Protein AF-A0A7J9Q2Z7-F1 (afdb_monomer)

Structure (mmCIF, N/CA/C/O backbone):
data_AF-A0A7J9Q2Z7-F1
#
_entry.id   AF-A0A7J9Q2Z7-F1
#
loop_
_atom_site.group_PDB
_atom_site.id
_atom_site.type_symbol
_atom_site.label_atom_id
_atom_site.label_alt_id
_atom_site.label_comp_id
_atom_site.label_asym_id
_atom_site.label_entity_id
_atom_site.label_seq_id
_atom_site.pdbx_PDB_ins_code
_atom_site.Cartn_x
_atom_site.Cartn_y
_atom_site.Cartn_z
_atom_site.occupancy
_atom_site.B_iso_or_equiv
_atom_site.auth_seq_id
_atom_site.auth_comp_id
_atom_site.auth_asym_id
_atom_site.auth_atom_id
_atom_site.pdbx_PDB_model_num
ATOM 1 N N . MET A 1 1 ? -3.564 -4.659 -9.363 1.00 78.19 1 MET A N 1
ATOM 2 C CA . MET A 1 1 ? -3.153 -4.855 -10.777 1.00 78.19 1 MET A CA 1
ATOM 3 C C . MET A 1 1 ? -4.315 -5.204 -11.715 1.00 78.19 1 MET A C 1
ATOM 5 O O . MET A 1 1 ? -4.542 -4.421 -12.625 1.00 78.19 1 MET A O 1
ATOM 9 N N . LYS A 1 2 ? -5.071 -6.304 -11.519 1.00 83.75 2 LYS A N 1
ATOM 10 C CA . LYS A 1 2 ? -6.183 -6.691 -12.427 1.00 83.75 2 LYS A CA 1
ATOM 11 C C . LYS A 1 2 ? -7.208 -5.573 -12.672 1.00 83.75 2 LYS A C 1
ATOM 13 O O . LYS A 1 2 ? -7.378 -5.187 -13.820 1.00 83.75 2 LYS A O 1
ATOM 18 N N . ARG A 1 3 ? -7.762 -4.975 -11.606 1.00 76.75 3 ARG A N 1
ATOM 19 C CA . ARG A 1 3 ? -8.676 -3.814 -11.700 1.00 76.75 3 ARG A CA 1
ATOM 20 C C . ARG A 1 3 ? -8.094 -2.664 -12.530 1.00 76.75 3 ARG A C 1
ATOM 22 O O . ARG A 1 3 ? -8.774 -2.094 -13.372 1.00 76.75 3 ARG A O 1
ATOM 29 N N . GLY A 1 4 ? -6.803 -2.379 -12.347 1.00 76.00 4 GLY A N 1
ATOM 30 C CA . GLY A 1 4 ? -6.096 -1.364 -13.127 1.00 76.00 4 GLY A CA 1
ATOM 31 C C . GLY A 1 4 ? -6.073 -1.688 -14.623 1.00 76.00 4 GLY A C 1
ATOM 32 O O . GLY A 1 4 ? -6.363 -0.820 -15.434 1.00 76.00 4 GLY A O 1
ATOM 33 N N . LEU A 1 5 ? -5.813 -2.940 -15.009 1.00 82.56 5 LEU A N 1
ATOM 34 C CA . LEU A 1 5 ? -5.875 -3.363 -16.415 1.00 82.56 5 LEU A CA 1
ATOM 35 C C . LEU A 1 5 ? -7.306 -3.310 -16.974 1.00 82.56 5 LEU A C 1
ATOM 37 O O . LEU A 1 5 ? -7.503 -2.848 -18.095 1.00 82.56 5 LEU A O 1
ATOM 41 N N . GLU A 1 6 ? -8.300 -3.731 -16.192 1.00 82.38 6 GLU A N 1
ATOM 42 C CA . GLU A 1 6 ? -9.720 -3.680 -16.575 1.00 82.38 6 GLU A CA 1
ATOM 43 C C . GLU A 1 6 ? -10.190 -2.242 -16.811 1.00 82.38 6 GLU A C 1
ATOM 45 O O . GLU A 1 6 ? -10.880 -1.971 -17.792 1.00 82.38 6 GLU A O 1
ATOM 50 N N . SER A 1 7 ? -9.748 -1.297 -15.977 1.00 69.94 7 SER A N 1
ATOM 51 C CA . SER A 1 7 ? -10.062 0.127 -16.143 1.00 69.94 7 SER A CA 1
ATOM 52 C C . SER A 1 7 ? -9.498 0.732 -17.435 1.00 69.94 7 SER A C 1
ATOM 54 O O . SER A 1 7 ? -10.074 1.666 -17.985 1.00 69.94 7 SER A O 1
ATOM 56 N N . LEU A 1 8 ? -8.414 0.157 -17.971 1.00 73.75 8 LEU A N 1
ATOM 57 C CA . LEU A 1 8 ? -7.860 0.525 -19.277 1.00 73.75 8 LEU A CA 1
ATOM 58 C C . LEU A 1 8 ? -8.664 -0.083 -20.442 1.00 73.75 8 LEU A C 1
ATOM 60 O O . LEU A 1 8 ? -8.255 0.020 -21.598 1.00 73.75 8 LEU A O 1
ATOM 64 N N . GLY A 1 9 ? -9.791 -0.741 -20.153 1.00 79.62 9 GLY A N 1
ATOM 65 C CA . GLY A 1 9 ? -10.644 -1.409 -21.130 1.00 79.62 9 GLY A CA 1
ATOM 66 C C . GLY A 1 9 ? -10.112 -2.768 -21.589 1.00 79.62 9 GLY A C 1
ATOM 67 O O . GLY A 1 9 ? -10.543 -3.266 -22.630 1.00 79.62 9 GLY A O 1
ATOM 68 N N . LEU A 1 10 ? -9.164 -3.369 -20.859 1.00 86.25 10 LEU A N 1
ATOM 69 C CA . LEU A 1 10 ? -8.639 -4.693 -21.188 1.00 86.25 10 LEU A CA 1
ATOM 70 C C . LEU A 1 10 ? -9.522 -5.793 -20.594 1.00 86.25 10 LEU A C 1
ATOM 72 O O . LEU A 1 10 ? -9.815 -5.801 -19.401 1.00 86.25 10 LEU A O 1
ATOM 76 N N . ASP A 1 11 ? -9.874 -6.779 -21.416 1.00 91.19 11 ASP A N 1
ATOM 77 C CA . ASP A 1 11 ? -10.531 -8.004 -20.958 1.00 91.19 11 ASP A CA 1
ATOM 78 C C . ASP A 1 11 ? -9.492 -8.939 -20.319 1.00 91.19 11 ASP A C 1
ATOM 80 O O . ASP A 1 11 ? -8.882 -9.786 -20.979 1.00 91.19 11 ASP A O 1
ATOM 84 N N . VAL A 1 12 ? -9.244 -8.733 -19.023 1.00 92.12 12 VAL A N 1
ATOM 85 C CA . VAL A 1 12 ? -8.261 -9.500 -18.244 1.00 92.12 12 VAL A CA 1
ATOM 86 C C . VAL A 1 12 ? -8.598 -10.988 -18.238 1.00 92.12 12 VAL A C 1
ATOM 88 O O . VAL A 1 12 ? -7.695 -11.802 -18.412 1.00 92.12 12 VAL A O 1
ATOM 91 N N . SER A 1 13 ? -9.878 -11.350 -18.116 1.00 91.88 13 SER A N 1
ATOM 92 C CA . SER A 1 13 ? -10.315 -12.753 -18.089 1.00 91.88 13 SER A CA 1
ATOM 93 C C . SER A 1 13 ? -9.975 -13.473 -19.391 1.00 91.88 13 SER A C 1
ATOM 95 O O . SER A 1 13 ? -9.460 -14.590 -19.364 1.00 91.88 13 SER A O 1
ATOM 97 N N . LYS A 1 14 ? -10.199 -12.815 -20.534 1.00 93.19 14 LYS A N 1
ATOM 98 C CA . LYS A 1 14 ? -9.820 -13.349 -21.844 1.00 93.19 14 LYS A CA 1
ATOM 99 C C . LYS A 1 14 ? -8.306 -13.425 -22.031 1.00 93.19 14 LYS A C 1
ATOM 101 O O . LYS A 1 14 ? -7.795 -14.409 -22.555 1.00 93.19 14 LYS A O 1
ATOM 106 N N . LEU A 1 15 ? -7.566 -12.400 -21.603 1.00 93.50 15 LEU A N 1
ATOM 107 C CA . LEU A 1 15 ? -6.101 -12.420 -21.681 1.00 93.50 15 LEU A CA 1
ATOM 108 C C . LEU A 1 15 ? -5.506 -13.549 -20.837 1.00 93.50 15 LEU A C 1
ATOM 110 O O . LEU A 1 15 ? -4.544 -14.185 -21.269 1.00 93.50 15 LEU A O 1
ATOM 114 N N . GLU A 1 16 ? -6.089 -13.814 -19.668 1.00 92.56 16 GLU A N 1
ATOM 115 C CA . GLU A 1 16 ? -5.749 -14.981 -18.868 1.00 92.56 16 GLU A CA 1
ATOM 116 C C . GLU A 1 16 ? -6.136 -16.259 -19.615 1.00 92.56 16 GLU A C 1
ATOM 118 O O . GLU A 1 16 ? -5.255 -17.072 -19.842 1.00 92.56 16 GLU A O 1
ATOM 123 N N . SER A 1 17 ? -7.376 -16.458 -20.076 1.00 90.12 17 SER A N 1
ATOM 124 C CA . SER A 1 17 ? -7.755 -17.712 -20.761 1.00 90.12 17 SER A CA 1
ATOM 125 C C . SER A 1 17 ? -6.901 -18.027 -21.992 1.00 90.12 17 SER A C 1
ATOM 127 O O . SER A 1 17 ? -6.607 -19.191 -22.257 1.00 90.12 17 SER A O 1
ATOM 129 N N . ASP A 1 18 ? -6.465 -16.991 -22.707 1.00 91.25 18 ASP A N 1
ATOM 130 C CA . ASP A 1 18 ? -5.631 -17.103 -23.903 1.00 91.25 18 ASP A CA 1
ATOM 131 C C . ASP A 1 18 ? -4.138 -17.336 -23.580 1.00 91.25 18 ASP A C 1
ATOM 133 O O . ASP A 1 18 ? -3.327 -17.448 -24.499 1.00 91.25 18 ASP A O 1
ATOM 137 N N . GLY A 1 19 ? -3.748 -17.362 -22.297 1.00 90.62 19 GLY A N 1
ATOM 138 C CA . GLY A 1 19 ? -2.353 -17.495 -21.852 1.00 90.62 19 GLY A CA 1
ATOM 139 C C . GLY A 1 19 ? -1.489 -16.254 -22.109 1.00 90.62 19 GLY A C 1
ATOM 140 O O . GLY A 1 19 ? -0.271 -16.294 -21.951 1.00 90.62 19 GLY A O 1
ATOM 141 N N . ARG A 1 20 ? -2.110 -15.131 -22.492 1.00 92.31 20 ARG A N 1
ATOM 142 C CA . ARG A 1 20 ? -1.434 -13.874 -22.856 1.00 92.31 20 ARG A CA 1
ATOM 143 C C . ARG A 1 20 ? -1.076 -13.011 -21.653 1.00 92.31 20 ARG A C 1
ATOM 145 O O . ARG A 1 20 ? -0.269 -12.093 -21.788 1.00 92.31 20 ARG A O 1
ATOM 152 N N . LEU A 1 21 ? -1.697 -13.278 -20.510 1.00 95.12 21 LEU A N 1
ATOM 153 C CA . LEU A 1 21 ? -1.428 -12.624 -19.241 1.00 95.12 21 LEU A CA 1
ATOM 154 C C . LEU A 1 21 ? -1.248 -13.692 -18.166 1.00 95.12 21 LEU A C 1
ATOM 156 O O . LEU A 1 21 ? -2.145 -14.496 -17.922 1.00 95.12 21 LEU A O 1
ATOM 160 N N . ILE A 1 22 ? -0.068 -13.692 -17.554 1.00 95.75 22 ILE A N 1
ATOM 161 C CA . ILE A 1 22 ? 0.331 -14.645 -16.522 1.00 95.75 22 ILE A CA 1
ATOM 162 C C . ILE A 1 22 ? 0.861 -13.841 -15.342 1.00 95.75 22 ILE A C 1
ATOM 164 O O . ILE A 1 22 ? 1.691 -12.949 -15.517 1.00 95.75 22 ILE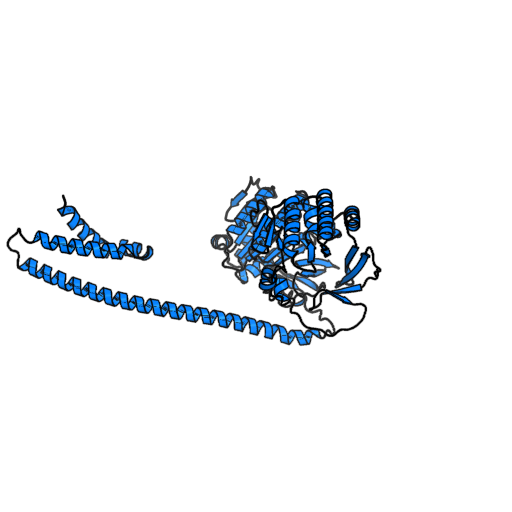 A O 1
ATOM 168 N N . PHE A 1 23 ? 0.388 -14.161 -14.143 1.00 95.69 23 PHE A N 1
ATOM 169 C CA . PHE A 1 23 ? 0.815 -13.523 -12.906 1.00 95.69 23 PHE A CA 1
ATOM 170 C C . PHE A 1 23 ? 1.704 -14.471 -12.108 1.00 95.69 23 PHE A C 1
ATOM 172 O O . PHE A 1 23 ? 1.325 -15.613 -11.856 1.00 95.69 23 PHE A O 1
ATOM 179 N N . VAL A 1 24 ? 2.858 -13.980 -11.661 1.00 96.25 24 VAL A N 1
ATOM 180 C CA . VAL A 1 24 ? 3.665 -14.635 -10.625 1.00 96.25 24 VAL A CA 1
ATOM 181 C C . VAL A 1 24 ? 3.477 -13.835 -9.343 1.00 96.25 24 VAL A C 1
ATOM 183 O O . VAL A 1 24 ? 3.997 -12.732 -9.206 1.00 96.25 24 VAL A O 1
ATOM 186 N N . ASP A 1 25 ? 2.666 -14.363 -8.435 1.00 94.06 25 ASP A N 1
ATOM 187 C CA . ASP A 1 25 ? 2.232 -13.687 -7.219 1.00 94.06 25 ASP A CA 1
ATOM 188 C C . ASP A 1 25 ? 3.081 -14.126 -6.021 1.00 94.06 25 ASP A C 1
ATOM 190 O O . ASP A 1 25 ? 2.903 -15.210 -5.458 1.00 94.06 25 ASP A O 1
ATOM 194 N N . TRP A 1 26 ? 4.002 -13.252 -5.618 1.00 92.06 26 TRP A N 1
ATOM 195 C CA . TRP A 1 26 ? 4.785 -13.401 -4.389 1.00 92.06 26 TRP A CA 1
ATOM 196 C C . TRP A 1 26 ? 4.219 -12.610 -3.208 1.00 92.06 26 TRP A C 1
ATOM 198 O O . TRP A 1 26 ? 4.766 -12.656 -2.110 1.00 92.06 26 TRP A O 1
ATOM 208 N N . TYR A 1 27 ? 3.135 -11.865 -3.421 1.00 87.81 27 TYR A N 1
ATOM 209 C CA . TYR A 1 27 ? 2.524 -11.011 -2.411 1.00 87.81 27 TYR A CA 1
ATOM 210 C C . TYR A 1 27 ? 1.505 -11.781 -1.566 1.00 87.81 27 TYR A C 1
ATOM 212 O O . TYR A 1 27 ? 1.464 -11.622 -0.347 1.00 87.81 27 TYR A O 1
ATOM 220 N N . SER A 1 28 ? 0.757 -12.709 -2.177 1.00 88.00 28 SER A N 1
ATOM 221 C CA . SER A 1 28 ? -0.209 -13.579 -1.484 1.00 88.00 28 SER A CA 1
ATOM 222 C C . SER A 1 28 ? 0.384 -14.349 -0.296 1.00 88.00 28 SER A C 1
ATOM 224 O O . SER A 1 28 ? -0.368 -14.781 0.572 1.00 88.00 28 SER A O 1
ATOM 226 N N . ARG A 1 29 ? 1.714 -14.504 -0.205 1.00 88.12 29 ARG A N 1
ATOM 227 C CA . ARG A 1 29 ? 2.391 -15.127 0.949 1.00 88.12 29 ARG A CA 1
ATOM 228 C C . ARG A 1 29 ? 2.100 -14.427 2.284 1.00 88.12 29 ARG A C 1
ATOM 230 O O . ARG A 1 29 ? 2.228 -15.055 3.330 1.00 88.12 29 ARG A O 1
ATOM 237 N N . PHE A 1 30 ? 1.727 -13.145 2.254 1.00 86.88 30 PHE A N 1
ATOM 238 C CA . PHE A 1 30 ? 1.425 -12.360 3.454 1.00 86.88 30 PHE A CA 1
ATOM 239 C C . PHE A 1 30 ? 0.007 -12.566 3.988 1.00 86.88 30 PHE A C 1
ATOM 241 O O . PHE A 1 30 ? -0.241 -12.332 5.170 1.00 86.88 30 PHE A O 1
ATOM 248 N N . THR A 1 31 ? -0.914 -13.014 3.136 1.00 86.69 31 THR A N 1
ATOM 249 C CA . THR A 1 31 ? -2.324 -13.228 3.493 1.00 86.69 31 THR A CA 1
ATOM 250 C C . THR A 1 31 ? -2.700 -14.705 3.498 1.00 86.69 31 THR A C 1
ATOM 252 O O . THR A 1 31 ? -3.637 -15.111 4.182 1.00 86.69 31 THR A O 1
ATOM 255 N N . LYS A 1 32 ? -1.961 -15.542 2.763 1.00 87.62 32 LYS A N 1
ATOM 256 C CA . LYS A 1 32 ? -2.251 -16.963 2.562 1.00 87.62 32 LYS A CA 1
ATOM 257 C C . LYS A 1 32 ? -1.004 -17.800 2.792 1.00 87.62 32 LYS A C 1
ATOM 259 O O . LYS A 1 32 ? 0.108 -17.440 2.415 1.00 87.62 32 LYS A O 1
ATOM 264 N N . ARG A 1 33 ? -1.202 -18.989 3.362 1.00 86.62 33 ARG A N 1
ATOM 265 C CA . ARG A 1 33 ? -0.124 -19.963 3.527 1.00 86.62 33 ARG A CA 1
ATOM 266 C C . ARG A 1 33 ? 0.193 -20.618 2.182 1.00 86.62 33 ARG A C 1
ATOM 268 O O . ARG A 1 33 ? -0.550 -21.483 1.730 1.00 86.62 33 ARG A O 1
ATOM 275 N N . VAL A 1 34 ? 1.320 -20.243 1.581 1.00 89.00 34 VAL A N 1
ATOM 276 C CA . VAL A 1 34 ? 1.852 -20.860 0.355 1.00 89.00 34 VAL A CA 1
ATOM 277 C C . VAL A 1 34 ? 3.125 -21.627 0.709 1.00 89.00 34 VAL A C 1
ATOM 279 O O . VAL A 1 34 ? 4.103 -21.033 1.153 1.00 89.00 34 VAL A O 1
ATOM 282 N N . THR A 1 35 ? 3.114 -22.955 0.569 1.00 87.56 35 THR A N 1
ATOM 283 C CA . THR A 1 35 ? 4.237 -23.822 0.988 1.00 87.56 35 THR A CA 1
ATOM 284 C C . THR A 1 35 ? 5.292 -24.027 -0.096 1.00 87.56 35 THR A C 1
ATOM 286 O O . THR A 1 35 ? 6.451 -24.265 0.228 1.00 87.56 35 THR A O 1
ATOM 289 N N . SER A 1 36 ? 4.908 -23.946 -1.370 1.00 91.06 36 SER A N 1
ATOM 290 C CA . SER A 1 36 ? 5.813 -24.083 -2.517 1.00 91.06 36 SER A CA 1
ATOM 291 C C . SER A 1 36 ? 5.343 -23.191 -3.668 1.00 91.06 36 SER A C 1
ATOM 293 O O . SER A 1 36 ? 5.476 -21.974 -3.578 1.00 91.06 36 SER A O 1
ATOM 295 N N . ILE A 1 37 ? 4.755 -23.764 -4.716 1.00 94.38 37 ILE A N 1
ATOM 296 C CA . ILE A 1 37 ? 4.142 -23.037 -5.824 1.00 94.38 37 ILE A CA 1
ATOM 297 C C . ILE A 1 37 ? 2.728 -23.584 -6.002 1.00 94.38 37 ILE A C 1
ATOM 299 O O . ILE A 1 37 ? 2.547 -24.776 -6.240 1.00 94.38 37 ILE A O 1
ATOM 303 N N . ASP A 1 38 ? 1.735 -22.714 -5.861 1.00 94.00 38 ASP A N 1
ATOM 304 C CA . ASP A 1 38 ? 0.328 -23.015 -6.117 1.00 94.00 38 ASP A CA 1
ATOM 305 C C . ASP A 1 38 ? -0.060 -22.428 -7.479 1.00 94.00 38 ASP A C 1
ATOM 307 O O . ASP A 1 38 ? 0.016 -21.216 -7.694 1.00 94.00 38 ASP A O 1
ATOM 311 N N . VAL A 1 39 ? -0.438 -23.298 -8.414 1.00 93.44 39 VAL A N 1
ATOM 312 C CA . VAL A 1 39 ? -0.808 -22.916 -9.779 1.00 93.44 39 VAL A CA 1
ATOM 313 C C . VAL A 1 39 ? -2.325 -22.927 -9.891 1.00 93.44 39 VAL A C 1
ATOM 315 O O . VAL A 1 39 ? -2.960 -23.979 -9.881 1.00 93.44 39 VAL A O 1
ATOM 318 N N . SER A 1 40 ? -2.906 -21.741 -10.034 1.00 90.25 40 SER A N 1
ATOM 319 C CA . SER A 1 40 ? -4.343 -21.530 -10.198 1.00 90.25 40 SER A CA 1
ATOM 320 C C . SER A 1 40 ? -4.602 -20.850 -11.545 1.00 90.25 40 SER A C 1
ATOM 322 O O . SER A 1 40 ? -4.621 -19.622 -11.643 1.00 90.25 40 SER A O 1
ATOM 324 N N . GLY A 1 41 ? -4.768 -21.645 -12.606 1.00 89.19 41 GLY A N 1
ATOM 325 C CA . GLY A 1 41 ? -4.887 -21.125 -13.972 1.00 89.19 41 GLY A CA 1
ATOM 326 C C . GLY A 1 41 ? -3.597 -20.426 -14.413 1.00 89.19 41 GLY A C 1
ATOM 327 O O . GLY A 1 41 ? -2.535 -21.043 -14.403 1.00 89.19 41 GLY A O 1
ATOM 328 N N . ASN A 1 42 ? -3.683 -19.138 -14.757 1.00 91.94 42 ASN A N 1
ATOM 329 C CA . ASN A 1 42 ? -2.531 -18.305 -15.135 1.00 91.94 42 ASN A CA 1
ATOM 330 C C . ASN A 1 42 ? -1.978 -17.457 -13.983 1.00 91.94 42 ASN A C 1
ATOM 332 O O . ASN A 1 42 ? -1.226 -16.511 -14.206 1.00 91.94 42 ASN A O 1
ATOM 336 N N . VAL A 1 43 ? -2.325 -17.804 -12.743 1.00 94.06 43 VAL A N 1
ATOM 337 C CA . VAL A 1 43 ? -1.749 -17.206 -11.538 1.00 94.06 43 VAL A CA 1
ATOM 338 C C . VAL A 1 43 ? -0.902 -18.256 -10.823 1.00 94.06 43 VAL A C 1
ATOM 340 O O . VAL A 1 43 ? -1.421 -19.273 -10.362 1.00 94.06 43 VAL A O 1
ATOM 343 N N . LEU A 1 44 ? 0.401 -18.001 -10.719 1.00 96.12 44 LEU A N 1
ATOM 344 C CA . LEU A 1 44 ? 1.362 -18.810 -9.977 1.00 96.12 44 LEU A CA 1
ATOM 345 C C . LEU A 1 44 ? 1.652 -18.114 -8.652 1.00 96.12 44 LEU A C 1
ATOM 347 O O . LEU A 1 44 ? 2.385 -17.128 -8.618 1.00 96.12 44 LEU A O 1
ATOM 351 N N . LYS A 1 45 ? 1.084 -18.612 -7.557 1.00 95.38 45 LYS A N 1
ATOM 352 C CA . LYS A 1 45 ? 1.385 -18.108 -6.215 1.00 95.38 45 LYS A CA 1
ATOM 353 C C . LYS A 1 45 ? 2.617 -18.806 -5.683 1.00 95.38 45 LYS A C 1
ATOM 355 O O . LYS A 1 45 ? 2.710 -20.030 -5.730 1.00 95.38 45 LYS A O 1
ATOM 360 N N . VAL A 1 46 ? 3.543 -18.036 -5.140 1.00 94.62 46 VAL A N 1
ATOM 361 C CA . VAL A 1 46 ? 4.858 -18.533 -4.749 1.00 94.62 46 VAL A CA 1
ATOM 362 C C . VAL A 1 46 ? 5.079 -18.332 -3.250 1.00 94.62 46 VAL A C 1
ATOM 364 O O . VAL A 1 46 ? 4.699 -17.304 -2.689 1.00 94.62 46 VAL A O 1
ATOM 367 N N . SER A 1 47 ? 5.694 -19.319 -2.592 1.00 92.38 47 SER A N 1
ATOM 368 C CA . SER A 1 47 ? 6.115 -19.225 -1.191 1.00 92.38 47 SER A CA 1
ATOM 369 C C . SER A 1 47 ? 7.196 -18.165 -0.976 1.00 92.38 47 SER A C 1
ATOM 371 O O . SER A 1 47 ? 7.744 -17.602 -1.916 1.00 92.38 47 SER A O 1
ATOM 373 N N . ASN A 1 48 ? 7.564 -17.925 0.279 1.00 87.31 48 ASN A N 1
ATOM 374 C CA . ASN A 1 48 ? 8.504 -16.881 0.676 1.00 87.31 48 ASN A CA 1
ATOM 375 C C . ASN A 1 48 ? 9.971 -17.046 0.224 1.00 87.31 48 ASN A C 1
ATOM 377 O O . ASN A 1 48 ? 10.774 -16.190 0.565 1.00 87.31 48 ASN A O 1
ATOM 381 N N . ASP A 1 49 ? 10.325 -18.076 -0.543 1.00 91.12 49 ASP A N 1
ATOM 382 C CA . ASP A 1 49 ? 11.704 -18.322 -0.974 1.00 91.12 49 ASP A CA 1
ATOM 383 C C . ASP A 1 49 ? 11.978 -17.783 -2.391 1.00 91.12 49 ASP A C 1
ATOM 385 O O . ASP A 1 49 ? 11.208 -18.030 -3.326 1.00 91.12 49 ASP A O 1
ATOM 389 N N . LEU A 1 50 ? 13.117 -17.104 -2.567 1.00 94.88 50 LEU A N 1
ATOM 390 C CA . LEU A 1 50 ? 13.605 -16.615 -3.862 1.00 94.88 50 LEU A CA 1
ATOM 391 C C . LEU A 1 50 ? 13.820 -17.743 -4.871 1.00 94.88 50 LEU A C 1
ATOM 393 O O . LEU A 1 50 ? 13.624 -17.537 -6.070 1.00 94.88 50 LEU A O 1
ATOM 397 N N . THR A 1 51 ? 14.168 -18.947 -4.411 1.00 94.31 51 THR A N 1
ATOM 398 C CA . THR A 1 51 ? 14.290 -20.112 -5.300 1.00 94.31 51 THR A CA 1
ATOM 399 C C . THR A 1 51 ? 12.945 -20.444 -5.933 1.00 94.31 51 THR A C 1
ATOM 401 O O . THR A 1 51 ? 12.848 -20.571 -7.155 1.00 94.31 51 THR A O 1
ATOM 404 N N . ASN A 1 52 ? 11.886 -20.518 -5.122 1.00 94.75 52 ASN A N 1
ATOM 405 C CA . ASN A 1 52 ? 10.537 -20.783 -5.615 1.00 94.75 52 ASN A CA 1
ATOM 406 C C . ASN A 1 52 ? 10.044 -19.652 -6.520 1.00 94.75 52 ASN A C 1
ATOM 408 O O . ASN A 1 52 ? 9.391 -19.932 -7.523 1.00 94.75 52 ASN A O 1
ATOM 412 N N . LEU A 1 53 ? 10.411 -18.397 -6.244 1.00 95.62 53 LEU A N 1
ATOM 413 C CA . LEU A 1 53 ? 10.099 -17.269 -7.128 1.00 95.62 53 LEU A CA 1
ATOM 414 C C . LEU A 1 53 ? 10.788 -17.410 -8.483 1.00 95.62 53 LEU A C 1
ATOM 416 O O . LEU A 1 53 ? 10.151 -17.256 -9.525 1.00 95.62 53 LEU A O 1
ATOM 420 N N . ALA A 1 54 ? 12.067 -17.781 -8.488 1.00 96.00 54 ALA A N 1
ATOM 421 C CA . ALA A 1 54 ? 12.809 -18.019 -9.716 1.00 96.00 54 ALA A CA 1
ATOM 422 C C . ALA A 1 54 ? 12.201 -19.177 -10.525 1.00 96.00 54 ALA A C 1
ATOM 424 O O . ALA A 1 54 ? 12.182 -19.120 -11.758 1.00 96.00 54 ALA A O 1
ATOM 425 N N . VAL A 1 55 ? 11.728 -20.233 -9.856 1.00 96.19 55 VAL A N 1
ATOM 426 C CA . VAL A 1 55 ? 11.017 -21.353 -10.491 1.00 96.19 55 VAL A CA 1
ATOM 427 C C . VAL A 1 55 ? 9.654 -20.901 -11.022 1.00 96.19 55 VAL A C 1
ATOM 429 O O . VAL A 1 55 ? 9.329 -21.218 -12.160 1.00 96.19 55 VAL A O 1
ATOM 432 N N . GLY A 1 56 ? 8.897 -20.101 -10.270 1.00 96.31 56 GLY A N 1
ATOM 433 C CA . GLY A 1 56 ? 7.619 -19.535 -10.709 1.00 96.31 56 GLY A CA 1
ATOM 434 C C . GLY A 1 56 ? 7.756 -18.670 -11.966 1.00 96.31 56 GLY A C 1
ATOM 435 O O . GLY A 1 56 ? 6.981 -18.827 -12.907 1.00 96.31 56 GLY A O 1
ATOM 436 N N . ILE A 1 57 ? 8.794 -17.829 -12.040 1.00 97.00 57 ILE A N 1
ATOM 437 C CA . ILE A 1 57 ? 9.115 -17.045 -13.246 1.00 97.00 57 ILE A CA 1
ATOM 438 C C . ILE A 1 57 ? 9.452 -17.966 -14.428 1.00 97.00 57 ILE A C 1
ATOM 440 O O . ILE A 1 57 ? 8.951 -17.761 -15.529 1.00 97.00 57 ILE A O 1
ATOM 444 N N . ASP A 1 58 ? 10.262 -19.005 -14.213 1.00 96.75 58 ASP A N 1
ATOM 445 C CA . ASP A 1 58 ? 10.613 -19.977 -15.260 1.00 96.75 58 ASP A CA 1
ATOM 446 C C . ASP A 1 58 ? 9.380 -20.738 -15.784 1.00 96.75 58 ASP A C 1
ATOM 448 O O . ASP A 1 58 ? 9.212 -20.919 -16.991 1.00 96.75 58 ASP A O 1
ATOM 452 N N . MET A 1 59 ? 8.471 -21.127 -14.886 1.00 96.38 59 MET A N 1
ATOM 453 C CA . MET A 1 59 ? 7.190 -21.740 -15.243 1.00 96.38 59 MET A CA 1
ATOM 454 C C . MET A 1 59 ? 6.316 -20.784 -16.060 1.00 96.38 59 MET A C 1
ATOM 456 O O . MET A 1 59 ? 5.793 -21.189 -17.096 1.00 96.38 59 MET A O 1
ATOM 460 N N . ALA A 1 60 ? 6.209 -19.515 -15.657 1.00 96.50 60 ALA A N 1
ATOM 461 C CA . ALA A 1 60 ? 5.457 -18.504 -16.399 1.00 96.50 60 ALA A CA 1
ATOM 462 C C . ALA A 1 60 ? 6.028 -18.276 -17.813 1.00 96.50 60 ALA A C 1
ATOM 464 O O . ALA A 1 60 ? 5.275 -18.224 -18.785 1.00 96.50 60 ALA A O 1
ATOM 465 N N . LEU A 1 61 ? 7.357 -18.222 -17.960 1.00 95.94 61 LEU A N 1
ATOM 466 C CA . LEU A 1 61 ? 8.014 -18.107 -19.269 1.00 95.94 61 LEU A CA 1
ATOM 467 C C . LEU A 1 61 ? 7.756 -19.330 -20.162 1.00 95.94 61 LEU A C 1
ATOM 469 O O . LEU A 1 61 ? 7.560 -19.186 -21.369 1.00 95.94 61 LEU A O 1
ATOM 473 N N . LYS A 1 62 ? 7.712 -20.537 -19.584 1.00 95.06 62 LYS A N 1
ATOM 474 C CA . LYS A 1 62 ? 7.335 -21.765 -20.304 1.00 95.06 62 LYS A CA 1
ATOM 475 C C . LYS A 1 62 ? 5.873 -21.752 -20.734 1.00 95.06 62 LYS A C 1
ATOM 477 O O . LYS A 1 62 ? 5.580 -22.133 -21.865 1.00 95.06 62 LYS A O 1
ATOM 482 N N . MET A 1 63 ? 4.969 -21.282 -19.881 1.00 94.56 63 MET A N 1
ATOM 483 C CA . MET A 1 63 ? 3.550 -21.124 -20.218 1.00 94.56 63 MET A CA 1
ATOM 484 C C . MET A 1 63 ? 3.352 -20.123 -21.368 1.00 94.56 63 MET A C 1
ATOM 486 O O . MET A 1 63 ? 2.545 -20.370 -22.260 1.00 94.56 63 MET A O 1
ATOM 490 N N . ALA A 1 64 ? 4.158 -19.059 -21.417 1.00 94.06 64 ALA A N 1
ATOM 491 C CA . ALA A 1 64 ? 4.127 -18.066 -22.490 1.00 94.06 64 ALA A CA 1
ATOM 492 C C . ALA A 1 64 ? 4.847 -18.494 -23.788 1.00 94.06 64 ALA A C 1
ATOM 494 O O . ALA A 1 64 ? 4.833 -17.742 -24.762 1.00 94.06 64 ALA A O 1
ATOM 495 N N . SER A 1 65 ? 5.475 -19.677 -23.837 1.00 89.25 65 SER A N 1
ATOM 496 C CA . SER A 1 65 ? 6.350 -20.096 -24.951 1.00 89.25 65 SER A CA 1
ATOM 497 C C . SER A 1 65 ? 5.652 -20.222 -26.311 1.00 89.25 65 SER A C 1
ATOM 499 O O . SER A 1 65 ? 6.310 -20.150 -27.347 1.00 89.25 65 SER A O 1
ATOM 501 N N . ASN A 1 66 ? 4.323 -20.354 -26.322 1.00 89.88 66 ASN A N 1
ATOM 502 C CA . ASN A 1 66 ? 3.523 -20.386 -27.548 1.00 89.88 66 ASN A CA 1
ATOM 503 C C . ASN A 1 66 ? 3.321 -18.993 -28.178 1.00 89.88 66 ASN A C 1
ATOM 505 O O . ASN A 1 66 ? 2.739 -18.885 -29.258 1.00 89.88 66 ASN A O 1
ATOM 509 N N . HIS A 1 67 ? 3.782 -17.921 -27.526 1.00 92.00 67 HIS A N 1
ATOM 510 C CA . HIS A 1 67 ? 3.683 -16.555 -28.029 1.00 92.00 67 HIS A CA 1
ATOM 511 C C . HIS A 1 67 ? 5.015 -16.072 -28.607 1.00 92.00 67 HIS A C 1
ATOM 513 O O . HIS A 1 67 ? 6.082 -16.278 -28.037 1.00 92.00 67 HIS A O 1
ATOM 519 N N . THR A 1 68 ? 4.951 -15.370 -29.740 1.00 88.31 68 THR A N 1
ATOM 520 C CA . THR A 1 68 ? 6.141 -14.878 -30.459 1.00 88.31 68 THR A CA 1
ATOM 521 C C . THR A 1 68 ? 6.877 -13.758 -29.729 1.00 88.31 68 THR A C 1
ATOM 523 O O . THR A 1 68 ? 8.072 -13.564 -29.936 1.00 88.31 68 THR A O 1
ATOM 526 N N . HIS A 1 69 ? 6.168 -13.002 -28.891 1.00 91.56 69 HIS A N 1
ATOM 527 C CA . HIS A 1 69 ? 6.714 -11.881 -28.139 1.00 91.56 69 HIS A CA 1
ATOM 528 C C . HIS A 1 69 ? 6.275 -11.985 -26.686 1.00 91.56 69 HIS A C 1
ATOM 530 O O . HIS A 1 69 ? 5.108 -11.759 -26.367 1.00 91.56 69 HIS A O 1
ATOM 536 N N . VAL A 1 70 ? 7.226 -12.298 -25.809 1.00 94.81 70 VAL A N 1
ATOM 537 C CA . VAL A 1 70 ? 6.994 -12.413 -24.369 1.00 94.81 70 VAL A CA 1
ATOM 538 C C . VAL A 1 70 ? 7.645 -11.227 -23.670 1.00 94.81 70 VAL A C 1
ATOM 540 O O . VAL A 1 70 ? 8.808 -10.903 -23.928 1.00 94.81 70 VAL A O 1
ATOM 543 N N . ARG A 1 71 ? 6.898 -10.574 -22.779 1.00 96.19 71 ARG A N 1
ATOM 544 C CA . ARG A 1 71 ? 7.385 -9.468 -21.948 1.00 96.19 71 ARG A CA 1
ATOM 545 C C . ARG A 1 71 ? 7.189 -9.812 -20.477 1.00 96.19 71 ARG A C 1
ATOM 547 O O . ARG A 1 71 ? 6.123 -10.299 -20.114 1.00 96.19 71 ARG A O 1
ATOM 554 N N . LEU A 1 72 ? 8.194 -9.532 -19.653 1.00 96.31 72 LEU A N 1
ATOM 555 C CA . LEU A 1 72 ? 8.132 -9.655 -18.198 1.00 96.31 72 LEU A CA 1
ATOM 556 C C . LEU A 1 72 ? 8.234 -8.258 -17.578 1.00 96.31 72 LEU A C 1
ATOM 558 O O . LEU A 1 72 ? 9.103 -7.482 -17.965 1.00 96.31 72 LEU A O 1
ATOM 562 N N . VAL A 1 73 ? 7.395 -7.963 -16.588 1.00 96.31 73 VAL A N 1
ATOM 563 C CA . VAL A 1 73 ? 7.577 -6.816 -15.689 1.00 96.31 73 VAL A CA 1
ATOM 564 C C . VAL A 1 73 ? 7.769 -7.352 -14.274 1.00 96.31 73 VAL A C 1
ATOM 566 O O . VAL A 1 73 ? 6.939 -8.117 -13.791 1.00 96.31 73 VAL A O 1
ATOM 569 N N . LEU A 1 74 ? 8.871 -6.975 -13.629 1.00 95.81 74 LEU A N 1
ATOM 570 C CA . LEU A 1 74 ? 9.237 -7.379 -12.276 1.00 95.81 74 LEU A CA 1
ATOM 571 C C . LEU A 1 74 ? 9.250 -6.146 -11.365 1.00 95.81 74 LEU A C 1
ATOM 573 O O . LEU A 1 74 ? 10.193 -5.361 -11.395 1.00 95.81 74 LEU A O 1
ATOM 577 N N . GLU A 1 75 ? 8.202 -5.978 -10.563 1.00 92.06 75 GLU A N 1
ATOM 578 C CA . GLU A 1 75 ? 8.011 -4.813 -9.676 1.00 92.06 75 GLU A CA 1
ATOM 579 C C . GLU A 1 75 ? 8.698 -4.964 -8.305 1.00 92.06 75 GLU A C 1
ATOM 581 O O . GLU A 1 75 ? 8.892 -4.007 -7.574 1.00 92.06 75 GLU A O 1
ATOM 586 N N . MET A 1 76 ? 9.099 -6.176 -7.940 1.00 91.88 76 MET A N 1
ATOM 587 C CA . MET A 1 76 ? 9.419 -6.526 -6.554 1.00 91.88 76 MET A CA 1
ATOM 588 C C . MET A 1 76 ? 10.888 -6.365 -6.144 1.00 91.88 76 MET A C 1
ATOM 590 O O . MET A 1 76 ? 11.225 -6.748 -5.026 1.00 91.88 76 MET A O 1
ATOM 594 N N . ALA A 1 77 ? 11.781 -5.868 -7.005 1.00 94.81 77 ALA A N 1
ATOM 595 C CA . ALA A 1 77 ? 13.219 -5.891 -6.717 1.00 94.81 77 ALA A CA 1
ATOM 596 C C . ALA A 1 77 ? 13.564 -5.101 -5.444 1.00 94.81 77 ALA A C 1
ATOM 598 O O . ALA A 1 77 ? 14.185 -5.652 -4.536 1.00 94.81 77 ALA A O 1
ATOM 599 N N . SER A 1 78 ? 13.080 -3.859 -5.339 1.00 95.56 78 SER A N 1
ATOM 600 C CA . SER A 1 78 ? 13.332 -2.988 -4.187 1.00 95.56 78 SER A CA 1
ATOM 601 C C . SER A 1 78 ? 12.839 -3.570 -2.853 1.00 95.56 78 SER A C 1
ATOM 603 O O . SER A 1 78 ? 13.659 -3.726 -1.946 1.00 95.56 78 SER A O 1
ATOM 605 N N . PRO A 1 79 ? 11.557 -3.966 -2.712 1.00 93.44 79 PRO A N 1
ATOM 606 C CA . PRO A 1 79 ? 11.066 -4.578 -1.477 1.00 93.44 79 PRO A CA 1
ATOM 607 C C . PRO A 1 79 ? 11.830 -5.851 -1.103 1.00 93.44 79 PRO A C 1
ATOM 609 O O . PRO A 1 79 ? 12.080 -6.107 0.071 1.00 93.44 79 PRO A O 1
ATOM 612 N N . THR A 1 80 ? 12.233 -6.637 -2.105 1.00 94.56 80 THR A N 1
ATOM 613 C CA . THR A 1 80 ? 12.959 -7.892 -1.889 1.00 94.56 80 THR A CA 1
ATOM 614 C C . THR A 1 80 ? 14.356 -7.648 -1.324 1.00 94.56 80 THR A C 1
ATOM 616 O O . THR A 1 80 ? 14.769 -8.384 -0.432 1.00 94.56 80 THR A O 1
ATOM 619 N N . ILE A 1 81 ? 15.078 -6.627 -1.800 1.00 96.56 81 ILE A N 1
ATOM 620 C CA . ILE A 1 81 ? 16.418 -6.287 -1.286 1.00 96.56 81 ILE A CA 1
ATOM 621 C C . ILE A 1 81 ? 16.345 -5.938 0.202 1.00 96.56 81 ILE A C 1
ATOM 623 O O . ILE A 1 81 ? 17.151 -6.444 0.977 1.00 96.56 81 ILE A O 1
ATOM 627 N N . ILE A 1 82 ? 15.336 -5.163 0.617 1.00 94.69 82 ILE A N 1
ATOM 628 C CA . ILE A 1 82 ? 15.149 -4.801 2.030 1.00 94.69 82 ILE A CA 1
ATOM 629 C C . ILE A 1 82 ? 14.912 -6.040 2.901 1.00 94.69 82 ILE A C 1
ATOM 631 O O . ILE A 1 82 ? 15.448 -6.126 4.004 1.00 94.69 82 ILE A O 1
ATOM 635 N N . THR A 1 83 ? 14.109 -7.000 2.431 1.00 92.75 83 THR A N 1
ATOM 636 C CA . THR A 1 83 ? 13.725 -8.163 3.248 1.00 92.75 83 THR A CA 1
ATOM 637 C C . THR A 1 83 ? 14.711 -9.329 3.186 1.00 92.75 83 THR A C 1
ATOM 639 O O . THR A 1 83 ? 14.856 -10.050 4.167 1.00 92.75 83 THR A O 1
ATOM 642 N N . GLU A 1 84 ? 15.361 -9.557 2.043 1.00 94.69 84 GLU A N 1
ATOM 643 C CA . GLU A 1 84 ? 16.220 -10.731 1.801 1.00 94.69 84 GLU A CA 1
ATOM 644 C C . GLU A 1 84 ? 17.718 -10.391 1.746 1.00 94.69 84 GLU A C 1
ATOM 646 O O . GLU A 1 84 ? 18.546 -11.306 1.797 1.00 94.69 84 GLU A O 1
ATOM 651 N N . GLY A 1 85 ? 18.064 -9.103 1.659 1.00 95.69 85 GLY A N 1
ATOM 652 C CA . GLY A 1 85 ? 19.429 -8.600 1.520 1.00 95.69 85 GLY A CA 1
ATOM 653 C C . GLY A 1 85 ? 19.902 -8.503 0.067 1.00 95.69 85 GLY A C 1
ATOM 654 O O . GLY A 1 85 ? 19.519 -9.300 -0.795 1.00 95.69 85 GLY A O 1
ATOM 655 N N . PHE A 1 86 ? 20.780 -7.532 -0.193 1.00 97.06 86 PHE A N 1
ATOM 656 C CA . PHE A 1 86 ? 21.286 -7.208 -1.527 1.00 97.06 86 PHE A CA 1
ATOM 657 C C . PHE A 1 86 ? 21.910 -8.402 -2.257 1.00 97.06 86 PHE A C 1
ATOM 659 O O . PHE A 1 86 ? 21.471 -8.735 -3.356 1.00 97.06 86 PHE A O 1
ATOM 666 N N . ASP A 1 87 ? 22.878 -9.088 -1.640 1.00 97.50 87 ASP A N 1
ATOM 667 C CA . ASP A 1 87 ? 23.657 -10.152 -2.293 1.00 97.50 87 ASP A CA 1
ATOM 668 C C . ASP A 1 87 ? 22.766 -11.267 -2.860 1.00 97.50 87 ASP A C 1
ATOM 670 O O . ASP A 1 87 ? 22.900 -11.678 -4.016 1.00 97.50 87 ASP A O 1
ATOM 674 N N . ARG A 1 88 ? 21.785 -11.717 -2.065 1.00 96.88 88 ARG A N 1
ATOM 675 C CA . ARG A 1 88 ? 20.847 -12.777 -2.465 1.00 96.88 88 ARG A CA 1
ATOM 676 C C . ARG A 1 88 ? 19.955 -12.330 -3.618 1.00 96.88 88 ARG A C 1
ATOM 678 O O . ARG A 1 88 ? 19.684 -13.115 -4.529 1.00 96.88 88 ARG A O 1
ATOM 685 N N . VAL A 1 89 ? 19.503 -11.076 -3.605 1.00 97.19 89 VAL A N 1
ATOM 686 C CA . VAL A 1 89 ? 18.667 -10.533 -4.682 1.00 97.19 89 VAL A CA 1
ATOM 687 C C . VAL A 1 89 ? 19.479 -10.275 -5.945 1.00 97.19 89 VAL A C 1
ATOM 689 O O . VAL A 1 89 ? 18.996 -10.549 -7.041 1.00 97.19 89 VAL A O 1
ATOM 692 N N . HIS A 1 90 ? 20.723 -9.830 -5.817 1.00 97.75 90 HIS A N 1
ATOM 693 C CA . HIS A 1 90 ? 21.642 -9.645 -6.931 1.00 97.75 90 HIS A CA 1
ATOM 694 C C . HIS A 1 90 ? 21.896 -10.969 -7.679 1.00 97.75 90 HIS A C 1
ATOM 696 O O . HIS A 1 90 ? 21.798 -11.028 -8.910 1.00 97.75 90 HIS A O 1
ATOM 702 N N . GLU A 1 91 ? 22.150 -12.070 -6.963 1.00 97.12 91 GLU A N 1
ATOM 703 C CA . GLU A 1 91 ? 22.259 -13.411 -7.562 1.00 97.12 91 GLU A CA 1
ATOM 704 C C . GLU A 1 91 ? 20.949 -13.864 -8.224 1.00 97.12 91 GLU A C 1
ATOM 706 O O . GLU A 1 91 ? 20.947 -14.376 -9.351 1.00 97.12 91 GLU A O 1
ATOM 711 N N . PHE A 1 92 ? 19.818 -13.632 -7.554 1.00 97.44 92 PHE A N 1
ATOM 712 C CA . PHE A 1 92 ? 18.493 -13.932 -8.089 1.00 97.44 92 PHE A CA 1
ATOM 713 C C . PHE A 1 92 ? 18.214 -13.175 -9.399 1.00 97.44 92 PHE A C 1
ATOM 715 O O . PHE A 1 92 ? 17.808 -13.792 -10.385 1.00 97.44 92 PHE A O 1
ATOM 722 N N . LEU A 1 93 ? 18.478 -11.867 -9.456 1.00 97.50 93 LEU A N 1
ATOM 723 C CA . LEU A 1 93 ? 18.257 -11.043 -10.646 1.00 97.50 93 LEU A CA 1
ATOM 724 C C . LEU A 1 93 ? 19.179 -11.445 -11.803 1.00 97.50 93 LEU A C 1
ATOM 726 O O . LEU A 1 93 ? 18.726 -11.498 -12.948 1.00 97.50 93 LEU A O 1
ATOM 730 N N . ASN A 1 94 ? 20.429 -11.825 -11.520 1.00 96.38 94 ASN A N 1
ATOM 731 C CA . ASN A 1 94 ? 21.321 -12.415 -12.522 1.00 96.38 94 ASN A CA 1
ATOM 732 C C . ASN A 1 94 ? 20.751 -13.717 -13.110 1.00 96.38 94 ASN A C 1
ATOM 734 O O . ASN A 1 94 ? 20.757 -13.914 -14.329 1.00 96.38 94 ASN A O 1
ATOM 738 N N . SER A 1 95 ? 20.201 -14.588 -12.260 1.00 96.31 95 SER A N 1
ATOM 739 C CA . SER A 1 95 ? 19.526 -15.819 -12.691 1.00 96.31 95 SER A CA 1
ATOM 740 C C . SER A 1 95 ? 18.281 -15.526 -13.538 1.00 96.31 95 SER A C 1
ATOM 742 O O . SER A 1 95 ? 18.091 -16.125 -14.601 1.00 96.31 95 SER A O 1
ATOM 744 N N . VAL A 1 96 ? 17.457 -14.553 -13.130 1.00 96.19 96 VAL A N 1
ATOM 745 C CA . VAL A 1 96 ? 16.286 -14.104 -13.901 1.00 96.19 96 VAL A CA 1
ATOM 746 C C . VAL A 1 96 ? 16.709 -13.553 -15.263 1.00 96.19 96 VAL A C 1
ATOM 748 O O . VAL A 1 96 ? 16.147 -13.965 -16.277 1.00 96.19 96 VAL A O 1
ATOM 751 N N . ARG A 1 97 ? 17.742 -12.704 -15.334 1.00 96.00 97 ARG A N 1
ATOM 752 C CA . ARG A 1 97 ? 18.289 -12.192 -16.602 1.00 96.00 97 ARG A CA 1
ATOM 753 C C . ARG A 1 97 ? 18.682 -13.328 -17.547 1.00 96.00 97 ARG A C 1
ATOM 755 O O . ARG A 1 97 ? 18.329 -13.287 -18.726 1.00 96.00 97 ARG A O 1
ATOM 762 N N . ALA A 1 98 ? 19.390 -14.343 -17.049 1.00 95.88 98 ALA A N 1
ATOM 763 C CA . ALA A 1 98 ? 19.788 -15.494 -17.858 1.00 95.88 98 ALA A CA 1
ATOM 764 C C . ALA A 1 98 ? 18.569 -16.251 -18.418 1.00 95.88 98 ALA A C 1
ATOM 766 O O . ALA A 1 98 ? 18.536 -16.582 -19.605 1.00 95.88 98 ALA A O 1
ATOM 767 N N . LYS A 1 99 ? 17.528 -16.458 -17.601 1.00 95.75 99 LYS A N 1
ATOM 768 C CA . LYS A 1 99 ? 16.265 -17.080 -18.038 1.00 95.75 99 LYS A CA 1
ATOM 769 C C . LYS A 1 99 ? 15.554 -16.256 -19.108 1.00 95.75 99 LYS A C 1
ATOM 771 O O . LYS A 1 99 ? 15.125 -16.812 -20.115 1.00 95.75 99 LYS A O 1
ATOM 776 N N . LEU A 1 100 ? 15.483 -14.936 -18.941 1.00 95.75 100 LEU A N 1
ATOM 777 C CA . LEU A 1 100 ? 14.873 -14.050 -19.935 1.00 95.75 100 LEU A CA 1
ATOM 778 C C . LEU A 1 100 ? 15.593 -14.128 -21.284 1.00 95.75 100 LEU A C 1
ATOM 780 O O . LEU A 1 100 ? 14.931 -14.247 -22.316 1.00 95.75 100 LEU A O 1
ATOM 784 N N . LYS A 1 101 ? 16.934 -14.162 -21.281 1.00 94.06 101 LYS A N 1
ATOM 785 C CA . LYS A 1 101 ? 17.734 -14.354 -22.502 1.00 94.06 101 LYS A CA 1
ATOM 786 C C . LYS A 1 101 ? 17.448 -15.703 -23.167 1.00 94.06 101 LYS A C 1
ATOM 788 O O . LYS A 1 101 ? 17.213 -15.739 -24.372 1.00 94.06 101 LYS A O 1
ATOM 793 N N . ASN A 1 102 ? 17.383 -16.788 -22.394 1.00 94.69 102 ASN A N 1
ATOM 794 C CA . ASN A 1 102 ? 17.082 -18.127 -22.918 1.00 94.69 102 ASN A CA 1
ATOM 795 C C . ASN A 1 102 ? 15.692 -18.218 -23.565 1.00 94.69 102 ASN A C 1
ATOM 797 O O . ASN A 1 102 ? 15.513 -18.932 -24.549 1.00 94.69 102 ASN A O 1
ATOM 801 N N . HIS A 1 103 ? 14.720 -17.474 -23.037 1.00 95.12 103 HIS A N 1
ATOM 802 C CA . HIS A 1 103 ? 13.348 -17.442 -23.540 1.00 95.12 103 HIS A CA 1
ATOM 803 C C . HIS A 1 103 ? 13.086 -16.331 -24.569 1.00 95.12 103 HIS A C 1
ATOM 805 O O . HIS A 1 103 ? 11.940 -16.145 -24.971 1.00 95.12 103 HIS A O 1
ATOM 811 N N . SER A 1 104 ? 14.113 -15.585 -25.005 1.00 94.31 104 SER A N 1
ATOM 812 C CA . SER A 1 104 ? 13.952 -14.410 -25.883 1.00 94.31 104 SER A CA 1
ATOM 813 C C . SER A 1 104 ? 12.889 -13.423 -25.372 1.00 94.31 104 SER A C 1
ATOM 815 O O . SER A 1 104 ? 12.130 -12.834 -26.142 1.00 94.31 104 SER A O 1
ATOM 817 N N . CYS A 1 105 ? 12.813 -13.262 -24.050 1.00 96.38 105 CYS A N 1
ATOM 818 C CA . CYS A 1 105 ? 11.833 -12.421 -23.380 1.00 96.38 105 CYS A CA 1
ATOM 819 C C . CYS A 1 105 ? 12.423 -11.039 -23.077 1.00 96.38 105 CYS A C 1
ATOM 821 O O . CYS A 1 105 ? 13.535 -10.924 -22.561 1.00 96.38 105 CYS A O 1
ATOM 823 N N . THR A 1 106 ? 11.663 -9.978 -23.357 1.00 95.81 106 THR A N 1
ATOM 824 C CA . THR A 1 106 ? 12.021 -8.618 -22.930 1.00 95.81 106 THR A CA 1
ATOM 825 C C . THR A 1 106 ? 11.564 -8.395 -21.491 1.00 95.81 106 THR A C 1
ATOM 827 O O . THR A 1 106 ? 10.364 -8.390 -21.222 1.00 95.81 106 THR A O 1
ATOM 830 N N . GLY A 1 107 ? 12.505 -8.195 -20.569 1.00 96.25 107 GLY A N 1
ATOM 831 C CA . GLY A 1 107 ? 12.210 -7.898 -19.167 1.00 96.25 107 GLY A CA 1
ATOM 832 C C . GLY A 1 107 ? 12.337 -6.415 -18.831 1.00 96.25 107 GLY A C 1
ATOM 833 O O . GLY A 1 107 ? 13.264 -5.756 -19.294 1.00 96.25 107 GLY A O 1
ATOM 834 N N . LEU A 1 108 ? 11.439 -5.916 -17.985 1.00 97.06 108 LEU A N 1
ATOM 835 C CA . LEU A 1 108 ? 11.573 -4.655 -17.263 1.00 97.06 108 LEU A CA 1
ATOM 836 C C . LEU A 1 108 ? 11.616 -4.962 -15.769 1.00 97.06 108 LEU A C 1
ATOM 838 O O . LEU A 1 108 ? 10.715 -5.620 -15.253 1.00 97.06 108 LEU A O 1
ATOM 842 N N . VAL A 1 109 ? 12.652 -4.490 -15.083 1.00 96.62 109 VAL A N 1
ATOM 843 C CA . VAL A 1 109 ? 12.775 -4.591 -13.626 1.00 96.62 109 VAL A CA 1
ATOM 844 C C . VAL A 1 109 ? 12.624 -3.191 -13.054 1.00 96.62 109 VAL A C 1
ATOM 846 O O . VAL A 1 109 ? 13.306 -2.271 -13.500 1.00 96.62 109 VAL A O 1
ATOM 849 N N . LEU A 1 110 ? 11.701 -3.023 -12.111 1.00 95.56 110 LEU A N 1
ATOM 850 C CA . LEU A 1 110 ? 11.490 -1.756 -11.423 1.00 95.56 110 LEU A CA 1
ATOM 851 C C . LEU A 1 110 ? 12.346 -1.729 -10.160 1.00 95.56 110 LEU A C 1
ATOM 853 O O . LEU A 1 110 ? 12.336 -2.673 -9.370 1.00 95.56 110 LEU A O 1
ATOM 857 N N . LEU A 1 111 ? 13.094 -0.644 -10.000 1.00 95.56 111 LEU A N 1
ATOM 858 C CA . LEU A 1 111 ? 13.948 -0.385 -8.853 1.00 95.56 111 LEU A CA 1
ATOM 859 C C . LEU A 1 111 ? 13.737 1.064 -8.427 1.00 95.56 111 LEU A C 1
ATOM 861 O O . LEU A 1 111 ? 13.790 1.975 -9.254 1.00 95.56 111 LEU A O 1
ATOM 865 N N . ASN A 1 112 ? 13.533 1.266 -7.135 1.00 94.69 112 ASN A N 1
ATOM 866 C CA . ASN A 1 112 ? 13.567 2.578 -6.515 1.00 94.69 112 ASN A CA 1
ATOM 867 C C . ASN A 1 112 ? 14.963 2.805 -5.919 1.00 94.69 112 ASN A C 1
ATOM 869 O O . ASN A 1 112 ? 15.281 2.219 -4.882 1.00 94.69 112 ASN A O 1
ATOM 873 N N . PRO A 1 113 ? 15.810 3.630 -6.559 1.00 94.00 113 PRO A N 1
ATOM 874 C CA . PRO A 1 113 ? 17.199 3.802 -6.145 1.00 94.00 113 PRO A CA 1
ATOM 875 C C . PRO A 1 113 ? 17.330 4.515 -4.795 1.00 94.00 113 PRO A C 1
ATOM 877 O O . PRO A 1 113 ? 18.376 4.440 -4.166 1.00 94.00 113 PRO A O 1
ATOM 880 N N . LEU A 1 114 ? 16.280 5.198 -4.323 1.00 94.06 114 LEU A N 1
ATOM 881 C CA . LEU A 1 114 ? 16.301 5.882 -3.030 1.00 94.06 114 LEU A CA 1
ATOM 882 C C . LEU A 1 114 ? 16.168 4.916 -1.848 1.00 94.06 114 LEU A C 1
ATOM 884 O O . LEU A 1 114 ? 16.450 5.310 -0.723 1.00 94.06 114 LEU A O 1
ATOM 888 N N . MET A 1 115 ? 15.757 3.668 -2.091 1.00 95.00 115 MET A N 1
ATOM 889 C CA . MET A 1 115 ? 15.622 2.632 -1.061 1.00 95.00 115 MET A CA 1
ATOM 890 C C . MET A 1 115 ? 16.922 1.896 -0.751 1.00 95.00 115 MET A C 1
ATOM 892 O O . MET A 1 115 ? 16.943 1.121 0.201 1.00 95.00 115 MET A O 1
ATOM 896 N N . HIS A 1 116 ? 17.984 2.125 -1.527 1.00 95.75 116 HIS A N 1
ATOM 897 C CA . HIS A 1 116 ? 19.220 1.349 -1.446 1.00 95.75 116 HIS A CA 1
ATOM 898 C C . HIS A 1 116 ? 20.442 2.265 -1.433 1.00 95.75 116 HIS A C 1
ATOM 900 O O . HIS A 1 116 ? 20.387 3.389 -1.940 1.00 95.75 116 HIS A O 1
ATOM 906 N N . PRO A 1 117 ? 21.577 1.806 -0.886 1.00 95.44 117 PRO A N 1
ATOM 907 C CA . PRO A 1 117 ? 22.860 2.454 -1.095 1.00 95.44 117 PRO A CA 1
ATOM 908 C C . PRO A 1 117 ? 23.153 2.679 -2.585 1.00 95.44 117 PRO A C 1
ATOM 910 O O . PRO A 1 117 ? 22.817 1.868 -3.453 1.00 95.44 117 PRO A O 1
ATOM 913 N N . GLU A 1 118 ? 23.837 3.780 -2.895 1.00 94.81 118 GLU A N 1
ATOM 914 C CA . GLU A 1 118 ? 24.171 4.120 -4.281 1.00 94.81 118 GLU A CA 1
ATOM 915 C C . GLU A 1 118 ? 25.067 3.051 -4.931 1.00 94.81 118 GLU A C 1
ATOM 917 O O . GLU A 1 118 ? 24.903 2.734 -6.105 1.00 94.81 118 GLU A O 1
ATOM 922 N N . GLU A 1 119 ? 25.985 2.455 -4.164 1.00 96.19 119 GLU A N 1
ATOM 923 C CA . GLU A 1 119 ? 26.862 1.375 -4.632 1.00 96.19 119 GLU A CA 1
ATOM 924 C C . GLU A 1 119 ? 26.063 0.135 -5.060 1.00 96.19 119 GLU A C 1
ATOM 926 O O . GLU A 1 119 ? 26.283 -0.394 -6.147 1.00 96.19 119 GLU A O 1
ATOM 931 N N . GLU A 1 120 ? 25.075 -0.266 -4.257 1.00 96.38 120 GLU A N 1
ATOM 932 C CA . GLU A 1 120 ? 24.154 -1.365 -4.565 1.00 96.38 120 GLU A CA 1
ATOM 933 C C . GLU A 1 120 ? 23.330 -1.084 -5.824 1.00 96.38 120 GLU A C 1
ATOM 935 O O . GLU A 1 120 ? 23.214 -1.935 -6.709 1.00 96.38 120 GLU A O 1
ATOM 940 N N . THR A 1 121 ? 22.823 0.142 -5.956 1.00 95.19 121 THR A N 1
ATOM 941 C CA . THR A 1 121 ? 22.090 0.573 -7.152 1.00 95.19 121 THR A CA 1
ATOM 942 C C . THR A 1 121 ? 22.967 0.484 -8.403 1.00 95.19 121 THR A C 1
ATOM 944 O O . THR A 1 121 ? 22.538 -0.085 -9.405 1.00 95.19 121 THR A O 1
ATOM 947 N N . ARG A 1 122 ? 24.214 0.975 -8.349 1.00 94.75 122 ARG A N 1
ATOM 948 C CA . ARG A 1 122 ? 25.155 0.897 -9.482 1.00 94.75 122 ARG A CA 1
ATOM 949 C C . ARG A 1 122 ? 25.485 -0.550 -9.855 1.00 94.75 122 ARG A C 1
ATOM 951 O O . ARG A 1 122 ? 25.489 -0.881 -11.036 1.00 94.75 122 ARG A O 1
ATOM 958 N N . MET A 1 123 ? 25.704 -1.424 -8.870 1.00 96.06 123 MET A N 1
ATOM 959 C CA . MET A 1 123 ? 25.933 -2.853 -9.123 1.00 96.06 123 MET A CA 1
ATOM 960 C C . MET A 1 123 ? 24.736 -3.509 -9.831 1.00 96.06 123 MET A C 1
ATOM 962 O O . MET A 1 123 ? 24.923 -4.316 -10.740 1.00 96.06 123 MET A O 1
ATOM 966 N N . LEU A 1 124 ? 23.501 -3.137 -9.477 1.00 94.75 124 LEU A N 1
ATOM 967 C CA . LEU A 1 124 ? 22.307 -3.617 -10.182 1.00 94.75 124 LEU A CA 1
ATOM 968 C C . LEU A 1 124 ? 22.221 -3.090 -11.614 1.00 94.75 124 LEU A C 1
ATOM 970 O O . LEU A 1 124 ? 21.859 -3.853 -12.509 1.00 94.75 124 LEU A O 1
ATOM 974 N N . GLU A 1 125 ? 22.566 -1.824 -11.853 1.00 93.00 125 GLU A N 1
ATOM 975 C CA . GLU A 1 125 ? 22.591 -1.245 -13.202 1.00 93.00 125 GLU A CA 1
ATOM 976 C C . GLU A 1 125 ? 23.528 -2.021 -14.143 1.00 93.00 125 GLU A C 1
ATOM 978 O O . GLU A 1 125 ? 23.172 -2.254 -15.297 1.00 93.00 125 GLU A O 1
ATOM 983 N N . GLU A 1 126 ? 24.677 -2.493 -13.649 1.00 92.12 126 GLU A N 1
ATOM 984 C CA . GLU A 1 126 ? 25.654 -3.269 -14.432 1.00 92.12 126 GLU A CA 1
ATOM 985 C C . GLU A 1 126 ? 25.147 -4.657 -14.860 1.00 92.12 126 GLU A C 1
ATOM 987 O O . GLU A 1 126 ? 25.615 -5.224 -15.855 1.00 92.12 126 GLU A O 1
ATOM 992 N N . ILE A 1 127 ? 24.171 -5.222 -14.142 1.00 94.25 127 ILE A N 1
ATOM 993 C CA . ILE A 1 127 ? 23.572 -6.507 -14.511 1.00 94.25 127 ILE A CA 1
ATOM 994 C C . ILE A 1 127 ? 22.708 -6.362 -15.762 1.00 94.25 127 ILE A C 1
ATOM 996 O O . ILE A 1 127 ? 22.599 -7.315 -16.532 1.00 94.25 127 ILE A O 1
ATOM 1000 N N . PHE A 1 128 ? 22.058 -5.223 -15.988 1.00 94.25 128 PHE A N 1
ATOM 1001 C CA . PHE A 1 128 ? 21.055 -5.100 -17.044 1.00 94.25 128 PHE A CA 1
ATOM 1002 C C . PHE A 1 128 ? 21.634 -4.557 -18.350 1.00 94.25 128 PHE A C 1
ATOM 1004 O O . PHE A 1 128 ? 22.621 -3.834 -18.388 1.00 94.25 128 PHE A O 1
ATOM 1011 N N . ASP A 1 129 ? 20.994 -4.912 -19.467 1.00 94.88 129 ASP A N 1
ATOM 1012 C CA . ASP A 1 129 ? 21.429 -4.449 -20.789 1.00 94.88 129 ASP A CA 1
ATOM 1013 C C . ASP A 1 129 ? 21.027 -2.968 -21.038 1.00 94.88 129 ASP A C 1
ATOM 1015 O O . ASP A 1 129 ? 21.364 -2.400 -22.073 1.00 94.88 129 ASP A O 1
ATOM 1019 N N . GLY A 1 130 ? 20.313 -2.320 -20.107 1.00 95.06 130 GLY A N 1
ATOM 1020 C CA . GLY A 1 130 ? 19.967 -0.899 -20.154 1.00 95.06 130 GLY A CA 1
ATOM 1021 C C . GLY A 1 130 ? 19.252 -0.410 -18.891 1.00 95.06 130 GLY A C 1
ATOM 1022 O O . GLY A 1 130 ? 18.586 -1.189 -18.211 1.00 95.06 130 GLY A O 1
ATOM 1023 N N . THR A 1 131 ? 19.355 0.892 -18.623 1.00 95.62 131 THR A N 1
ATOM 1024 C CA . THR A 1 131 ? 18.796 1.579 -17.452 1.00 95.62 131 THR A CA 1
ATOM 1025 C C . THR A 1 131 ? 18.021 2.817 -17.892 1.00 95.62 131 THR A C 1
ATOM 1027 O O . THR A 1 131 ? 18.539 3.683 -18.607 1.00 95.62 131 THR A O 1
ATOM 1030 N N . MET A 1 132 ? 16.776 2.919 -17.432 1.00 95.50 132 MET A N 1
ATOM 1031 C CA . MET A 1 132 ? 15.901 4.077 -17.618 1.00 95.50 132 MET A CA 1
ATOM 1032 C C . MET A 1 132 ? 15.589 4.680 -16.256 1.00 95.50 132 MET A C 1
ATOM 1034 O O . MET A 1 132 ? 15.344 3.948 -15.302 1.00 95.50 132 MET A O 1
ATOM 1038 N N . LEU A 1 133 ? 15.590 6.006 -16.170 1.00 94.00 133 LEU A N 1
ATOM 1039 C CA . LEU A 1 133 ? 15.408 6.728 -14.918 1.00 94.00 133 LEU A CA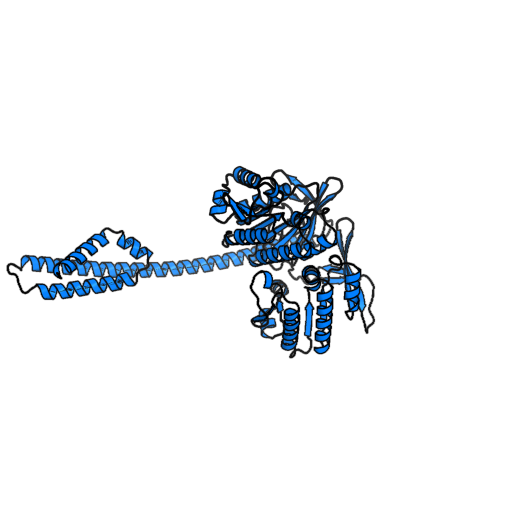 1
ATOM 1040 C C . LEU A 1 133 ? 14.200 7.647 -15.014 1.00 94.00 133 LEU A C 1
ATOM 1042 O O . LEU A 1 133 ? 14.060 8.407 -15.976 1.00 94.00 133 LEU A O 1
ATOM 1046 N N . ILE A 1 134 ? 13.357 7.572 -13.987 1.00 92.25 134 ILE A N 1
ATOM 1047 C CA . ILE A 1 134 ? 12.262 8.502 -13.738 1.00 92.25 134 ILE A CA 1
ATOM 1048 C C . ILE A 1 134 ? 12.652 9.306 -12.500 1.00 92.25 134 ILE A C 1
ATOM 1050 O O . ILE A 1 134 ? 12.783 8.757 -11.411 1.00 92.25 134 ILE A O 1
ATOM 1054 N N . GLU A 1 135 ? 12.881 10.602 -12.680 1.00 89.19 135 GLU A N 1
ATOM 1055 C CA . GLU A 1 135 ? 13.287 11.523 -11.617 1.00 89.19 135 GLU A CA 1
ATOM 1056 C C . GLU A 1 135 ? 12.121 12.474 -11.332 1.00 89.19 135 GLU A C 1
ATOM 1058 O O . GLU A 1 135 ? 11.540 13.038 -12.262 1.00 89.19 135 GLU A O 1
ATOM 1063 N N . ARG A 1 136 ? 11.792 12.682 -10.055 1.00 84.75 136 ARG A N 1
ATOM 1064 C CA . ARG A 1 136 ? 10.754 13.623 -9.626 1.00 84.75 136 ARG A CA 1
ATOM 1065 C C . ARG A 1 136 ? 11.370 14.736 -8.790 1.00 84.75 136 ARG A C 1
ATOM 1067 O O . ARG A 1 136 ? 12.096 14.462 -7.841 1.00 84.75 136 ARG A O 1
ATOM 1074 N N . THR A 1 137 ? 11.073 15.984 -9.129 1.00 82.75 137 THR A N 1
ATOM 1075 C CA . THR A 1 137 ? 11.603 17.170 -8.448 1.00 82.75 137 THR A CA 1
ATOM 1076 C C . THR A 1 137 ? 10.477 18.107 -8.023 1.00 82.75 137 THR A C 1
ATOM 1078 O O . THR A 1 137 ? 9.530 18.341 -8.772 1.00 82.75 137 THR A O 1
ATOM 1081 N N . GLU A 1 138 ? 10.567 18.651 -6.808 1.00 79.88 138 GLU A N 1
ATOM 1082 C CA . GLU A 1 138 ? 9.684 19.728 -6.350 1.00 79.88 138 GLU A CA 1
ATOM 1083 C C . GLU A 1 138 ? 10.244 21.081 -6.817 1.00 79.88 138 GLU A C 1
ATOM 1085 O O . GLU A 1 138 ? 11.386 21.434 -6.523 1.00 79.88 138 GLU A O 1
ATOM 1090 N N . LEU A 1 139 ? 9.436 21.857 -7.536 1.00 75.06 139 LEU A N 1
ATOM 1091 C CA . LEU A 1 139 ? 9.730 23.219 -7.964 1.00 75.06 139 LEU A CA 1
ATOM 1092 C C . LEU A 1 139 ? 8.564 24.124 -7.560 1.00 75.06 139 LEU A C 1
ATOM 1094 O O . LEU A 1 139 ? 7.452 23.985 -8.064 1.00 75.06 139 LEU A O 1
ATOM 1098 N N . HIS A 1 140 ? 8.822 25.073 -6.656 1.00 78.19 140 HIS A N 1
ATOM 1099 C CA . HIS A 1 140 ? 7.831 26.048 -6.174 1.00 78.19 140 HIS A CA 1
ATOM 1100 C C . HIS A 1 140 ? 6.537 25.408 -5.625 1.00 78.19 140 HIS A C 1
ATOM 1102 O O . HIS A 1 140 ? 5.438 25.893 -5.893 1.00 78.19 140 HIS A O 1
ATOM 1108 N N . GLY A 1 141 ? 6.652 24.306 -4.875 1.00 73.25 141 GLY A N 1
ATOM 1109 C CA . GLY A 1 141 ? 5.496 23.610 -4.298 1.00 73.25 141 GLY A CA 1
ATOM 1110 C C . GLY A 1 141 ? 4.716 22.736 -5.282 1.00 73.25 141 GLY A C 1
ATOM 1111 O O . GLY A 1 141 ? 3.640 22.260 -4.929 1.00 73.25 141 GLY A O 1
ATOM 1112 N N . ARG A 1 142 ? 5.232 22.530 -6.501 1.00 72.75 142 ARG A N 1
ATOM 1113 C CA . ARG A 1 142 ? 4.687 21.606 -7.503 1.00 72.75 142 ARG A CA 1
ATOM 1114 C C . ARG A 1 142 ? 5.701 20.535 -7.842 1.00 72.75 142 ARG A C 1
ATOM 1116 O O . ARG A 1 142 ? 6.893 20.814 -7.913 1.00 72.75 142 ARG A O 1
ATOM 1123 N N . PHE A 1 143 ? 5.229 19.328 -8.115 1.00 76.06 143 PHE A N 1
ATOM 1124 C CA . PHE A 1 143 ? 6.108 18.246 -8.533 1.00 76.06 143 PHE A CA 1
ATOM 1125 C C . PHE A 1 143 ? 6.176 18.127 -10.057 1.00 76.06 143 PHE A C 1
ATOM 1127 O O . PHE A 1 143 ? 5.147 18.055 -10.726 1.00 76.06 143 PHE A O 1
ATOM 1134 N N . GLN A 1 144 ? 7.389 18.043 -10.597 1.00 82.38 144 GLN A N 1
ATOM 1135 C CA . GLN A 1 144 ? 7.660 17.754 -12.001 1.00 82.38 144 GLN A CA 1
ATOM 1136 C C . GLN A 1 144 ? 8.361 16.400 -12.112 1.00 82.38 144 GLN A C 1
ATOM 1138 O O . GLN A 1 144 ? 9.304 16.128 -11.374 1.00 82.38 144 GLN A O 1
ATOM 1143 N N . SER A 1 145 ? 7.904 15.552 -13.034 1.00 86.38 145 SER A N 1
ATOM 1144 C CA . SER A 1 145 ? 8.562 14.277 -13.333 1.00 86.38 145 SER A CA 1
ATOM 1145 C C . SER A 1 145 ? 9.321 14.377 -14.652 1.00 86.38 145 SER A C 1
ATOM 1147 O O . SER A 1 145 ? 8.880 15.029 -15.599 1.00 86.38 145 SER A O 1
ATOM 1149 N N . THR A 1 146 ? 10.477 13.730 -14.722 1.00 89.56 146 THR A N 1
ATOM 1150 C CA . THR A 1 146 ? 11.317 13.666 -15.917 1.00 89.56 146 THR A CA 1
ATOM 1151 C C . THR A 1 146 ? 11.743 12.231 -16.183 1.00 89.56 146 THR A C 1
ATOM 1153 O O . THR A 1 146 ? 11.877 11.435 -15.258 1.00 89.56 146 THR A O 1
ATOM 1156 N N . PHE A 1 147 ? 11.943 11.900 -17.452 1.00 92.19 147 PHE A N 1
ATOM 1157 C CA . PHE A 1 147 ? 12.382 10.593 -17.921 1.00 92.19 147 PHE A CA 1
ATOM 1158 C C . PHE A 1 147 ? 13.695 10.733 -18.693 1.00 92.19 147 PHE A C 1
ATOM 1160 O O . PHE A 1 147 ? 13.845 11.651 -19.502 1.00 92.19 147 PHE A O 1
ATOM 1167 N N . ARG A 1 148 ? 14.639 9.813 -18.489 1.00 92.62 148 ARG A N 1
ATOM 1168 C CA . ARG A 1 148 ? 15.846 9.699 -19.322 1.00 92.62 148 ARG A CA 1
ATOM 1169 C C . ARG A 1 148 ? 16.299 8.253 -19.468 1.00 92.62 148 ARG A C 1
ATOM 1171 O O . ARG A 1 148 ? 16.147 7.450 -18.552 1.00 92.62 148 ARG A O 1
ATOM 1178 N N . VAL A 1 149 ? 16.938 7.943 -20.592 1.00 93.94 149 VAL A N 1
ATOM 1179 C CA . VAL A 1 149 ? 17.679 6.686 -20.768 1.00 93.94 149 VAL A CA 1
ATOM 1180 C C . VAL A 1 149 ? 19.117 6.935 -20.320 1.00 93.94 149 VAL A C 1
ATOM 1182 O O . VAL A 1 149 ? 19.822 7.747 -20.918 1.00 93.94 149 VAL A O 1
ATOM 1185 N N . ALA A 1 150 ? 19.541 6.291 -19.234 1.00 92.44 150 ALA A N 1
ATOM 1186 C CA . ALA A 1 150 ? 20.885 6.454 -18.684 1.00 92.44 150 ALA A CA 1
ATOM 1187 C C . ALA A 1 150 ? 21.902 5.597 -19.440 1.00 92.44 150 ALA A C 1
ATOM 1189 O O . ALA A 1 150 ? 22.964 6.081 -19.838 1.00 92.44 150 ALA A O 1
ATOM 1190 N N . HIS A 1 151 ? 21.535 4.341 -19.682 1.00 92.38 151 HIS A N 1
ATOM 1191 C CA . HIS A 1 151 ? 22.368 3.356 -20.351 1.00 92.38 151 HIS A CA 1
ATOM 1192 C C . HIS A 1 151 ? 21.511 2.468 -21.252 1.00 92.38 151 HIS A C 1
ATOM 1194 O O . HIS A 1 151 ? 20.399 2.102 -20.879 1.00 92.38 151 HIS A O 1
ATOM 1200 N N . LEU A 1 152 ? 22.018 2.107 -22.428 1.00 94.25 152 LEU A N 1
ATOM 1201 C CA . LEU A 1 152 ? 21.413 1.081 -23.271 1.00 94.25 152 LEU A CA 1
ATOM 1202 C C . LEU A 1 152 ? 22.491 0.429 -24.138 1.00 94.25 152 LEU A C 1
ATOM 1204 O O . LEU A 1 152 ? 23.159 1.091 -24.933 1.00 94.25 152 LEU A O 1
ATOM 1208 N N . SER A 1 153 ? 22.667 -0.875 -23.976 1.00 92.44 153 SER A N 1
ATOM 1209 C CA . SER A 1 153 ? 23.646 -1.668 -24.707 1.00 92.44 153 SER A CA 1
ATOM 1210 C C . SER A 1 153 ? 23.142 -2.030 -26.106 1.00 92.44 153 SER A C 1
ATOM 1212 O O . SER A 1 153 ? 21.978 -2.366 -26.309 1.00 92.44 153 SER A O 1
ATOM 1214 N N . GLY A 1 154 ? 24.046 -2.002 -27.089 1.00 91.75 154 GLY A N 1
ATOM 1215 C CA . GLY A 1 154 ? 23.791 -2.514 -28.441 1.00 91.75 154 GLY A CA 1
ATOM 1216 C C . GLY A 1 154 ? 23.006 -1.593 -29.383 1.00 91.75 154 GLY A C 1
ATOM 1217 O O . GLY A 1 154 ? 22.784 -1.972 -30.530 1.00 91.75 154 GLY A O 1
ATOM 1218 N N . THR A 1 155 ? 22.614 -0.388 -28.959 1.00 93.06 155 THR A N 1
ATOM 1219 C CA . THR A 1 155 ? 21.929 0.587 -29.824 1.00 93.06 155 THR A CA 1
ATOM 1220 C C . THR A 1 155 ? 22.206 2.031 -29.398 1.00 93.06 155 THR A C 1
ATOM 1222 O O . THR A 1 155 ? 22.572 2.296 -28.256 1.00 93.06 155 THR A O 1
ATOM 1225 N N . ALA A 1 156 ? 22.020 2.980 -30.318 1.00 90.94 156 ALA A N 1
ATOM 1226 C CA . ALA A 1 156 ? 22.053 4.404 -30.001 1.00 90.94 156 ALA A CA 1
ATOM 1227 C C . ALA A 1 156 ? 20.819 4.811 -29.176 1.00 90.94 156 ALA A C 1
ATOM 1229 O O . ALA A 1 156 ? 19.713 4.326 -29.421 1.00 90.94 156 ALA A O 1
ATOM 1230 N N . TYR A 1 157 ? 21.010 5.731 -28.231 1.00 91.19 157 TYR A N 1
ATOM 1231 C CA . TYR A 1 157 ? 19.946 6.319 -27.418 1.00 91.19 157 TYR A CA 1
ATOM 1232 C C . TYR A 1 157 ? 20.235 7.797 -27.130 1.00 91.19 157 TYR A C 1
ATOM 1234 O O . TYR A 1 157 ? 21.367 8.263 -27.277 1.00 91.19 157 TYR A O 1
ATOM 1242 N N . SER A 1 158 ? 19.202 8.540 -26.726 1.00 88.38 158 SER A N 1
ATOM 1243 C CA . SER A 1 158 ? 19.341 9.927 -26.275 1.00 88.38 158 SER A CA 1
ATOM 1244 C C . SER A 1 158 ? 19.428 9.979 -24.747 1.00 88.38 158 SER A C 1
ATOM 1246 O O . SER A 1 158 ? 18.508 9.488 -24.089 1.00 88.38 158 SER A O 1
ATOM 1248 N N . PRO A 1 159 ? 20.469 10.604 -24.166 1.00 88.06 159 PRO A N 1
ATOM 1249 C CA . PRO A 1 159 ? 20.563 10.815 -22.723 1.00 88.06 159 PRO A CA 1
ATOM 1250 C C . PRO A 1 159 ? 19.779 12.053 -22.250 1.00 88.06 159 PRO A C 1
ATOM 1252 O O . PRO A 1 159 ? 19.860 12.422 -21.077 1.00 88.06 159 PRO A O 1
ATOM 1255 N N . ALA A 1 160 ? 19.065 12.740 -23.150 1.00 88.19 160 ALA A N 1
ATOM 1256 C CA . ALA A 1 160 ? 18.319 13.945 -22.812 1.00 88.19 160 ALA A CA 1
ATOM 1257 C C . ALA A 1 160 ? 17.220 13.651 -21.781 1.00 88.19 160 ALA A C 1
ATOM 1259 O O . ALA A 1 160 ? 16.529 12.635 -21.859 1.00 88.19 160 ALA A O 1
ATOM 1260 N N . ARG A 1 161 ? 17.036 14.582 -20.839 1.00 86.94 161 ARG A N 1
ATOM 1261 C CA . ARG A 1 161 ? 15.886 14.579 -19.933 1.00 86.94 161 ARG A CA 1
ATOM 1262 C C . ARG A 1 161 ? 14.650 15.038 -20.692 1.00 86.94 161 ARG A C 1
ATOM 1264 O O . ARG A 1 161 ? 14.647 16.118 -21.280 1.00 86.94 161 ARG A O 1
ATOM 1271 N N . LEU A 1 162 ? 13.615 14.216 -20.657 1.00 88.06 162 LEU A N 1
ATOM 1272 C CA . LEU A 1 162 ? 12.311 14.479 -21.247 1.00 88.06 162 LEU A CA 1
ATOM 1273 C C . LEU A 1 162 ? 11.303 14.728 -20.130 1.00 88.06 162 LEU A C 1
ATOM 1275 O O . LEU A 1 162 ? 11.421 14.148 -19.051 1.00 88.06 162 LEU A O 1
ATOM 1279 N N . ASN A 1 163 ? 10.313 15.583 -20.372 1.00 85.38 163 ASN A N 1
ATOM 1280 C CA . ASN A 1 163 ? 9.243 15.775 -19.403 1.00 85.38 163 ASN A CA 1
ATOM 1281 C C . ASN A 1 163 ? 8.350 14.538 -19.399 1.00 85.38 163 ASN A C 1
ATOM 1283 O O . ASN A 1 163 ? 7.954 14.050 -20.458 1.00 85.38 163 ASN A O 1
ATOM 1287 N N . LEU A 1 164 ? 8.044 14.053 -18.202 1.00 84.94 164 LEU A N 1
ATOM 1288 C CA . LEU A 1 164 ? 7.116 12.960 -17.988 1.00 84.94 164 LEU A CA 1
ATOM 1289 C C . LEU A 1 164 ? 5.861 13.527 -17.329 1.00 84.94 164 LEU A C 1
ATOM 1291 O O . LEU A 1 164 ? 5.918 14.081 -16.231 1.00 84.94 164 LEU A O 1
ATOM 1295 N N . SER A 1 165 ? 4.724 13.363 -17.989 1.00 75.88 165 SER A N 1
ATOM 1296 C CA . SER A 1 165 ? 3.412 13.664 -17.426 1.00 75.88 165 SER A CA 1
ATOM 1297 C C . SER A 1 165 ? 2.598 12.385 -17.334 1.00 75.88 165 SER A C 1
ATOM 1299 O O . SER A 1 165 ? 2.537 11.614 -18.287 1.00 75.88 165 SER A O 1
ATOM 1301 N N . ILE A 1 166 ? 1.948 12.166 -16.195 1.00 70.12 166 ILE A N 1
ATOM 1302 C CA . ILE A 1 166 ? 0.908 11.144 -16.082 1.00 70.12 166 ILE A CA 1
ATOM 1303 C C . ILE A 1 166 ? -0.381 11.808 -16.551 1.00 70.12 166 ILE A C 1
ATOM 1305 O O . ILE A 1 166 ? -0.913 12.692 -15.880 1.00 70.12 166 ILE A O 1
ATOM 1309 N N . THR A 1 167 ? -0.832 11.440 -17.741 1.00 63.97 167 THR A N 1
ATOM 1310 C CA . THR A 1 167 ? -2.075 11.939 -18.322 1.00 63.97 167 THR A CA 1
ATOM 1311 C C . THR A 1 167 ? -3.157 10.879 -18.211 1.00 63.97 167 THR A C 1
ATOM 1313 O O . THR A 1 167 ? -2.920 9.741 -17.805 1.00 63.97 167 THR A O 1
ATOM 1316 N N . GLN A 1 168 ? -4.358 11.235 -18.655 1.00 54.09 168 GLN A N 1
ATOM 1317 C CA . GLN A 1 168 ? -5.444 10.285 -18.855 1.00 54.09 168 GLN A CA 1
ATOM 1318 C C . GLN A 1 168 ? -5.136 9.209 -19.911 1.00 54.09 168 GLN A C 1
ATOM 1320 O O . GLN A 1 168 ? -6.014 8.433 -20.230 1.00 54.09 168 GLN A O 1
ATOM 1325 N N . ARG A 1 169 ? -3.942 9.139 -20.509 1.00 57.53 169 ARG A N 1
ATOM 1326 C CA . ARG A 1 169 ? -3.524 8.030 -21.391 1.00 57.53 169 ARG A CA 1
ATOM 1327 C C . ARG A 1 169 ? -2.439 7.152 -20.767 1.00 57.53 169 ARG A C 1
ATOM 1329 O O . ARG A 1 169 ? -1.972 6.208 -21.401 1.00 57.53 169 ARG A O 1
ATOM 1336 N N . GLY A 1 170 ? -2.018 7.489 -19.552 1.00 68.69 170 GLY A N 1
ATOM 1337 C CA . GLY A 1 170 ? -0.898 6.875 -18.859 1.00 68.69 170 GLY A CA 1
ATOM 1338 C C . GLY A 1 170 ? 0.317 7.780 -18.857 1.00 68.69 170 GLY A C 1
ATOM 1339 O O . GLY A 1 170 ? 0.207 8.999 -18.763 1.00 68.69 170 GLY A O 1
ATOM 1340 N N . MET A 1 171 ? 1.497 7.173 -18.913 1.00 78.31 171 MET A N 1
ATOM 1341 C CA . MET A 1 171 ? 2.749 7.918 -18.954 1.00 78.31 171 MET A CA 1
ATOM 1342 C C . MET A 1 171 ? 2.963 8.510 -20.347 1.00 78.31 171 MET A C 1
ATOM 1344 O O . MET A 1 171 ? 3.156 7.779 -21.317 1.00 78.31 171 MET A O 1
ATOM 1348 N N . GLU A 1 172 ? 2.960 9.834 -20.433 1.00 80.75 172 GLU A N 1
ATOM 1349 C CA . GLU A 1 172 ? 3.277 10.584 -21.640 1.00 80.75 172 GLU A CA 1
ATOM 1350 C C . GLU A 1 172 ? 4.641 11.249 -21.486 1.00 80.75 172 GLU A C 1
ATOM 1352 O O . GLU A 1 172 ? 4.901 11.976 -20.525 1.00 80.75 172 GLU A O 1
ATOM 1357 N N . ILE A 1 173 ? 5.524 10.977 -22.444 1.00 83.50 173 ILE A N 1
ATOM 1358 C CA . ILE A 1 173 ? 6.850 11.578 -22.517 1.00 83.50 173 ILE A CA 1
ATOM 1359 C C . ILE A 1 173 ? 6.794 12.600 -23.643 1.00 83.50 173 ILE A C 1
ATOM 1361 O O . ILE A 1 173 ? 6.754 12.227 -24.815 1.00 83.50 173 ILE A O 1
ATOM 1365 N N . SER A 1 174 ? 6.779 13.882 -23.297 1.00 77.50 174 SER A N 1
ATOM 1366 C CA . SER A 1 174 ? 6.739 14.953 -24.288 1.00 77.50 174 SER A CA 1
ATOM 1367 C C . SER A 1 174 ? 8.112 15.610 -24.427 1.00 77.50 174 SER A C 1
ATOM 1369 O O . SER A 1 174 ? 8.735 16.065 -23.464 1.00 77.50 174 SER A O 1
ATOM 1371 N N . GLY A 1 175 ? 8.592 15.675 -25.669 1.00 60.16 175 GLY A N 1
ATOM 1372 C CA . GLY A 1 175 ? 9.474 16.750 -26.109 1.00 60.16 175 GLY A CA 1
ATOM 1373 C C . GLY A 1 175 ? 8.574 17.843 -26.668 1.00 60.16 175 GLY A C 1
ATOM 1374 O O . GLY A 1 175 ? 7.849 17.554 -27.609 1.00 60.16 175 GLY A O 1
ATOM 1375 N N . SER A 1 176 ? 8.561 19.027 -26.046 1.00 46.25 176 SER A N 1
ATOM 1376 C CA . SER A 1 176 ? 7.764 20.219 -26.411 1.00 46.25 176 SER A CA 1
ATOM 1377 C C . SER A 1 176 ? 6.880 20.074 -27.669 1.00 46.25 176 SER A C 1
ATOM 1379 O O . SER A 1 176 ? 7.374 20.265 -28.782 1.00 46.25 176 SER A O 1
ATOM 1381 N N . GLY A 1 177 ? 5.588 19.767 -27.511 1.00 40.25 177 GLY A N 1
ATOM 1382 C CA . GLY A 1 177 ? 4.644 19.770 -28.634 1.00 40.25 177 GLY A CA 1
ATOM 1383 C C . GLY A 1 177 ? 3.334 19.023 -28.379 1.00 40.25 177 GLY A C 1
ATOM 1384 O O . GLY A 1 177 ? 3.349 17.866 -27.975 1.00 40.25 177 GLY A O 1
ATOM 1385 N N . ASP A 1 178 ? 2.229 19.720 -28.648 1.00 47.81 178 ASP A N 1
ATOM 1386 C CA . ASP A 1 178 ? 0.827 19.309 -28.523 1.00 47.81 178 ASP A CA 1
ATOM 1387 C C . ASP A 1 178 ? 0.474 17.970 -29.186 1.00 47.81 178 ASP A C 1
ATOM 1389 O O . ASP A 1 178 ? 0.748 17.760 -30.369 1.00 47.81 178 ASP A O 1
ATOM 1393 N N . THR A 1 179 ? -0.318 17.148 -28.488 1.00 37.31 179 THR A N 1
ATOM 1394 C CA . THR A 1 179 ? -1.322 16.290 -29.138 1.00 37.31 179 THR A CA 1
ATOM 1395 C C . THR A 1 179 ? -2.625 16.257 -28.336 1.00 37.31 179 THR A C 1
ATOM 1397 O O . THR A 1 179 ? -2.629 16.114 -27.118 1.00 37.31 179 THR A O 1
ATOM 1400 N N . GLN A 1 180 ? -3.753 16.402 -29.041 1.00 37.78 180 GLN A N 1
ATOM 1401 C CA . GLN A 1 180 ? -5.101 16.455 -28.462 1.00 37.78 180 GLN A CA 1
ATOM 1402 C C . GLN A 1 180 ? -5.492 15.162 -27.718 1.00 37.78 180 GLN A C 1
ATOM 1404 O O . GLN A 1 180 ? -5.074 14.079 -28.146 1.00 37.78 180 GLN A O 1
ATOM 1409 N N . PRO A 1 181 ? -6.318 15.250 -26.652 1.00 36.53 181 PRO A N 1
ATOM 1410 C CA . PRO A 1 181 ? -6.586 14.159 -25.716 1.00 36.53 181 PRO A CA 1
ATOM 1411 C C . PRO A 1 181 ? -7.619 13.137 -26.216 1.00 36.53 181 PRO A C 1
ATOM 1413 O O . PRO A 1 181 ? -8.547 13.435 -26.959 1.00 36.53 181 PRO A O 1
ATOM 1416 N N . LEU A 1 182 ? -7.439 11.895 -25.764 1.00 36.16 182 LEU A N 1
ATOM 1417 C CA . LEU A 1 182 ? -8.393 10.791 -25.824 1.00 36.16 182 LEU A CA 1
ATOM 1418 C C . LEU A 1 182 ? -8.526 10.388 -24.360 1.00 36.16 182 LEU A C 1
ATOM 1420 O O . LEU A 1 182 ? -7.515 10.062 -23.739 1.00 36.16 182 LEU A O 1
ATOM 1424 N N . VAL A 1 183 ? -9.722 10.569 -23.814 1.00 39.47 183 VAL A N 1
ATOM 1425 C CA . VAL A 1 183 ? -10.017 10.510 -22.380 1.00 39.47 183 VAL A CA 1
ATOM 1426 C C . VAL A 1 183 ? -10.090 9.045 -21.954 1.00 39.47 183 VAL A C 1
ATOM 1428 O O . VAL A 1 183 ? -10.985 8.332 -22.404 1.00 39.47 183 VAL A O 1
ATOM 1431 N N . ILE A 1 184 ? -9.159 8.589 -21.112 1.00 44.16 184 ILE A N 1
ATOM 1432 C CA . ILE A 1 184 ? -9.314 7.351 -20.333 1.00 44.16 184 ILE A CA 1
ATOM 1433 C C . ILE A 1 184 ? -9.541 7.774 -18.883 1.00 44.16 184 ILE A C 1
ATOM 1435 O O . ILE A 1 184 ? -8.825 8.622 -18.347 1.00 44.16 184 ILE A O 1
ATOM 1439 N N . ASP A 1 185 ? -10.581 7.221 -18.271 1.00 49.44 185 ASP A N 1
ATOM 1440 C CA . ASP A 1 185 ? -10.923 7.482 -16.879 1.00 49.44 185 ASP A CA 1
ATOM 1441 C C . ASP A 1 185 ? -9.934 6.737 -15.971 1.00 49.44 185 ASP A C 1
ATOM 1443 O O . ASP A 1 185 ? -9.951 5.509 -15.879 1.00 49.44 185 ASP A O 1
ATOM 1447 N N . TYR A 1 186 ? -9.008 7.486 -15.371 1.00 57.66 186 TYR A N 1
ATOM 1448 C CA . TYR A 1 186 ? -7.936 6.944 -14.537 1.00 57.66 186 TYR A CA 1
ATOM 1449 C C . TYR A 1 186 ? -8.330 6.760 -13.077 1.00 57.66 186 TYR A C 1
ATOM 1451 O O . TYR A 1 186 ? -7.507 6.252 -12.331 1.00 57.66 186 TYR A O 1
ATOM 1459 N N . ASP A 1 187 ? -9.544 7.134 -12.668 1.00 58.69 187 ASP A N 1
ATOM 1460 C CA . ASP A 1 187 ? -9.998 6.962 -11.282 1.00 58.69 187 ASP A CA 1
ATOM 1461 C C . ASP A 1 187 ? -10.478 5.530 -10.980 1.00 58.69 187 ASP A C 1
ATOM 1463 O O . ASP A 1 187 ? -11.094 5.302 -9.947 1.00 58.69 187 ASP A O 1
ATOM 1467 N N . HIS A 1 188 ? -10.239 4.571 -11.889 1.00 65.25 188 HIS A N 1
ATOM 1468 C CA . HIS A 1 188 ? -10.609 3.146 -11.803 1.00 65.25 188 HIS A CA 1
ATOM 1469 C C . HIS A 1 188 ? -12.082 2.849 -11.441 1.00 65.25 188 HIS A C 1
ATOM 1471 O O . HIS A 1 188 ? -12.454 1.688 -11.271 1.00 65.25 188 HIS A O 1
ATOM 1477 N N . GLY A 1 189 ? -12.942 3.872 -11.380 1.00 65.94 189 GLY A N 1
ATOM 1478 C CA . GLY A 1 189 ? -14.273 3.780 -10.786 1.00 65.94 189 GLY A CA 1
ATOM 1479 C C . GLY A 1 189 ? -14.254 3.561 -9.269 1.00 65.94 189 GLY A C 1
ATOM 1480 O O . GLY A 1 189 ? -15.277 3.143 -8.727 1.00 65.94 189 GLY A O 1
ATOM 1481 N N . ASP A 1 190 ? -13.122 3.806 -8.604 1.00 79.19 190 ASP A N 1
ATOM 1482 C CA . ASP A 1 190 ? -12.994 3.644 -7.162 1.00 79.19 190 ASP A CA 1
ATOM 1483 C C . ASP A 1 190 ? -13.903 4.648 -6.443 1.00 79.19 190 ASP A C 1
ATOM 1485 O O . ASP A 1 190 ? -14.012 5.824 -6.808 1.00 79.19 190 ASP A O 1
ATOM 1489 N N . GLU A 1 191 ? -14.584 4.170 -5.404 1.00 87.44 191 GLU A N 1
ATOM 1490 C CA . GLU A 1 191 ? -15.360 5.032 -4.523 1.00 87.44 191 GLU A CA 1
ATOM 1491 C C . GLU A 1 191 ? -14.413 6.015 -3.828 1.00 87.44 191 GLU A C 1
ATOM 1493 O O . GLU A 1 191 ? -13.353 5.620 -3.344 1.00 87.44 191 GLU A O 1
ATOM 1498 N N . LYS A 1 192 ? -14.779 7.299 -3.771 1.00 89.88 192 LYS A N 1
ATOM 1499 C CA . LYS A 1 192 ? -13.962 8.344 -3.146 1.00 89.88 192 LYS A CA 1
ATOM 1500 C C . LYS A 1 192 ? -14.715 9.044 -2.022 1.00 89.88 192 LYS A C 1
ATOM 1502 O O . LYS A 1 192 ? -15.920 9.269 -2.120 1.00 89.88 192 LYS A O 1
ATOM 1507 N N . ALA A 1 193 ? -13.986 9.413 -0.970 1.00 90.94 193 ALA A N 1
ATOM 1508 C CA . ALA A 1 193 ? -14.540 10.066 0.211 1.00 90.94 193 ALA A CA 1
ATOM 1509 C C . ALA A 1 193 ? -13.582 11.101 0.828 1.00 90.94 193 ALA A C 1
ATOM 1511 O O . ALA A 1 193 ? -12.378 11.112 0.577 1.00 90.94 193 ALA A O 1
ATOM 1512 N N . ILE A 1 194 ? -14.123 11.983 1.673 1.00 89.38 194 ILE A N 1
ATOM 1513 C CA . ILE A 1 194 ? -13.376 13.065 2.345 1.00 89.38 194 ILE A CA 1
ATOM 1514 C C . ILE A 1 194 ? -12.486 12.528 3.483 1.00 89.38 194 ILE A C 1
ATOM 1516 O O . ILE A 1 194 ? -11.419 13.077 3.746 1.00 89.38 194 ILE A O 1
ATOM 1520 N N . LEU A 1 195 ? -12.922 11.458 4.161 1.00 90.44 195 LEU A N 1
ATOM 1521 C CA . LEU A 1 195 ? -12.155 10.713 5.175 1.00 90.44 195 LEU A CA 1
ATOM 1522 C C . LEU A 1 195 ? -11.509 11.587 6.273 1.00 90.44 195 LEU A C 1
ATOM 1524 O O . LEU A 1 195 ? -10.383 11.349 6.698 1.00 90.44 195 LEU A O 1
ATOM 1528 N N . GLY A 1 196 ? -12.221 12.617 6.739 1.00 88.06 196 GLY A N 1
ATOM 1529 C CA . GLY A 1 196 ? -11.756 13.514 7.807 1.00 88.06 196 GLY A CA 1
ATOM 1530 C C . GLY A 1 196 ? -10.861 14.677 7.351 1.00 88.06 196 GLY A C 1
ATOM 1531 O O . GLY A 1 196 ? -10.453 15.484 8.190 1.00 88.06 196 GLY A O 1
ATOM 1532 N N . LEU A 1 197 ? -10.594 14.808 6.046 1.00 91.75 197 LEU A N 1
ATOM 1533 C CA . LEU A 1 197 ? -9.804 15.885 5.440 1.00 91.75 197 LEU A CA 1
ATOM 1534 C C . LEU A 1 197 ? -10.695 16.812 4.603 1.00 91.75 197 LEU A C 1
ATOM 1536 O O . LEU A 1 197 ? -10.728 16.735 3.377 1.00 91.75 197 LEU A O 1
ATOM 1540 N N . LEU A 1 198 ? -11.443 17.703 5.253 1.00 90.44 198 LEU A N 1
ATOM 1541 C CA . LEU A 1 198 ? -12.380 18.586 4.554 1.00 90.44 198 LEU A CA 1
ATOM 1542 C C . LEU A 1 198 ? -11.649 19.476 3.536 1.00 90.44 198 LEU A C 1
ATOM 1544 O O . LEU A 1 198 ? -10.686 20.152 3.894 1.00 90.44 198 LEU A O 1
ATOM 1548 N N . GLY A 1 199 ? -12.118 19.518 2.286 1.00 89.56 199 GLY A N 1
ATOM 1549 C CA . GLY A 1 199 ? -11.470 20.269 1.209 1.00 89.56 199 GLY A CA 1
ATOM 1550 C C . GLY A 1 199 ? -10.445 19.457 0.413 1.00 89.56 199 GLY A C 1
ATOM 1551 O O . GLY A 1 199 ? -9.861 19.990 -0.535 1.00 89.56 199 GLY A O 1
ATOM 1552 N N . ILE A 1 200 ? -10.220 18.178 0.745 1.00 92.06 200 ILE A N 1
ATOM 1553 C CA . ILE A 1 200 ? -9.322 17.289 -0.012 1.00 92.06 200 ILE A CA 1
ATOM 1554 C C . ILE A 1 200 ? -9.805 17.054 -1.440 1.00 92.06 200 ILE A C 1
ATOM 1556 O O . ILE A 1 200 ? -8.981 16.848 -2.328 1.00 92.06 200 ILE A O 1
ATOM 1560 N N . GLU A 1 201 ? -11.105 17.215 -1.699 1.00 89.38 201 GLU A N 1
ATOM 1561 C CA . GLU A 1 201 ? -11.687 17.187 -3.042 1.00 89.38 201 GLU A CA 1
ATOM 1562 C C . GLU A 1 201 ? -11.076 18.225 -3.996 1.00 89.38 201 GLU A C 1
ATOM 1564 O O . GLU A 1 201 ? -11.144 18.087 -5.217 1.00 89.38 201 GLU A O 1
ATOM 1569 N N . SER A 1 202 ? -10.454 19.263 -3.436 1.00 87.12 202 SER A N 1
ATOM 1570 C CA . SER A 1 202 ? -9.765 20.304 -4.189 1.00 87.12 202 SER A CA 1
ATOM 1571 C C . SER A 1 202 ? -8.368 19.888 -4.674 1.00 87.12 202 SER A C 1
ATOM 1573 O O . SER A 1 202 ? -7.838 20.520 -5.589 1.00 87.12 202 SER A O 1
ATOM 1575 N N . LEU A 1 203 ? -7.799 18.828 -4.083 1.00 87.62 203 LEU A N 1
ATOM 1576 C CA . LEU A 1 203 ? -6.547 18.183 -4.486 1.00 87.62 203 LEU A CA 1
ATOM 1577 C C . LEU A 1 203 ? -6.794 16.851 -5.208 1.00 87.62 203 LEU A C 1
ATOM 1579 O O . LEU A 1 203 ? -6.066 16.531 -6.134 1.00 87.62 203 LEU A O 1
ATOM 1583 N N . SER A 1 204 ? -7.815 16.082 -4.835 1.00 88.31 204 SER A N 1
ATOM 1584 C CA . SER A 1 204 ? -8.213 14.844 -5.518 1.00 88.31 204 SER A CA 1
ATOM 1585 C C . SER A 1 204 ? -9.721 14.874 -5.760 1.00 88.31 204 SER A C 1
ATOM 1587 O O . SER A 1 204 ? -10.472 14.741 -4.795 1.00 88.31 204 SER A O 1
ATOM 1589 N N . PRO A 1 205 ? -10.201 15.072 -7.004 1.00 83.56 205 PRO A N 1
ATOM 1590 C CA . PRO A 1 205 ? -11.630 15.179 -7.289 1.00 83.56 205 PRO A CA 1
ATOM 1591 C C . PRO A 1 205 ? -12.426 14.004 -6.713 1.00 83.56 205 PRO A C 1
ATOM 1593 O O . PRO A 1 205 ? -12.046 12.850 -6.886 1.00 83.56 205 PRO A O 1
ATOM 1596 N N . GLY A 1 206 ? -13.524 14.302 -6.012 1.00 83.94 206 GLY A N 1
ATOM 1597 C CA . GLY A 1 206 ? -14.344 13.298 -5.320 1.00 83.94 206 GLY A CA 1
ATOM 1598 C C . GLY A 1 206 ? -13.806 12.849 -3.955 1.00 83.9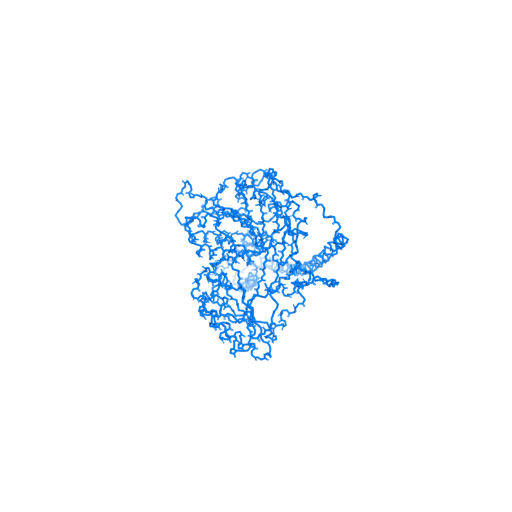4 206 GLY A C 1
ATOM 1599 O O . GLY A 1 206 ? -14.542 12.220 -3.204 1.00 83.94 206 GLY A O 1
ATOM 1600 N N . GLY A 1 207 ? -12.573 13.213 -3.597 1.00 91.12 207 GLY A N 1
ATOM 1601 C CA . GLY A 1 207 ? -11.920 12.830 -2.347 1.00 91.12 207 GLY A CA 1
ATOM 1602 C C . GLY A 1 207 ? -10.799 11.811 -2.556 1.00 91.12 207 GLY A C 1
ATOM 1603 O O . GLY A 1 207 ? -10.229 11.702 -3.641 1.00 91.12 207 GLY A O 1
ATOM 1604 N N . LEU A 1 208 ? -10.458 11.076 -1.504 1.00 93.06 208 LEU A N 1
ATOM 1605 C CA . LEU A 1 208 ? -9.476 9.993 -1.536 1.00 93.06 208 LEU A CA 1
ATOM 1606 C C . LEU A 1 208 ? -10.161 8.654 -1.846 1.00 93.06 208 LEU A C 1
ATOM 1608 O O . LEU A 1 208 ? -11.267 8.441 -1.346 1.00 93.06 208 LEU A O 1
ATOM 1612 N N . PRO A 1 209 ? -9.527 7.754 -2.620 1.00 92.06 209 PRO A N 1
ATOM 1613 C CA . PRO A 1 209 ? -10.080 6.428 -2.891 1.00 92.06 209 PRO A CA 1
ATOM 1614 C C . PRO A 1 209 ? -10.240 5.595 -1.611 1.00 92.06 209 PRO A C 1
ATOM 1616 O O . PRO A 1 209 ? -9.341 5.525 -0.769 1.00 92.06 209 PRO A O 1
ATOM 1619 N N . VAL A 1 210 ? -11.405 4.967 -1.471 1.00 91.88 210 VAL A N 1
ATOM 1620 C CA . VAL A 1 210 ? -11.756 4.035 -0.396 1.00 91.88 210 VAL A CA 1
ATOM 1621 C C . VAL A 1 210 ? -11.111 2.672 -0.672 1.00 91.88 210 VAL A C 1
ATOM 1623 O O . VAL A 1 210 ? -10.955 2.259 -1.817 1.00 91.88 210 VAL A O 1
ATOM 1626 N N . GLY A 1 211 ? -10.701 1.971 0.385 1.00 91.94 211 GLY A N 1
ATOM 1627 C CA . GLY A 1 211 ? -9.989 0.692 0.302 1.00 91.94 211 GLY A CA 1
ATOM 1628 C C . GLY A 1 211 ? -8.490 0.822 0.016 1.00 91.94 211 GLY A C 1
ATOM 1629 O O . GLY A 1 211 ? -7.804 -0.191 -0.091 1.00 91.94 211 GLY A O 1
ATOM 1630 N N . HIS A 1 212 ? -7.973 2.049 -0.110 1.00 93.69 212 HIS A N 1
ATOM 1631 C CA . HIS A 1 212 ? -6.553 2.315 -0.332 1.00 93.69 212 HIS A CA 1
ATOM 1632 C C . HIS A 1 212 ? -5.805 2.532 0.983 1.00 93.69 212 HIS A C 1
ATOM 1634 O O . HIS A 1 212 ? -6.361 2.983 1.991 1.00 93.69 212 HIS A O 1
ATOM 1640 N N . SER A 1 213 ? -4.508 2.242 0.950 1.00 96.81 213 SER A N 1
ATOM 1641 C CA . SER A 1 213 ? -3.589 2.506 2.050 1.00 96.81 213 SER A CA 1
ATOM 1642 C C . SER A 1 213 ? -2.804 3.803 1.819 1.00 96.81 213 SER A C 1
ATOM 1644 O O . SER A 1 213 ? -2.224 4.010 0.757 1.00 96.81 213 SER A O 1
ATOM 1646 N N . PHE A 1 214 ? -2.775 4.694 2.808 1.00 97.75 214 PHE A N 1
ATOM 1647 C CA . PHE A 1 214 ? -2.125 5.999 2.729 1.00 97.75 214 PHE A CA 1
ATOM 1648 C C . PHE A 1 214 ? -1.046 6.138 3.797 1.00 97.75 214 PHE A C 1
ATOM 1650 O O . PHE A 1 214 ? -1.337 6.023 4.988 1.00 97.75 214 PHE A O 1
ATOM 1657 N N . LEU A 1 215 ? 0.180 6.460 3.388 1.00 98.00 215 LEU A N 1
ATOM 1658 C CA . LEU A 1 215 ? 1.180 7.003 4.300 1.00 98.00 215 LEU A CA 1
ATOM 1659 C C . LEU A 1 215 ? 0.886 8.482 4.520 1.00 98.00 215 LEU A C 1
ATOM 1661 O O . LEU A 1 215 ? 0.699 9.231 3.562 1.00 98.00 215 LEU A O 1
ATOM 1665 N N . VAL A 1 216 ? 0.879 8.907 5.774 1.00 97.81 216 VAL A N 1
ATOM 1666 C CA . VAL A 1 216 ? 0.692 10.298 6.164 1.00 97.81 216 VAL A CA 1
ATOM 1667 C C . VAL A 1 216 ? 1.948 10.764 6.880 1.00 97.81 216 VAL A C 1
ATOM 1669 O O . VAL A 1 216 ? 2.206 10.373 8.022 1.00 97.81 216 VAL A O 1
ATOM 1672 N N . TRP A 1 217 ? 2.717 11.621 6.217 1.00 96.62 217 TRP A N 1
ATOM 1673 C CA . TRP A 1 217 ? 3.835 12.311 6.841 1.00 96.62 217 TRP A CA 1
ATOM 1674 C C . TRP A 1 217 ? 3.310 13.446 7.717 1.00 96.62 217 TRP A C 1
ATOM 1676 O O . TRP A 1 217 ? 2.634 14.354 7.233 1.00 96.62 217 TRP A O 1
ATOM 1686 N N . ILE A 1 218 ? 3.614 13.387 9.012 1.00 94.81 218 ILE A N 1
ATOM 1687 C CA . ILE A 1 218 ? 3.238 14.398 10.002 1.00 94.81 218 ILE A CA 1
ATOM 1688 C C . ILE A 1 218 ? 4.497 15.179 10.413 1.00 94.81 218 ILE A C 1
ATOM 1690 O O . ILE A 1 218 ? 5.531 14.561 10.696 1.00 94.81 218 ILE A O 1
ATOM 1694 N N . PRO A 1 219 ? 4.447 16.524 10.466 1.00 93.06 219 PRO A N 1
ATOM 1695 C CA . PRO A 1 219 ? 5.577 17.326 10.909 1.00 93.06 219 PRO A CA 1
ATOM 1696 C C . PRO A 1 219 ? 5.688 17.299 12.435 1.00 93.06 219 PRO A C 1
ATOM 1698 O O . PRO A 1 219 ? 4.681 17.234 13.136 1.00 93.06 219 PRO A O 1
ATOM 1701 N N . SER A 1 220 ? 6.894 17.495 12.970 1.00 87.50 220 SER A N 1
ATOM 1702 C CA . SER A 1 220 ? 7.151 17.515 14.423 1.00 87.50 220 SER A CA 1
ATOM 1703 C C . SER A 1 220 ? 6.351 18.573 15.202 1.00 87.50 220 SER A C 1
ATOM 1705 O O . SER A 1 220 ? 6.243 18.505 16.423 1.00 87.50 220 SER A O 1
ATOM 1707 N N . SER A 1 221 ? 5.795 19.576 14.517 1.00 88.44 221 SER A N 1
ATOM 1708 C CA . SER A 1 221 ? 4.918 20.597 15.104 1.00 88.44 221 SER A CA 1
ATOM 1709 C C . SER A 1 221 ? 3.463 20.148 15.295 1.00 88.44 221 SER A C 1
ATOM 1711 O O . SER A 1 221 ? 2.672 20.905 15.854 1.00 88.44 221 SER A O 1
ATOM 1713 N N . MET A 1 222 ? 3.089 18.965 14.807 1.00 90.56 222 MET A N 1
ATOM 1714 C CA . MET A 1 222 ? 1.746 18.399 14.907 1.00 90.56 222 MET A CA 1
ATOM 1715 C C . MET A 1 222 ? 1.812 17.090 15.693 1.00 90.56 222 MET A C 1
ATOM 1717 O O . MET A 1 222 ? 2.642 16.230 15.409 1.00 90.56 222 MET A O 1
ATOM 1721 N N . VAL A 1 223 ? 0.944 16.930 16.694 1.00 90.19 223 VAL A N 1
ATOM 1722 C CA . VAL A 1 223 ? 0.876 15.671 17.451 1.00 90.19 223 VAL A CA 1
ATOM 1723 C C . VAL A 1 223 ? -0.049 14.683 16.733 1.00 90.19 223 VAL A C 1
ATOM 1725 O O . VAL A 1 223 ? -1.030 15.122 16.131 1.00 90.19 223 VAL A O 1
ATOM 1728 N N . PRO A 1 224 ? 0.181 13.358 16.809 1.00 91.88 224 PRO A N 1
ATOM 1729 C CA . PRO A 1 224 ? -0.639 12.385 16.081 1.00 91.88 224 P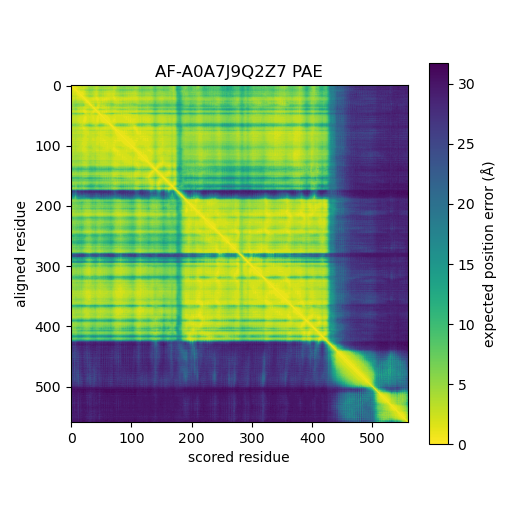RO A CA 1
ATOM 1730 C C . PRO A 1 224 ? -2.145 12.499 16.355 1.00 91.88 224 PRO A C 1
ATOM 1732 O O . PRO A 1 224 ? -2.959 12.364 15.442 1.00 91.88 224 PRO A O 1
ATOM 1735 N N . SER A 1 225 ? -2.532 12.842 17.588 1.00 91.69 225 SER A N 1
ATOM 1736 C CA . SER A 1 225 ? -3.937 13.034 17.971 1.00 91.69 225 SER A CA 1
ATOM 1737 C C . SER A 1 225 ? -4.650 14.129 17.171 1.00 91.69 225 SER A C 1
ATOM 1739 O O . SER A 1 225 ? -5.864 14.039 16.982 1.00 91.69 225 SER A O 1
ATOM 1741 N N . ASP A 1 226 ? -3.912 15.112 16.651 1.00 92.00 226 ASP A N 1
ATOM 1742 C CA . ASP A 1 226 ? -4.449 16.180 15.807 1.00 92.00 226 ASP A CA 1
ATOM 1743 C C . ASP A 1 226 ? -4.944 15.665 14.453 1.00 92.00 226 ASP A C 1
ATOM 1745 O O . ASP A 1 226 ? -5.827 16.277 13.856 1.00 92.00 226 ASP A O 1
ATOM 1749 N N . TYR A 1 227 ? -4.379 14.554 13.975 1.00 93.81 227 TYR A N 1
ATOM 1750 C CA . TYR A 1 227 ? -4.804 13.880 12.752 1.00 93.81 227 TYR A CA 1
ATOM 1751 C C . TYR A 1 227 ? -5.824 12.778 13.052 1.00 93.81 227 TYR A C 1
ATOM 1753 O O . TYR A 1 227 ? -6.875 12.702 12.418 1.00 93.81 227 TYR A O 1
ATOM 1761 N N . VAL A 1 228 ? -5.546 11.950 14.065 1.00 94.38 228 VAL A N 1
ATOM 1762 C CA . VAL A 1 228 ? -6.377 10.787 14.409 1.00 94.38 228 VAL A CA 1
ATOM 1763 C C . VAL A 1 228 ? -7.794 11.213 14.801 1.00 94.38 228 VAL A C 1
ATOM 1765 O O . VAL A 1 228 ? -8.754 10.608 14.331 1.00 94.38 228 VAL A O 1
ATOM 1768 N N . LYS A 1 229 ? -7.962 12.263 15.623 1.00 93.31 229 LYS A N 1
ATOM 1769 C CA . LYS A 1 229 ? -9.292 12.679 16.104 1.00 93.31 229 LYS A CA 1
ATOM 1770 C C . LYS A 1 229 ? -10.259 13.031 14.956 1.00 93.31 229 LYS A C 1
ATOM 1772 O O . LYS A 1 229 ? -11.340 12.444 14.935 1.00 93.31 229 LYS A O 1
ATOM 1777 N N . PRO A 1 230 ? -9.924 13.925 14.005 1.00 92.25 230 PRO A N 1
ATOM 1778 C CA . PRO A 1 230 ? -10.766 14.207 12.837 1.00 92.25 230 PRO A CA 1
ATOM 1779 C C . PRO A 1 230 ? -11.196 12.964 12.052 1.00 92.25 230 PRO A C 1
ATOM 1781 O O . PRO A 1 230 ? -12.379 12.814 11.751 1.00 92.25 230 PRO A O 1
ATOM 1784 N N . VAL A 1 231 ? -10.258 12.052 11.773 1.00 92.12 231 VAL A N 1
ATOM 1785 C CA . VAL A 1 231 ? -10.535 10.822 11.014 1.00 92.12 231 VAL A CA 1
ATOM 1786 C C . VAL A 1 231 ? -11.485 9.907 11.785 1.00 92.12 231 VAL A C 1
ATOM 1788 O O . VAL A 1 231 ? -12.463 9.424 11.222 1.00 92.12 231 VAL A O 1
ATOM 1791 N N . VAL A 1 232 ? -11.259 9.723 13.092 1.00 91.88 232 VAL A N 1
ATOM 1792 C CA . VAL A 1 232 ? -12.148 8.945 13.973 1.00 91.88 232 VAL A CA 1
ATOM 1793 C C . VAL A 1 232 ? -13.556 9.543 13.987 1.00 91.88 232 VAL A C 1
ATOM 1795 O O . VAL A 1 232 ? -14.534 8.810 13.876 1.00 91.88 232 VAL A O 1
ATOM 1798 N N . MET A 1 233 ? -13.681 10.866 14.134 1.00 90.19 233 MET A N 1
ATOM 1799 C CA . MET A 1 233 ? -14.984 11.534 14.208 1.00 90.19 233 MET A CA 1
ATOM 1800 C C . MET A 1 233 ? -15.776 11.399 12.906 1.00 90.19 233 MET A C 1
ATOM 1802 O O . MET A 1 233 ? -16.974 11.122 12.961 1.00 90.19 233 MET A O 1
ATOM 1806 N N . GLU A 1 234 ? -15.121 11.555 11.754 1.00 89.25 234 GLU A N 1
ATOM 1807 C CA . GLU A 1 234 ? -15.777 11.374 10.457 1.00 89.25 234 GLU A CA 1
ATOM 1808 C C . GLU A 1 234 ? -16.141 9.905 10.216 1.00 89.25 234 GLU A C 1
ATOM 1810 O O . GLU A 1 234 ? -17.264 9.613 9.818 1.00 89.25 234 GLU A O 1
ATOM 1815 N N . ALA A 1 235 ? -15.248 8.966 10.548 1.00 89.81 235 ALA A N 1
ATOM 1816 C CA . ALA A 1 235 ? -15.517 7.535 10.425 1.00 89.81 235 ALA A CA 1
ATOM 1817 C C . ALA A 1 235 ? -16.771 7.118 11.208 1.00 89.81 235 ALA A C 1
ATOM 1819 O O . ALA A 1 235 ? -17.629 6.420 10.678 1.00 89.81 235 ALA A O 1
ATOM 1820 N N . GLN A 1 236 ? -16.912 7.596 12.447 1.00 87.44 236 GLN A N 1
ATOM 1821 C CA . GLN A 1 236 ? -18.088 7.314 13.271 1.00 87.44 236 GLN A CA 1
ATOM 1822 C C . GLN A 1 236 ? -19.363 7.963 12.720 1.00 87.44 236 GLN A C 1
ATOM 1824 O O . GLN A 1 236 ? -20.429 7.355 12.781 1.00 87.44 236 GLN A O 1
ATOM 1829 N N . LYS A 1 237 ? -19.266 9.183 12.176 1.00 87.88 237 LYS A N 1
ATOM 1830 C CA . LYS A 1 237 ? -20.398 9.881 11.551 1.00 87.88 237 LYS A CA 1
ATOM 1831 C C . LYS A 1 237 ? -20.937 9.122 10.334 1.00 87.88 237 LYS A C 1
ATOM 1833 O O . LYS A 1 237 ? -22.151 9.041 10.181 1.00 87.88 237 LYS A O 1
ATOM 1838 N N . GLU A 1 238 ? -20.052 8.554 9.522 1.00 87.94 238 GLU A N 1
ATOM 1839 C CA . GLU A 1 238 ? -20.405 7.767 8.332 1.00 87.94 238 GLU A CA 1
ATOM 1840 C C . GLU A 1 238 ? -20.743 6.296 8.656 1.00 87.94 238 GLU A C 1
ATOM 1842 O O . GLU A 1 238 ? -21.121 5.537 7.772 1.00 87.94 238 GLU A O 1
ATOM 1847 N N . GLY A 1 239 ? -20.638 5.874 9.924 1.00 88.38 239 GLY A N 1
ATOM 1848 C CA . GLY A 1 239 ? -20.937 4.498 10.335 1.00 88.38 239 GLY A CA 1
ATOM 1849 C C . GLY A 1 239 ? -19.854 3.477 9.971 1.00 88.38 239 GLY A C 1
ATOM 1850 O O . GLY A 1 239 ? -20.124 2.277 9.987 1.00 88.38 239 GLY A O 1
ATOM 1851 N N . ASN A 1 240 ? -18.634 3.930 9.671 1.00 92.38 240 ASN A N 1
ATOM 1852 C CA . ASN A 1 240 ? -17.507 3.056 9.359 1.00 92.38 240 ASN A CA 1
ATOM 1853 C C . ASN A 1 240 ? -17.043 2.289 10.603 1.00 92.38 240 ASN A C 1
ATOM 1855 O O . ASN A 1 240 ? -16.916 2.859 11.695 1.00 92.38 240 ASN A O 1
ATOM 1859 N N . ALA A 1 241 ? -16.700 1.014 10.425 1.00 94.62 241 ALA A N 1
ATOM 1860 C CA . ALA A 1 241 ? -15.961 0.281 11.441 1.00 94.62 241 ALA A CA 1
ATOM 1861 C C . ALA A 1 241 ? -14.513 0.791 11.505 1.00 94.62 241 ALA A C 1
ATOM 1863 O O . ALA A 1 241 ? -13.929 1.174 10.491 1.00 94.62 241 ALA A O 1
ATOM 1864 N N . LEU A 1 242 ? -13.928 0.824 12.702 1.00 95.62 242 LEU A N 1
ATOM 1865 C CA . LEU A 1 242 ? -12.657 1.501 12.938 1.00 95.62 242 LEU A CA 1
ATOM 1866 C C . LEU A 1 242 ? -11.642 0.604 13.651 1.00 95.62 242 LEU A C 1
ATOM 1868 O O . LEU A 1 242 ? -11.894 0.117 14.752 1.00 95.62 242 LEU A O 1
ATOM 1872 N N . LEU A 1 243 ? -10.459 0.458 13.058 1.00 96.81 243 LEU A N 1
ATOM 1873 C CA . LEU A 1 243 ? -9.270 -0.098 13.699 1.00 96.81 243 LEU A CA 1
ATOM 1874 C C . LEU A 1 243 ? -8.311 1.033 14.072 1.00 96.81 243 LEU A C 1
ATOM 1876 O O . LEU A 1 243 ? -7.869 1.785 13.208 1.00 96.81 243 LEU A O 1
ATOM 1880 N N . LEU A 1 244 ? -7.932 1.127 15.341 1.00 96.69 244 LEU A N 1
ATOM 1881 C CA . LEU A 1 244 ? -6.890 2.043 15.799 1.00 96.69 244 LEU A CA 1
ATOM 1882 C C . LEU A 1 244 ? -5.713 1.241 16.328 1.00 96.69 244 LEU A C 1
ATOM 1884 O O . LEU A 1 244 ? -5.894 0.406 17.208 1.00 96.69 244 LEU A O 1
ATOM 1888 N N . ALA A 1 245 ? -4.511 1.512 15.835 1.00 95.94 245 ALA A N 1
ATOM 1889 C CA . ALA A 1 245 ? -3.292 0.915 16.359 1.00 95.94 245 ALA A CA 1
ATOM 1890 C C . ALA A 1 245 ? -2.324 2.022 16.777 1.00 95.94 245 ALA A C 1
ATOM 1892 O O . ALA A 1 245 ? -1.835 2.765 15.930 1.00 95.94 245 ALA A O 1
ATOM 1893 N N . LEU A 1 246 ? -2.101 2.176 18.082 1.00 93.94 246 LEU A N 1
ATOM 1894 C CA . LEU A 1 246 ? -1.535 3.396 18.666 1.00 93.94 246 LEU A CA 1
ATOM 1895 C C . LEU A 1 246 ? -0.299 3.081 19.514 1.00 93.94 246 LEU A C 1
ATOM 1897 O O . LEU A 1 246 ? -0.335 2.158 20.332 1.00 93.94 246 LEU A O 1
ATOM 1901 N N . SER A 1 247 ? 0.773 3.865 19.368 1.00 91.25 247 SER A N 1
ATOM 1902 C CA . SER A 1 247 ? 2.024 3.696 20.128 1.00 91.25 247 SER A CA 1
ATOM 1903 C C . SER A 1 247 ? 2.406 4.896 20.993 1.00 91.25 247 SER A C 1
ATOM 1905 O O . SER A 1 247 ? 3.123 4.720 21.978 1.00 91.25 247 SER A O 1
ATOM 1907 N N . SER A 1 248 ? 1.916 6.100 20.683 1.00 87.31 248 SER A N 1
ATOM 1908 C CA . SER A 1 248 ? 2.214 7.344 21.411 1.00 87.31 248 SER A CA 1
ATOM 1909 C C . SER A 1 248 ? 0.985 8.020 22.038 1.00 87.31 248 SER A C 1
ATOM 1911 O O . SER A 1 248 ? 1.142 8.979 22.800 1.00 87.31 248 SER A O 1
ATOM 1913 N N . MET A 1 249 ? -0.218 7.494 21.792 1.00 88.00 249 MET A N 1
ATOM 1914 C CA . MET A 1 249 ? -1.485 8.039 22.286 1.00 88.00 249 MET A CA 1
ATOM 1915 C C . MET A 1 249 ? -2.123 7.178 23.380 1.00 88.00 249 MET A C 1
ATOM 1917 O O . MET A 1 249 ? -2.133 5.952 23.287 1.00 88.00 249 MET A O 1
ATOM 1921 N N . ASP A 1 250 ? -2.717 7.841 24.373 1.00 86.06 250 ASP A N 1
ATOM 1922 C CA . ASP A 1 250 ? -3.502 7.197 25.427 1.00 86.06 250 ASP A CA 1
ATOM 1923 C C . ASP A 1 250 ? -4.882 6.760 24.898 1.00 86.06 250 ASP A C 1
ATOM 1925 O O . ASP A 1 250 ? -5.596 7.524 24.237 1.00 86.06 250 ASP A O 1
ATOM 1929 N N . THR A 1 251 ? -5.263 5.515 25.183 1.00 87.44 251 THR A N 1
ATOM 1930 C CA . THR A 1 251 ? -6.526 4.922 24.730 1.00 87.44 251 THR A CA 1
ATOM 1931 C C . THR A 1 251 ? -7.739 5.460 25.482 1.00 87.44 251 THR A C 1
ATOM 1933 O O . THR A 1 251 ? -8.861 5.401 24.960 1.00 87.44 251 THR A O 1
ATOM 1936 N N . ASP A 1 252 ? -7.546 6.051 26.661 1.00 87.31 252 ASP A N 1
ATOM 1937 C CA . ASP A 1 252 ? -8.624 6.714 27.394 1.00 87.31 252 ASP A CA 1
ATOM 1938 C C . ASP A 1 252 ? -9.053 8.021 26.725 1.00 87.31 252 ASP A C 1
ATOM 1940 O O . ASP A 1 252 ? -10.252 8.299 26.635 1.00 87.31 252 ASP A O 1
ATOM 1944 N N . THR A 1 253 ? -8.121 8.739 26.091 1.00 88.94 253 THR A N 1
ATOM 1945 C CA . THR A 1 253 ? -8.435 9.926 25.280 1.00 88.94 253 THR A CA 1
ATOM 1946 C C . THR A 1 253 ? -9.382 9.597 24.114 1.00 88.94 253 THR A C 1
ATOM 1948 O O . THR A 1 253 ? -10.254 10.395 23.769 1.00 88.94 253 THR A O 1
ATOM 1951 N N . ILE A 1 254 ? -9.285 8.394 23.535 1.00 89.00 254 ILE A N 1
ATOM 1952 C CA . ILE A 1 254 ? -10.227 7.929 22.501 1.00 89.00 254 ILE A CA 1
ATOM 1953 C C . ILE A 1 254 ? -11.639 7.765 23.084 1.00 89.00 254 ILE A C 1
ATOM 1955 O O . ILE A 1 254 ? -12.629 8.147 22.454 1.00 89.00 254 ILE A O 1
ATOM 1959 N N . GLY A 1 255 ? -11.736 7.223 24.303 1.00 88.50 255 GLY A N 1
ATOM 1960 C CA . GLY A 1 255 ? -13.000 7.076 25.024 1.00 88.50 255 GLY A CA 1
ATOM 1961 C C . GLY A 1 255 ? -13.660 8.422 25.330 1.00 88.50 255 GLY A C 1
ATOM 1962 O O . GLY A 1 255 ? -14.878 8.555 25.184 1.00 88.50 255 GLY A O 1
ATOM 1963 N N . GLU A 1 256 ? -12.866 9.436 25.676 1.00 91.06 256 GLU A N 1
ATOM 1964 C CA . GLU A 1 256 ? -13.344 10.808 25.867 1.00 91.06 256 GLU A CA 1
ATOM 1965 C C . GLU A 1 256 ? -13.929 11.390 24.576 1.00 91.06 256 GLU A C 1
ATOM 1967 O O . GLU A 1 256 ? -15.041 11.913 24.596 1.00 91.06 256 GLU A O 1
ATOM 1972 N N . TRP A 1 257 ? -13.248 11.241 23.432 1.00 91.31 257 TRP A N 1
ATOM 1973 C CA . TRP A 1 257 ? -13.749 11.745 22.143 1.00 91.31 257 TRP A CA 1
ATOM 1974 C C . TRP A 1 257 ? -15.073 11.102 21.729 1.00 91.31 257 TRP A C 1
ATOM 1976 O O . TRP A 1 257 ? -15.956 11.775 21.200 1.00 91.31 257 TRP A O 1
ATOM 1986 N N . MET A 1 258 ? -15.230 9.803 21.982 1.00 89.44 258 MET A N 1
ATOM 1987 C CA . MET A 1 258 ? -16.489 9.095 21.729 1.00 89.44 258 MET A CA 1
ATOM 1988 C C . MET A 1 258 ? -17.595 9.586 22.666 1.00 89.44 258 MET A C 1
ATOM 1990 O O . MET A 1 258 ? -18.720 9.836 22.228 1.00 89.44 258 MET A O 1
ATOM 1994 N N . SER A 1 259 ? -17.255 9.811 23.936 1.00 89.44 259 SER A N 1
ATOM 1995 C CA . SER A 1 259 ? -18.187 10.329 24.940 1.00 89.44 259 SER A CA 1
ATOM 1996 C C . SER A 1 259 ? -18.647 11.757 24.619 1.00 89.44 259 SER A C 1
ATOM 1998 O O . SER A 1 259 ? -19.826 12.057 24.796 1.00 89.44 259 SER A O 1
ATOM 2000 N N . GLU A 1 260 ? -17.778 12.612 24.054 1.00 89.19 260 GLU A N 1
ATOM 2001 C CA . GLU A 1 260 ? -18.138 13.952 23.542 1.00 89.19 260 GLU A CA 1
ATOM 2002 C C . GLU A 1 260 ? -19.267 13.895 22.487 1.00 89.19 260 GLU A C 1
ATOM 2004 O O . GLU A 1 260 ? -19.996 14.872 22.308 1.00 89.19 260 GLU A O 1
ATOM 2009 N N . LYS A 1 261 ? -19.435 12.758 21.799 1.00 85.56 261 LYS A N 1
ATOM 2010 C CA . LYS A 1 261 ? -20.488 12.513 20.796 1.00 85.56 261 LYS A CA 1
ATOM 2011 C C . LYS A 1 261 ? -21.640 11.644 21.313 1.00 85.56 261 LYS A C 1
ATOM 2013 O O . LYS A 1 261 ? -22.508 11.263 20.533 1.00 85.56 261 LYS A O 1
ATOM 2018 N N . GLY A 1 262 ? -21.665 11.332 22.609 1.00 88.88 262 GLY A N 1
ATOM 2019 C CA . GLY A 1 262 ? -22.683 10.469 23.212 1.00 88.88 262 GLY A CA 1
ATOM 2020 C C . GLY A 1 262 ? -22.544 8.988 22.844 1.00 88.88 262 GLY A C 1
ATOM 2021 O O . GLY A 1 262 ? -23.512 8.239 22.957 1.00 88.88 262 GLY A O 1
ATOM 2022 N N . LEU A 1 263 ? -21.361 8.552 22.397 1.00 89.06 263 LEU A N 1
ATOM 2023 C CA . LEU A 1 263 ? -21.084 7.166 22.022 1.00 89.06 263 LEU A CA 1
ATOM 2024 C C . LEU A 1 263 ? -20.355 6.427 23.149 1.00 89.06 263 LEU A C 1
ATOM 2026 O O . LEU A 1 263 ? -19.448 6.957 23.787 1.00 89.06 263 LEU A O 1
ATOM 2030 N N . SER A 1 264 ? -20.720 5.161 23.363 1.00 90.00 264 SER A N 1
ATOM 2031 C CA . SER A 1 264 ? -20.020 4.274 24.297 1.00 90.00 264 SER A CA 1
ATOM 2032 C C . SER A 1 264 ? -18.915 3.502 23.579 1.00 90.00 264 SER A C 1
ATOM 2034 O O . SER A 1 264 ? -19.214 2.702 22.689 1.00 90.00 264 SER A O 1
ATOM 2036 N N . ARG A 1 265 ? -17.656 3.674 24.018 1.00 90.25 265 ARG A N 1
ATOM 2037 C CA . ARG A 1 265 ? -16.492 2.894 23.543 1.00 90.25 265 ARG A CA 1
ATOM 2038 C C . ARG A 1 265 ? -16.781 1.392 23.586 1.00 90.25 265 ARG A C 1
ATOM 2040 O O . ARG A 1 265 ? -16.646 0.707 22.579 1.00 90.25 265 ARG A O 1
ATOM 2047 N N . LYS A 1 266 ? -17.260 0.901 24.734 1.00 89.69 266 LYS A N 1
ATOM 2048 C CA . LYS A 1 266 ? -17.614 -0.511 24.925 1.00 89.69 266 LYS A CA 1
ATOM 2049 C C . LYS A 1 266 ? -18.706 -0.957 23.950 1.00 89.69 266 LYS A C 1
ATOM 2051 O O . LYS A 1 266 ? -18.551 -1.973 23.291 1.00 89.69 266 LYS A O 1
ATOM 2056 N N . GLY A 1 267 ? -19.767 -0.163 23.796 1.00 90.44 267 GLY A N 1
ATOM 2057 C CA . GLY A 1 267 ? -20.851 -0.491 22.869 1.00 90.44 267 GLY A CA 1
ATOM 2058 C C . GLY A 1 267 ? -20.417 -0.542 21.399 1.00 90.44 267 GLY A C 1
ATOM 2059 O O . GLY A 1 267 ? -21.010 -1.281 20.621 1.00 90.44 267 GLY A O 1
ATOM 2060 N N . LEU A 1 268 ? -19.413 0.237 20.985 1.00 91.81 268 LEU A N 1
ATOM 2061 C CA . LEU A 1 268 ? -18.835 0.145 19.637 1.00 91.81 268 LEU A CA 1
ATOM 2062 C C . LEU A 1 268 ? -17.980 -1.118 19.470 1.00 91.81 268 LEU A C 1
ATOM 2064 O O . LEU A 1 268 ? -18.090 -1.789 18.447 1.00 91.81 268 LEU A O 1
ATOM 2068 N N . ILE A 1 269 ? -17.190 -1.471 20.486 1.00 92.19 269 ILE A N 1
ATOM 2069 C CA . ILE A 1 269 ? -16.371 -2.691 20.491 1.00 92.19 269 ILE A CA 1
ATOM 2070 C C . ILE A 1 269 ? -17.250 -3.943 20.451 1.00 92.19 269 ILE A C 1
ATOM 2072 O O . ILE A 1 269 ? -17.026 -4.816 19.616 1.00 92.19 269 ILE A O 1
ATOM 2076 N N . ASP A 1 270 ? -18.282 -4.004 21.297 1.00 91.00 270 ASP A N 1
ATOM 2077 C CA . ASP A 1 270 ? -19.200 -5.146 21.388 1.00 91.00 270 ASP A CA 1
ATOM 2078 C C . ASP A 1 270 ? -19.972 -5.372 20.070 1.00 91.00 270 ASP A C 1
ATOM 2080 O O . ASP A 1 270 ? -20.361 -6.495 19.763 1.00 91.00 270 ASP A O 1
ATOM 2084 N N . ARG A 1 271 ? -20.163 -4.316 19.262 1.00 91.00 271 ARG A N 1
ATOM 2085 C CA . ARG A 1 271 ? -20.787 -4.374 17.925 1.00 91.00 271 ARG A CA 1
ATOM 2086 C C . ARG A 1 271 ? -19.793 -4.618 16.782 1.00 91.00 271 ARG A C 1
ATOM 2088 O O . ARG A 1 271 ? -20.206 -4.632 15.627 1.00 91.00 271 ARG A O 1
ATOM 2095 N N . GLY A 1 272 ? -18.499 -4.760 17.073 1.00 92.25 272 GLY A N 1
ATOM 2096 C CA . GLY A 1 272 ? -17.459 -4.922 16.051 1.00 92.25 272 GLY A CA 1
ATOM 2097 C C . GLY A 1 272 ? -17.207 -3.669 15.201 1.00 92.25 272 GLY A C 1
ATOM 2098 O O . GLY A 1 272 ? -16.665 -3.780 14.105 1.00 92.25 272 GLY A O 1
ATOM 2099 N N . LEU A 1 273 ? -17.600 -2.484 15.688 1.00 93.00 273 LEU A N 1
ATOM 2100 C CA . LEU A 1 273 ? -17.430 -1.186 15.011 1.00 93.00 273 LEU A CA 1
ATOM 2101 C C . LEU A 1 273 ? -16.165 -0.438 15.449 1.00 93.00 273 LEU A C 1
ATOM 2103 O O . LEU A 1 273 ? -15.798 0.570 14.852 1.00 93.00 273 LEU A O 1
ATOM 2107 N N . LEU A 1 274 ? -15.508 -0.900 16.511 1.00 94.88 274 LEU A N 1
ATOM 2108 C CA . LEU A 1 274 ? -14.260 -0.333 17.002 1.00 94.88 274 LEU A CA 1
ATOM 2109 C C . LEU A 1 274 ? -13.358 -1.446 17.518 1.00 94.88 274 LEU A C 1
ATOM 2111 O O . LEU A 1 274 ? -13.798 -2.271 18.313 1.00 94.88 274 LEU A O 1
ATOM 2115 N N . GLN A 1 275 ? -12.086 -1.424 17.139 1.00 95.75 275 GLN A N 1
ATOM 2116 C CA . GLN A 1 275 ? -11.033 -2.190 17.794 1.00 95.75 275 GLN A CA 1
ATOM 2117 C C . GLN A 1 275 ? -9.819 -1.296 18.013 1.00 95.75 275 GLN A C 1
ATOM 2119 O O . GLN A 1 275 ? -9.446 -0.509 17.144 1.00 95.75 275 GLN A O 1
ATOM 2124 N N . VAL A 1 276 ? -9.209 -1.411 19.191 1.00 94.94 276 VAL A N 1
ATOM 2125 C CA . VAL A 1 276 ? -8.043 -0.610 19.570 1.00 94.94 276 VAL A CA 1
ATOM 2126 C C . VAL A 1 276 ? -6.914 -1.546 19.966 1.00 94.94 276 VAL A C 1
ATOM 2128 O O . VAL A 1 276 ? -7.052 -2.323 20.909 1.00 94.94 276 VAL A O 1
ATOM 2131 N N . VAL A 1 277 ? -5.800 -1.459 19.247 1.00 95.19 277 VAL A N 1
ATOM 2132 C CA . VAL A 1 277 ? -4.533 -2.098 19.587 1.00 95.19 277 VAL A CA 1
ATOM 2133 C C . VAL A 1 277 ? -3.636 -1.050 20.219 1.00 95.19 277 VAL A C 1
ATOM 2135 O O . VAL A 1 277 ? -3.225 -0.078 19.587 1.00 95.19 277 VAL A O 1
ATOM 2138 N N . GLU A 1 278 ? -3.340 -1.248 21.492 1.00 92.19 278 GLU A N 1
ATOM 2139 C CA . GLU A 1 278 ? -2.491 -0.370 22.268 1.00 92.19 278 GLU A CA 1
ATOM 2140 C C . GLU A 1 278 ? -1.087 -0.964 22.365 1.00 92.19 278 GLU A C 1
ATOM 2142 O O . GLU A 1 278 ? -0.842 -1.988 23.010 1.00 92.19 278 GLU A O 1
ATOM 2147 N N . TRP A 1 279 ? -0.149 -0.262 21.744 1.00 90.38 279 TRP A N 1
ATOM 2148 C CA . TRP A 1 279 ? 1.282 -0.454 21.929 1.00 90.38 279 TRP A CA 1
ATOM 2149 C C . TRP A 1 279 ? 1.907 0.669 22.779 1.00 90.38 279 TRP A C 1
ATOM 2151 O O . TRP A 1 279 ? 3.099 0.632 23.076 1.00 90.38 279 TRP A O 1
ATOM 2161 N N . TYR A 1 280 ? 1.091 1.641 23.220 1.00 67.56 280 TYR A N 1
ATOM 2162 C CA . TYR A 1 280 ? 1.455 2.765 24.098 1.00 67.56 280 TYR A CA 1
ATOM 2163 C C . TYR A 1 280 ? 1.823 2.363 25.532 1.00 67.56 280 TYR A C 1
ATOM 2165 O O . TYR A 1 280 ? 2.712 2.974 26.135 1.00 67.56 280 TYR A O 1
ATOM 2173 N N . GLY A 1 281 ? 1.190 1.310 26.069 1.00 59.34 281 GLY A N 1
ATOM 2174 C CA . GLY A 1 281 ? 1.335 0.834 27.455 1.00 59.34 281 GLY A CA 1
ATOM 2175 C C . GLY A 1 281 ? 2.771 0.537 27.919 1.00 59.34 281 GLY A C 1
ATOM 2176 O O . GLY A 1 281 ? 3.017 0.357 29.110 1.00 59.34 281 GLY A O 1
ATOM 2177 N N . GLN A 1 282 ? 3.752 0.597 27.011 1.00 57.25 282 GLN A N 1
ATOM 2178 C CA . GLN A 1 282 ? 5.190 0.600 27.288 1.00 57.25 282 GLN A CA 1
ATOM 2179 C C . GLN A 1 282 ? 5.658 1.619 28.344 1.00 57.25 282 GLN A C 1
ATOM 2181 O O . GLN A 1 282 ? 6.794 1.481 28.815 1.00 57.25 282 GLN A O 1
ATOM 2186 N N . LYS A 1 283 ? 4.845 2.633 28.682 1.00 58.44 283 LYS A N 1
ATOM 2187 C CA . LYS A 1 283 ? 5.164 3.687 29.662 1.00 58.44 283 LYS A CA 1
ATOM 2188 C C . LYS A 1 283 ? 4.688 3.412 31.096 1.00 58.44 283 LYS A C 1
ATOM 2190 O O . LYS A 1 283 ? 5.269 3.990 32.010 1.00 58.44 283 LYS A O 1
ATOM 2195 N N . SER A 1 284 ? 3.679 2.564 31.322 1.00 56.94 284 SER A N 1
ATOM 2196 C CA . SER A 1 284 ? 2.998 2.462 32.630 1.00 56.94 284 SER A CA 1
ATOM 2197 C C . SER A 1 284 ? 2.924 1.047 33.218 1.00 56.94 284 SER A C 1
ATOM 2199 O O . SER A 1 284 ? 3.087 0.901 34.429 1.00 56.94 284 SER A O 1
ATOM 2201 N N . ALA A 1 285 ? 2.749 -0.002 32.405 1.00 61.84 285 ALA A N 1
ATOM 2202 C CA . ALA A 1 285 ? 2.632 -1.385 32.881 1.00 61.84 285 ALA A CA 1
ATOM 2203 C C . ALA A 1 285 ? 3.383 -2.372 31.970 1.00 61.84 285 ALA A C 1
ATOM 2205 O O . ALA A 1 285 ? 3.375 -2.251 30.746 1.00 61.84 285 ALA A O 1
ATOM 2206 N N . LYS A 1 286 ? 4.055 -3.372 32.559 1.00 72.69 286 LYS A N 1
ATOM 2207 C CA . LYS A 1 286 ? 4.691 -4.449 31.784 1.00 72.69 286 LYS A CA 1
ATOM 2208 C C . LYS A 1 286 ? 3.616 -5.409 31.276 1.00 72.69 286 LYS A C 1
ATOM 2210 O O . LYS A 1 286 ? 3.114 -6.204 32.058 1.00 72.69 286 LYS A O 1
ATOM 2215 N N . VAL A 1 287 ? 3.335 -5.354 29.978 1.00 80.12 287 VAL A N 1
ATOM 2216 C CA . VAL A 1 287 ? 2.496 -6.334 29.274 1.00 80.12 287 VAL A CA 1
ATOM 2217 C C . VAL A 1 287 ? 3.359 -7.526 28.858 1.00 80.12 287 VAL A C 1
ATOM 2219 O O . VAL A 1 287 ? 4.398 -7.343 28.211 1.00 80.12 287 VAL A O 1
ATOM 2222 N N . PHE A 1 288 ? 2.943 -8.745 29.208 1.00 81.31 288 PHE A N 1
ATOM 2223 C CA . PHE A 1 288 ? 3.620 -9.978 28.791 1.00 81.31 288 PHE A CA 1
ATOM 2224 C C . PHE A 1 288 ? 2.822 -10.664 27.681 1.00 81.31 288 PHE A C 1
ATOM 2226 O O . PHE A 1 288 ? 1.762 -11.231 27.917 1.00 81.31 288 PHE A O 1
ATOM 2233 N N . GLY A 1 289 ? 3.343 -10.631 26.455 1.00 85.31 289 GLY A N 1
ATOM 2234 C CA . GLY A 1 289 ? 2.628 -11.166 25.298 1.00 85.31 289 GLY A CA 1
ATOM 2235 C C . GLY A 1 289 ? 1.511 -10.233 24.839 1.00 85.31 289 GLY A C 1
ATOM 2236 O O . GLY A 1 289 ? 1.786 -9.168 24.288 1.00 85.31 289 GLY A O 1
ATOM 2237 N N . MET A 1 290 ? 0.264 -10.641 25.062 1.00 89.62 290 MET A N 1
ATOM 2238 C CA . MET A 1 290 ? -0.934 -9.898 24.682 1.00 89.62 290 MET A CA 1
ATOM 2239 C C . MET A 1 290 ? -1.986 -10.005 25.789 1.00 89.62 290 MET A C 1
ATOM 2241 O O . MET A 1 290 ? -2.263 -11.097 26.281 1.00 89.62 290 MET A O 1
ATOM 2245 N N . GLU A 1 291 ? -2.601 -8.882 26.138 1.00 90.25 291 GLU A N 1
ATOM 2246 C CA . GLU A 1 291 ? -3.645 -8.776 27.157 1.00 90.25 291 GLU A CA 1
ATOM 2247 C C . GLU A 1 291 ? -4.874 -8.075 26.562 1.00 90.25 291 GLU A C 1
ATOM 2249 O O . GLU A 1 291 ? -4.748 -7.202 25.703 1.00 90.25 291 GLU A O 1
ATOM 2254 N N . MET A 1 292 ? -6.075 -8.449 27.004 1.00 87.06 292 MET A N 1
ATOM 2255 C CA . MET A 1 292 ? -7.313 -7.758 26.632 1.00 87.06 292 MET A CA 1
ATOM 2256 C C . MET A 1 292 ? -7.890 -7.071 27.862 1.00 87.06 292 MET A C 1
ATOM 2258 O O . MET A 1 292 ? -8.221 -7.743 28.836 1.00 87.06 292 MET A O 1
ATOM 2262 N N . ASP A 1 293 ? -8.054 -5.754 27.802 1.00 82.44 293 ASP A N 1
ATOM 2263 C CA . ASP A 1 293 ? -8.637 -4.969 28.889 1.00 82.44 293 ASP A CA 1
ATOM 2264 C C . ASP A 1 293 ? -9.721 -4.037 28.352 1.00 82.44 293 ASP A C 1
ATOM 2266 O O . ASP A 1 293 ? -9.474 -3.223 27.468 1.00 82.44 293 ASP A O 1
ATOM 2270 N N . GLN A 1 294 ? -10.950 -4.192 28.852 1.00 77.69 294 GLN A N 1
ATOM 2271 C CA . GLN A 1 294 ? -12.127 -3.419 28.426 1.00 77.69 294 GLN A CA 1
ATOM 2272 C C . GLN A 1 294 ? -12.313 -3.310 26.896 1.00 77.69 294 GLN A C 1
ATOM 2274 O O . GLN A 1 294 ? -12.827 -2.310 26.394 1.00 77.69 294 GLN A O 1
ATOM 2279 N N . GLY A 1 295 ? -11.906 -4.344 26.152 1.00 78.94 295 GLY A N 1
ATOM 2280 C CA . GLY A 1 295 ? -11.993 -4.371 24.690 1.00 78.94 295 GLY A CA 1
ATOM 2281 C C . GLY A 1 295 ? -10.813 -3.726 23.948 1.00 78.94 295 GLY A C 1
ATOM 2282 O O . GLY A 1 295 ? -10.805 -3.729 22.722 1.00 78.94 295 GLY A O 1
ATOM 2283 N N . VAL A 1 296 ? -9.807 -3.224 24.666 1.00 89.88 296 VAL A N 1
ATOM 2284 C CA . VAL A 1 296 ? -8.513 -2.788 24.125 1.00 89.88 296 VAL A CA 1
ATOM 2285 C C . VAL A 1 296 ? -7.536 -3.965 24.150 1.00 89.88 296 VAL A C 1
ATOM 2287 O O . VAL A 1 296 ? -7.429 -4.674 25.151 1.00 89.88 296 VAL A O 1
ATOM 2290 N N . ILE A 1 297 ? -6.821 -4.182 23.048 1.00 93.25 297 ILE A N 1
ATOM 2291 C CA . ILE A 1 297 ? -5.798 -5.222 22.914 1.00 93.25 297 ILE A CA 1
ATOM 2292 C C . ILE A 1 297 ? -4.439 -4.590 23.203 1.00 93.25 297 ILE A C 1
ATOM 2294 O O . ILE A 1 297 ? -3.921 -3.826 22.393 1.00 93.25 297 ILE A O 1
ATOM 2298 N N . ARG A 1 298 ? -3.850 -4.908 24.353 1.00 92.19 298 ARG A N 1
ATOM 2299 C CA . ARG A 1 298 ? -2.507 -4.459 24.729 1.00 92.19 298 ARG A CA 1
ATOM 2300 C C . ARG A 1 298 ? -1.481 -5.498 24.325 1.00 92.19 298 ARG A C 1
ATOM 2302 O O . ARG A 1 298 ? -1.675 -6.687 24.562 1.00 92.19 298 ARG A O 1
ATOM 2309 N N . THR A 1 299 ? -0.377 -5.057 23.737 1.00 91.38 299 THR A N 1
ATOM 2310 C CA . THR A 1 299 ? 0.691 -5.954 23.271 1.00 91.38 299 THR A CA 1
ATOM 2311 C C . THR A 1 299 ? 2.024 -5.603 23.918 1.00 91.38 299 THR A C 1
ATOM 2313 O O . THR A 1 299 ? 2.266 -4.459 24.313 1.00 91.38 299 THR A O 1
ATOM 2316 N N . SER A 1 300 ? 2.896 -6.600 24.071 1.00 88.94 300 SER A N 1
ATOM 2317 C CA . SER A 1 300 ? 4.256 -6.374 24.549 1.00 88.94 300 SER A CA 1
ATOM 2318 C C . SER A 1 300 ? 5.105 -5.657 23.495 1.00 88.94 300 SER A C 1
ATOM 2320 O O . SER A 1 300 ? 4.668 -5.385 22.379 1.00 88.94 300 SER A O 1
ATOM 2322 N N . ARG A 1 301 ? 6.359 -5.346 23.838 1.00 86.88 301 ARG A N 1
ATOM 2323 C CA . ARG A 1 301 ? 7.274 -4.656 22.919 1.00 86.88 301 ARG A CA 1
ATOM 2324 C C . ARG A 1 301 ? 7.631 -5.465 21.675 1.00 86.88 301 ARG A C 1
ATOM 2326 O O . ARG A 1 301 ? 8.146 -4.869 20.752 1.00 86.88 301 ARG A O 1
ATOM 2333 N N . ASP A 1 302 ? 7.378 -6.768 21.645 1.00 89.62 302 ASP A N 1
ATOM 2334 C CA . ASP A 1 302 ? 7.760 -7.646 20.537 1.00 89.62 302 ASP A CA 1
ATOM 2335 C C . ASP A 1 302 ? 6.859 -7.463 19.297 1.00 89.62 302 ASP A C 1
ATOM 2337 O O . ASP A 1 302 ? 5.630 -7.474 19.418 1.00 89.62 302 ASP A O 1
ATOM 2341 N N . LEU A 1 303 ? 7.458 -7.347 18.103 1.00 92.44 303 LEU A N 1
ATOM 2342 C CA . LEU A 1 303 ? 6.718 -7.198 16.838 1.00 92.44 303 LEU A CA 1
ATOM 2343 C C . LEU A 1 303 ? 5.788 -8.381 16.543 1.00 92.44 303 LEU A C 1
ATOM 2345 O O . LEU A 1 303 ? 4.731 -8.194 15.943 1.00 92.44 303 LEU A O 1
ATOM 2349 N N . THR A 1 304 ? 6.134 -9.588 16.991 1.00 92.69 304 THR A N 1
ATOM 2350 C CA . THR A 1 304 ? 5.294 -10.779 16.823 1.00 92.69 304 THR A CA 1
ATOM 2351 C C . THR A 1 304 ? 4.011 -10.637 17.629 1.00 92.69 304 THR A C 1
ATOM 2353 O O . THR A 1 304 ? 2.927 -10.871 17.102 1.00 92.69 304 THR A O 1
ATOM 2356 N N . HIS A 1 305 ? 4.103 -10.205 18.892 1.00 93.00 305 HIS A N 1
ATOM 2357 C CA . HIS A 1 305 ? 2.913 -9.980 19.717 1.00 93.00 305 HIS A CA 1
ATOM 2358 C C . HIS A 1 305 ? 2.066 -8.818 19.195 1.00 93.00 305 HIS A C 1
ATOM 2360 O O . HIS A 1 305 ? 0.840 -8.914 19.219 1.00 93.00 305 HIS A O 1
ATOM 2366 N N . LEU A 1 306 ? 2.697 -7.756 18.682 1.00 94.38 306 LEU A N 1
ATOM 2367 C CA . LEU A 1 306 ? 1.991 -6.667 18.007 1.00 94.38 306 LEU A CA 1
ATOM 2368 C C . LEU A 1 306 ? 1.230 -7.171 16.772 1.00 94.38 306 LEU A C 1
ATOM 2370 O O . LEU A 1 306 ? 0.054 -6.852 16.604 1.00 94.38 306 LEU A O 1
ATOM 2374 N N . GLY A 1 307 ? 1.868 -8.007 15.948 1.00 94.62 307 GLY A N 1
ATOM 2375 C CA . GLY A 1 307 ? 1.242 -8.647 14.790 1.00 94.62 307 GLY A CA 1
ATOM 2376 C C . GLY A 1 307 ? 0.052 -9.523 15.173 1.00 94.62 307 GLY A C 1
ATOM 2377 O O . GLY A 1 307 ? -1.021 -9.377 14.596 1.00 94.62 307 GLY A O 1
ATOM 2378 N N . VAL A 1 308 ? 0.197 -10.359 16.206 1.00 94.94 308 VAL A N 1
ATOM 2379 C CA . VAL A 1 308 ? -0.905 -11.178 16.742 1.00 94.94 308 VAL A CA 1
ATOM 2380 C C . VAL A 1 308 ? -2.041 -10.305 17.286 1.00 94.94 308 VAL A C 1
ATOM 2382 O O . VAL A 1 308 ? -3.216 -10.620 17.082 1.00 94.94 308 VAL A O 1
ATOM 2385 N N . GLY A 1 309 ? -1.717 -9.192 17.949 1.00 95.06 309 GLY A N 1
ATOM 2386 C CA . GLY A 1 309 ? -2.705 -8.235 18.442 1.00 95.06 309 GLY A CA 1
ATOM 2387 C C . GLY A 1 309 ? -3.501 -7.576 17.317 1.00 95.06 309 GLY A C 1
ATOM 2388 O O . GLY A 1 309 ? -4.725 -7.492 17.407 1.00 95.06 309 GLY A O 1
ATOM 2389 N N . LEU A 1 310 ? -2.831 -7.179 16.232 1.00 96.31 310 LEU A N 1
ATOM 2390 C CA . LEU A 1 310 ? -3.473 -6.646 15.028 1.00 96.31 310 LEU A CA 1
ATOM 2391 C C . LEU A 1 310 ? -4.333 -7.692 14.320 1.00 96.31 310 LEU A C 1
ATOM 2393 O O . LEU A 1 310 ? -5.463 -7.383 13.963 1.00 96.31 310 LEU A O 1
ATOM 2397 N N . ASP A 1 311 ? -3.857 -8.929 14.182 1.00 95.06 311 ASP A N 1
ATOM 2398 C CA . ASP A 1 311 ? -4.643 -10.024 13.596 1.00 95.06 311 ASP A CA 1
ATOM 2399 C C . ASP A 1 311 ? -5.909 -10.302 14.411 1.00 95.06 311 ASP A C 1
ATOM 2401 O O . ASP A 1 311 ? -7.007 -10.448 13.868 1.00 95.06 311 ASP A O 1
ATOM 2405 N N . THR A 1 312 ? -5.772 -10.296 15.738 1.00 95.31 312 THR A N 1
ATOM 2406 C CA . THR A 1 312 ? -6.899 -10.450 16.657 1.00 95.31 312 THR A CA 1
ATOM 2407 C C . THR A 1 312 ? -7.883 -9.289 16.518 1.00 95.31 312 THR A C 1
ATOM 2409 O O . THR A 1 312 ? -9.089 -9.519 16.445 1.00 95.31 312 THR A O 1
ATOM 2412 N N . ALA A 1 313 ? -7.394 -8.050 16.448 1.00 95.31 313 ALA A N 1
ATOM 2413 C CA . ALA A 1 313 ? -8.228 -6.866 16.270 1.00 95.31 313 ALA A CA 1
ATOM 2414 C C . ALA A 1 313 ? -8.967 -6.889 14.930 1.00 95.31 313 ALA A C 1
ATOM 2416 O O . ALA A 1 313 ? -10.178 -6.690 14.892 1.00 95.31 313 ALA A O 1
ATOM 2417 N N . LEU A 1 314 ? -8.263 -7.215 13.846 1.00 94.44 314 LEU A N 1
ATOM 2418 C CA . LEU A 1 314 ? -8.849 -7.390 12.526 1.00 94.44 314 LEU A CA 1
ATOM 2419 C C . LEU A 1 314 ? -9.993 -8.404 12.597 1.00 94.44 314 LEU A C 1
ATOM 2421 O O . LEU A 1 314 ? -11.118 -8.051 12.255 1.00 94.44 314 LEU A O 1
ATOM 2425 N N . SER A 1 315 ? -9.765 -9.605 13.131 1.00 92.88 315 SER A N 1
ATOM 2426 C CA . SER A 1 315 ? -10.798 -10.655 13.189 1.00 92.88 315 SER A CA 1
ATOM 2427 C C . SER A 1 315 ? -12.090 -10.262 13.926 1.00 92.88 315 SER A C 1
ATOM 2429 O O . SER A 1 315 ? -13.123 -10.894 13.723 1.00 92.88 315 SER A O 1
ATOM 2431 N N . LYS A 1 316 ? -12.047 -9.228 14.777 1.00 93.56 316 LYS A N 1
ATOM 2432 C CA . LYS A 1 316 ? -13.195 -8.735 15.551 1.00 93.56 316 LYS A CA 1
ATOM 2433 C C . LYS A 1 316 ? -13.950 -7.579 14.891 1.00 93.56 316 LYS A C 1
ATOM 2435 O O . LYS A 1 316 ? -15.016 -7.210 15.381 1.00 93.56 316 LYS A O 1
ATOM 2440 N N . ILE A 1 317 ? -13.405 -6.976 13.835 1.00 93.25 317 ILE A N 1
ATOM 2441 C CA . ILE A 1 317 ? -14.113 -5.948 13.066 1.00 93.25 317 ILE A CA 1
ATOM 2442 C C . ILE A 1 317 ? -15.118 -6.619 12.134 1.00 93.25 317 ILE A C 1
ATOM 2444 O O . ILE A 1 317 ? -14.765 -7.564 11.428 1.00 93.25 317 ILE A O 1
ATOM 2448 N N . SER A 1 318 ? -16.353 -6.113 12.144 1.00 86.31 318 SER A N 1
ATOM 2449 C CA . SER A 1 318 ? -17.443 -6.596 11.294 1.00 86.31 318 SER A CA 1
ATOM 2450 C C . SER A 1 318 ? -17.175 -6.308 9.816 1.00 86.31 318 SER A C 1
ATOM 2452 O O . SER A 1 318 ? -16.909 -5.168 9.448 1.00 86.31 318 SER A O 1
ATOM 2454 N N . ASP A 1 319 ? -17.344 -7.323 8.966 1.00 85.88 319 ASP A N 1
ATOM 2455 C CA . ASP A 1 319 ? -17.259 -7.197 7.502 1.00 85.88 319 ASP A CA 1
ATOM 2456 C C . ASP A 1 319 ? -18.516 -6.565 6.869 1.00 85.88 319 ASP A C 1
ATOM 2458 O O . ASP A 1 319 ? -18.592 -6.407 5.654 1.00 85.88 319 ASP A O 1
ATOM 2462 N N . GLN A 1 320 ? -19.532 -6.220 7.672 1.00 84.25 320 GLN A N 1
ATOM 2463 C CA . GLN A 1 320 ? -20.788 -5.632 7.180 1.00 84.25 320 GLN A CA 1
ATOM 2464 C C . GLN A 1 320 ? -20.679 -4.139 6.851 1.00 84.25 320 GLN A C 1
ATOM 2466 O O . GLN A 1 320 ? -21.571 -3.594 6.204 1.00 84.25 320 GLN A O 1
ATOM 2471 N N . PHE A 1 321 ? -19.624 -3.474 7.322 1.00 84.56 321 PHE A N 1
ATOM 2472 C CA . PHE A 1 321 ? -19.448 -2.031 7.198 1.00 84.56 321 PHE A CA 1
ATOM 2473 C C . PHE A 1 321 ? -18.136 -1.715 6.484 1.00 84.56 321 PHE A C 1
ATOM 2475 O O . PHE A 1 321 ? -17.141 -2.434 6.623 1.00 84.56 321 PHE A O 1
ATOM 2482 N N . SER A 1 322 ? -18.108 -0.592 5.768 1.00 89.75 322 SER A N 1
ATOM 2483 C CA . SER A 1 322 ? -16.861 0.013 5.307 1.00 89.75 322 SER A CA 1
ATOM 2484 C C . SER A 1 322 ? -15.932 0.230 6.498 1.00 89.75 322 SER A C 1
ATOM 2486 O O . SER A 1 322 ? -16.339 0.701 7.563 1.00 89.75 322 SER A O 1
ATOM 2488 N N . SER A 1 323 ? -14.678 -0.174 6.332 1.00 94.62 323 SER A N 1
ATOM 2489 C CA . SER A 1 323 ? -13.727 -0.262 7.431 1.00 94.62 323 SER A CA 1
ATOM 2490 C C . SER A 1 323 ? -12.552 0.679 7.215 1.00 94.62 323 SER A C 1
ATOM 2492 O O . SER A 1 323 ? -12.026 0.814 6.109 1.00 94.62 323 SER A O 1
ATOM 2494 N N . LEU A 1 324 ? -12.146 1.343 8.290 1.00 96.44 324 LEU A N 1
ATOM 2495 C CA . LEU A 1 324 ? -11.100 2.352 8.292 1.00 96.44 324 LEU A CA 1
ATOM 2496 C C . LEU A 1 324 ? -10.052 1.969 9.337 1.00 96.44 324 LEU A C 1
ATOM 2498 O O . LEU A 1 324 ? -10.394 1.562 10.447 1.00 96.44 324 LEU A O 1
ATOM 2502 N N . ALA A 1 325 ? -8.773 2.067 8.993 1.00 97.38 325 ALA A N 1
ATOM 2503 C CA . ALA A 1 325 ? -7.673 1.814 9.914 1.00 97.38 325 ALA A CA 1
ATOM 2504 C C . ALA A 1 325 ? -6.814 3.065 10.072 1.00 97.38 325 ALA A C 1
ATOM 2506 O O . ALA A 1 325 ? -6.469 3.712 9.088 1.00 97.38 325 ALA A O 1
ATOM 2507 N N . VAL A 1 326 ? -6.430 3.390 11.304 1.00 97.44 326 VAL A N 1
ATOM 2508 C CA . VAL A 1 326 ? -5.414 4.411 11.578 1.00 97.44 326 VAL A CA 1
ATOM 2509 C C . VAL A 1 326 ? -4.305 3.783 12.408 1.00 97.44 326 VAL A C 1
ATOM 2511 O O . VAL A 1 326 ? -4.547 3.282 13.508 1.00 97.44 326 VAL A O 1
ATOM 2514 N N . MET A 1 327 ? -3.089 3.789 11.868 1.00 97.19 327 MET A N 1
ATOM 2515 C CA . MET A 1 327 ? -1.924 3.145 12.461 1.00 97.19 327 MET A CA 1
ATOM 2516 C C . MET A 1 327 ? -0.831 4.164 12.747 1.00 97.19 327 MET A C 1
ATOM 2518 O O . MET A 1 327 ? -0.270 4.769 11.843 1.00 97.19 3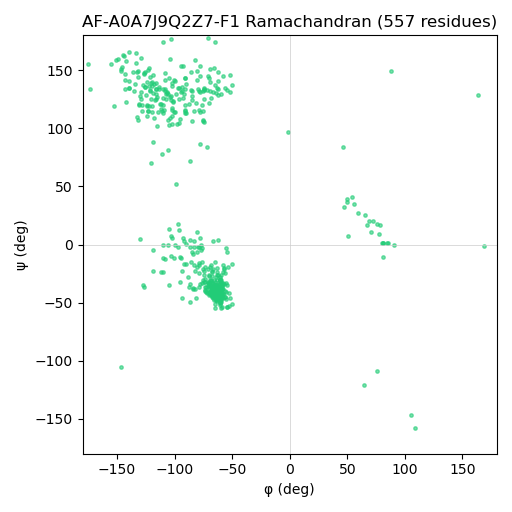27 MET A O 1
ATOM 2522 N N . GLU A 1 328 ? -0.466 4.291 14.011 1.00 94.56 328 GLU A N 1
ATOM 2523 C CA . GLU A 1 328 ? 0.632 5.116 14.496 1.00 94.56 328 GLU A CA 1
ATOM 2524 C C . GLU A 1 328 ? 1.619 4.195 15.222 1.00 94.56 328 GLU A C 1
ATOM 2526 O O . GLU A 1 328 ? 1.695 4.150 16.444 1.00 94.56 328 GLU A O 1
ATOM 2531 N N . LEU A 1 329 ? 2.308 3.348 14.453 1.00 94.50 329 LEU A N 1
ATOM 2532 C CA . LEU A 1 329 ? 3.191 2.303 14.992 1.00 94.50 329 LEU A CA 1
ATOM 2533 C C . LEU A 1 329 ? 4.599 2.336 14.391 1.00 94.50 329 LEU A C 1
ATOM 2535 O O . LEU A 1 329 ? 5.571 2.033 15.081 1.00 94.50 329 LEU A O 1
ATOM 2539 N N . LEU A 1 330 ? 4.724 2.682 13.105 1.00 94.62 330 LEU A N 1
ATOM 2540 C CA . LEU A 1 330 ? 5.947 2.420 12.340 1.00 94.62 330 LEU A CA 1
ATOM 2541 C C . LEU A 1 330 ? 7.129 3.275 12.793 1.00 94.62 330 LEU A C 1
ATOM 2543 O O . LEU A 1 330 ? 8.211 2.730 12.993 1.00 94.62 330 LEU A O 1
ATOM 2547 N N . SER A 1 331 ? 6.923 4.569 13.063 1.00 92.75 331 SER A N 1
ATOM 2548 C CA . SER A 1 331 ? 7.990 5.427 13.599 1.00 92.75 331 SER A CA 1
ATOM 2549 C C . SER A 1 331 ? 8.578 4.877 14.897 1.00 92.75 331 SER A C 1
ATOM 2551 O O . SER A 1 331 ? 9.789 4.926 15.098 1.00 92.75 331 SER A O 1
ATOM 2553 N N . GLN A 1 332 ? 7.734 4.334 15.778 1.00 90.81 332 GLN A N 1
ATOM 2554 C CA . GLN A 1 332 ? 8.193 3.750 17.032 1.00 90.81 332 GLN A CA 1
ATOM 2555 C C . GLN A 1 332 ? 8.829 2.370 16.826 1.00 90.81 332 GLN A C 1
ATOM 2557 O O . GLN A 1 332 ? 9.789 2.037 17.517 1.00 90.81 332 GLN A O 1
ATOM 2562 N N . ALA A 1 333 ? 8.345 1.587 15.862 1.00 93.50 333 ALA A N 1
ATOM 2563 C CA . ALA A 1 333 ? 8.933 0.301 15.511 1.00 93.50 333 ALA A CA 1
ATOM 2564 C C . ALA A 1 333 ? 10.353 0.451 14.948 1.00 93.50 333 ALA A C 1
ATOM 2566 O O . ALA A 1 333 ? 11.249 -0.250 15.408 1.00 93.50 333 ALA A O 1
ATOM 2567 N N . ILE A 1 334 ? 10.586 1.419 14.055 1.00 94.00 334 ILE A N 1
ATOM 2568 C CA . ILE A 1 334 ? 11.916 1.724 13.490 1.00 94.00 334 ILE A CA 1
ATOM 2569 C C . ILE A 1 334 ? 12.926 2.084 14.591 1.00 94.00 334 ILE A C 1
ATOM 2571 O O . ILE A 1 334 ? 14.098 1.736 14.509 1.00 94.00 334 ILE A O 1
ATOM 2575 N N . ARG A 1 335 ? 12.478 2.745 15.666 1.00 90.94 335 ARG A N 1
ATOM 2576 C CA . ARG A 1 335 ? 13.342 3.094 16.809 1.00 90.94 335 ARG A CA 1
ATOM 2577 C C . ARG A 1 335 ? 13.743 1.885 17.662 1.00 90.94 335 ARG A C 1
ATOM 2579 O O . ARG A 1 335 ? 14.687 1.992 18.442 1.00 90.94 335 ARG A O 1
ATOM 2586 N N . LEU A 1 336 ? 12.994 0.783 17.595 1.00 90.75 336 LEU A N 1
ATOM 2587 C CA . LEU A 1 336 ? 13.147 -0.378 18.480 1.00 90.75 336 LEU A CA 1
ATOM 2588 C C . LEU A 1 336 ? 13.702 -1.622 17.775 1.00 90.75 336 LEU A C 1
ATOM 2590 O O . LEU A 1 336 ? 14.260 -2.487 18.449 1.00 90.75 336 LEU A O 1
ATOM 2594 N N . PHE A 1 337 ? 13.539 -1.719 16.458 1.00 94.25 337 PHE A N 1
ATOM 2595 C CA . PHE A 1 337 ? 13.820 -2.911 15.660 1.00 94.25 337 PHE A CA 1
ATOM 2596 C C . PHE A 1 337 ? 14.610 -2.564 14.401 1.00 94.25 337 PHE A C 1
ATOM 2598 O O . PHE A 1 337 ? 14.690 -1.405 14.000 1.00 94.25 337 PHE A O 1
ATOM 2605 N N . ASP A 1 338 ? 15.194 -3.578 13.768 1.00 93.94 338 ASP A N 1
ATOM 2606 C CA . ASP A 1 338 ? 15.872 -3.418 12.489 1.00 93.94 338 ASP A CA 1
ATOM 2607 C C . ASP A 1 338 ? 14.881 -3.133 11.349 1.00 93.94 338 ASP A C 1
ATOM 2609 O O . ASP A 1 338 ? 13.728 -3.573 11.358 1.00 93.94 338 ASP A O 1
ATOM 2613 N N . MET A 1 339 ? 15.350 -2.402 10.336 1.00 92.56 339 MET A N 1
ATOM 2614 C CA . MET A 1 339 ? 14.523 -1.975 9.208 1.00 92.56 339 MET A CA 1
ATOM 2615 C C . MET A 1 339 ? 13.912 -3.155 8.439 1.00 92.56 339 MET A C 1
ATOM 2617 O O . MET A 1 339 ? 12.743 -3.087 8.067 1.00 92.56 339 MET A O 1
ATOM 2621 N N . GLY A 1 340 ? 14.661 -4.245 8.235 1.00 93.50 340 GLY A N 1
ATOM 2622 C CA . GLY A 1 340 ? 14.175 -5.425 7.512 1.00 93.50 340 GLY A CA 1
ATOM 2623 C C . GLY A 1 340 ? 12.967 -6.060 8.204 1.00 93.50 340 GLY A C 1
ATOM 2624 O O . GLY A 1 340 ? 11.934 -6.291 7.570 1.00 93.50 340 GLY A O 1
ATOM 2625 N N . GLY A 1 341 ? 13.056 -6.259 9.522 1.00 94.94 341 GLY A N 1
ATOM 2626 C CA . GLY A 1 341 ? 11.962 -6.762 10.349 1.00 94.94 341 GLY A CA 1
ATOM 2627 C C . GLY A 1 341 ? 10.740 -5.840 10.368 1.00 94.94 341 GLY A C 1
ATOM 2628 O O . GLY A 1 341 ? 9.612 -6.309 10.188 1.00 94.94 341 GLY A O 1
ATOM 2629 N N . VAL A 1 342 ? 10.938 -4.526 10.531 1.00 96.31 342 VAL A N 1
ATOM 2630 C CA . VAL A 1 342 ? 9.826 -3.555 10.549 1.00 96.31 342 VAL A CA 1
ATOM 2631 C C . VAL A 1 342 ? 9.155 -3.444 9.181 1.00 96.31 342 VAL A C 1
ATOM 2633 O O . VAL A 1 342 ? 7.927 -3.396 9.107 1.00 96.31 342 VAL A O 1
ATOM 2636 N N . TYR A 1 343 ? 9.933 -3.438 8.099 1.00 96.25 343 TYR A N 1
ATOM 2637 C CA . TYR A 1 343 ? 9.407 -3.377 6.740 1.00 96.25 343 TYR A CA 1
ATOM 2638 C C . TYR A 1 343 ? 8.587 -4.625 6.401 1.00 96.25 343 TYR A C 1
ATOM 2640 O O . TYR A 1 343 ? 7.453 -4.507 5.936 1.00 96.25 343 TYR A O 1
ATOM 2648 N N . ALA A 1 344 ? 9.101 -5.821 6.713 1.00 94.25 344 ALA A N 1
ATOM 2649 C CA . ALA A 1 344 ? 8.370 -7.074 6.522 1.00 94.25 344 ALA A CA 1
ATOM 2650 C C . ALA A 1 344 ? 7.071 -7.116 7.348 1.00 94.25 344 ALA A C 1
ATOM 2652 O O . ALA A 1 344 ? 6.026 -7.548 6.853 1.00 94.25 344 ALA A O 1
ATOM 2653 N N . PHE A 1 345 ? 7.112 -6.622 8.589 1.00 96.06 345 PHE A N 1
ATOM 2654 C CA . PHE A 1 345 ? 5.929 -6.471 9.435 1.00 96.06 345 PHE A CA 1
ATOM 2655 C C . PHE A 1 345 ? 4.896 -5.523 8.807 1.00 96.06 345 PHE A C 1
ATOM 2657 O O . PHE A 1 345 ? 3.737 -5.904 8.636 1.00 96.06 345 PHE A O 1
ATOM 2664 N N . ALA A 1 346 ? 5.309 -4.315 8.412 1.00 96.94 346 ALA A N 1
ATOM 2665 C CA . ALA A 1 346 ? 4.427 -3.328 7.797 1.00 96.94 346 ALA A CA 1
ATOM 2666 C C . ALA A 1 346 ? 3.812 -3.857 6.496 1.00 96.94 346 ALA A C 1
ATOM 2668 O O . ALA A 1 346 ? 2.615 -3.693 6.271 1.00 96.94 346 ALA A O 1
ATOM 2669 N N . GLN A 1 347 ? 4.605 -4.551 5.676 1.00 94.94 347 GLN A N 1
ATOM 2670 C CA . GLN A 1 347 ? 4.137 -5.172 4.443 1.00 94.94 347 GLN A CA 1
ATOM 2671 C C . GLN A 1 347 ? 3.102 -6.261 4.709 1.00 94.94 347 GLN A C 1
ATOM 2673 O O . GLN A 1 347 ? 2.075 -6.301 4.032 1.00 94.94 347 GLN A O 1
ATOM 2678 N N . SER A 1 348 ? 3.322 -7.097 5.727 1.00 94.88 348 SER A N 1
ATOM 2679 C CA . SER A 1 348 ? 2.349 -8.116 6.113 1.00 94.88 348 SER A CA 1
ATOM 2680 C C . SER A 1 348 ? 1.029 -7.509 6.587 1.00 94.88 348 SER A C 1
ATOM 2682 O O . SER A 1 348 ? -0.029 -8.001 6.198 1.00 94.88 348 SER A O 1
ATOM 2684 N N . ILE A 1 349 ? 1.070 -6.459 7.411 1.00 96.12 349 ILE A N 1
ATOM 2685 C CA . ILE A 1 349 ? -0.148 -5.815 7.914 1.00 96.12 349 ILE A CA 1
ATOM 2686 C C . ILE A 1 349 ? -0.877 -5.060 6.800 1.00 96.12 349 ILE A C 1
ATOM 2688 O O . ILE A 1 349 ? -2.093 -5.209 6.679 1.00 96.12 349 ILE A O 1
ATOM 2692 N N . ASN A 1 350 ? -0.157 -4.322 5.948 1.00 96.25 350 ASN A N 1
ATOM 2693 C CA . ASN A 1 350 ? -0.762 -3.633 4.809 1.00 96.25 350 ASN A CA 1
ATOM 2694 C C . ASN A 1 350 ? -1.475 -4.627 3.880 1.00 96.25 350 ASN A C 1
ATOM 2696 O O . ASN A 1 350 ? -2.624 -4.411 3.511 1.00 96.25 350 ASN A O 1
ATOM 2700 N N . ALA A 1 351 ? -0.847 -5.774 3.594 1.00 93.75 351 ALA A N 1
ATOM 2701 C CA . ALA A 1 351 ? -1.453 -6.825 2.779 1.00 93.75 351 ALA A CA 1
ATOM 2702 C C . ALA A 1 351 ? -2.781 -7.332 3.356 1.00 93.75 351 ALA A C 1
ATOM 2704 O O . ALA A 1 351 ? -3.746 -7.510 2.616 1.00 93.75 351 ALA A O 1
ATOM 2705 N N . LYS A 1 352 ? -2.849 -7.540 4.677 1.00 94.69 352 LYS A N 1
ATOM 2706 C CA . LYS A 1 352 ? -4.067 -7.996 5.367 1.00 94.69 352 LYS A CA 1
ATOM 2707 C C . LYS A 1 352 ? -5.173 -6.939 5.363 1.00 94.69 352 LYS A C 1
ATOM 2709 O O . LYS A 1 352 ? -6.343 -7.287 5.231 1.00 94.69 352 LYS A O 1
ATOM 2714 N N . LEU A 1 353 ? -4.815 -5.664 5.504 1.00 94.94 353 LEU A N 1
ATOM 2715 C CA . LEU A 1 353 ? -5.760 -4.546 5.446 1.00 94.94 353 LEU A CA 1
ATOM 2716 C C . LEU A 1 353 ? -6.335 -4.370 4.037 1.00 94.94 353 LEU A C 1
ATOM 2718 O O . LEU A 1 353 ? -7.552 -4.267 3.886 1.00 94.94 353 LEU A O 1
ATOM 2722 N N . VAL A 1 354 ? -5.478 -4.417 3.014 1.00 91.75 354 VAL A N 1
ATOM 2723 C CA . VAL A 1 354 ? -5.881 -4.337 1.602 1.00 91.75 354 VAL A CA 1
ATOM 2724 C C . VAL A 1 354 ? -6.765 -5.525 1.209 1.00 91.75 354 VAL A C 1
ATOM 2726 O O . VAL A 1 354 ? -7.789 -5.330 0.561 1.00 91.75 354 VAL A O 1
ATOM 2729 N N . ASP A 1 355 ? -6.435 -6.748 1.643 1.00 90.06 355 ASP A N 1
ATOM 2730 C CA . ASP A 1 355 ? -7.252 -7.950 1.380 1.00 90.06 355 ASP A CA 1
ATOM 2731 C C . ASP A 1 355 ? -8.669 -7.836 1.969 1.00 90.06 355 ASP A C 1
ATOM 2733 O O . ASP A 1 355 ? -9.627 -8.345 1.389 1.00 90.06 355 ASP A O 1
ATOM 2737 N N . ARG A 1 356 ? -8.823 -7.091 3.073 1.00 91.38 356 ARG A N 1
ATOM 2738 C CA . ARG A 1 356 ? -10.117 -6.778 3.701 1.00 91.38 356 ARG A CA 1
ATOM 2739 C C . ARG A 1 356 ? -10.707 -5.425 3.294 1.00 91.38 356 ARG A C 1
ATOM 2741 O O . ARG A 1 356 ? -11.660 -4.973 3.920 1.00 91.38 356 ARG A O 1
ATOM 2748 N N . ASN A 1 357 ? -10.170 -4.788 2.252 1.00 91.94 357 ASN A N 1
ATOM 2749 C CA . ASN A 1 357 ? -10.663 -3.524 1.699 1.00 91.94 357 ASN A CA 1
ATOM 2750 C C . ASN A 1 357 ? -10.742 -2.376 2.731 1.00 91.94 357 ASN A C 1
ATOM 2752 O O . ASN A 1 357 ? -11.653 -1.549 2.687 1.00 91.94 357 ASN A O 1
ATOM 2756 N N . PHE A 1 358 ? -9.801 -2.331 3.680 1.00 95.81 358 PHE A N 1
ATOM 2757 C CA . PHE A 1 358 ? -9.704 -1.230 4.637 1.00 95.81 358 PHE A CA 1
ATOM 2758 C C . PHE A 1 358 ? -9.135 0.019 3.970 1.00 95.81 358 PHE A C 1
ATOM 2760 O O . PHE A 1 358 ? -8.064 -0.028 3.365 1.00 95.81 358 PHE A O 1
ATOM 2767 N N . THR A 1 359 ? -9.764 1.169 4.205 1.00 96.62 359 THR A N 1
ATOM 2768 C CA . THR A 1 359 ? -9.093 2.449 3.968 1.00 96.62 359 THR A CA 1
ATOM 2769 C C . THR 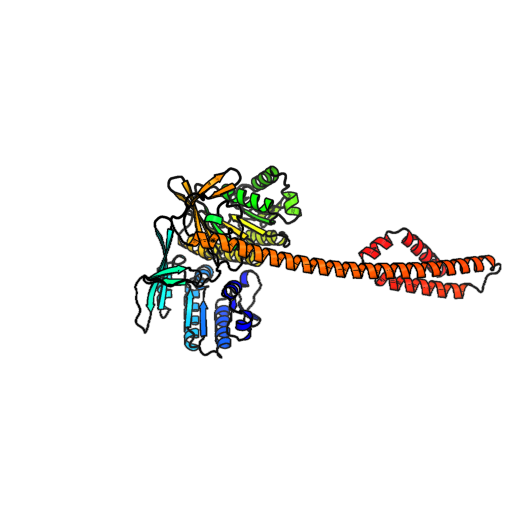A 1 359 ? -8.149 2.737 5.127 1.00 96.62 359 THR A C 1
ATOM 2771 O O . THR A 1 359 ? -8.591 2.896 6.265 1.00 96.62 359 THR A O 1
ATOM 2774 N N . THR A 1 360 ? -6.846 2.783 4.869 1.00 97.88 360 THR A N 1
ATOM 2775 C CA . THR A 1 360 ? -5.830 2.810 5.933 1.00 97.88 360 THR A CA 1
ATOM 2776 C C . THR A 1 360 ? -5.044 4.113 5.915 1.00 97.88 360 THR A C 1
ATOM 2778 O O . THR A 1 360 ? -4.553 4.507 4.868 1.00 97.88 360 THR A O 1
ATOM 2781 N N . PHE A 1 361 ? -4.851 4.744 7.072 1.00 98.31 361 PHE A N 1
ATOM 2782 C CA . PHE A 1 361 ? -3.928 5.860 7.271 1.00 98.31 361 PHE A CA 1
ATOM 2783 C C . PHE A 1 361 ? -2.801 5.438 8.209 1.00 98.31 361 PHE A C 1
ATOM 2785 O O . PHE A 1 361 ? -3.024 5.182 9.393 1.00 98.31 361 PHE A O 1
ATOM 2792 N N . VAL A 1 362 ? -1.582 5.377 7.691 1.00 98.00 362 VAL A N 1
ATOM 2793 C CA . VAL A 1 362 ? -0.378 5.068 8.458 1.00 98.00 362 VAL A CA 1
ATOM 2794 C C . VAL A 1 362 ? 0.368 6.362 8.732 1.00 98.00 362 VAL A C 1
ATOM 2796 O O . VAL A 1 362 ? 0.812 7.033 7.811 1.00 98.00 362 VAL A O 1
ATOM 2799 N N . LEU A 1 363 ? 0.486 6.735 10.000 1.00 97.12 363 LEU A N 1
ATOM 2800 C CA . LEU A 1 363 ? 1.091 7.993 10.416 1.00 97.12 363 LEU A CA 1
ATOM 2801 C C . LEU A 1 363 ? 2.579 7.785 10.692 1.00 97.12 363 LEU A C 1
ATOM 2803 O O . LEU A 1 363 ? 2.952 6.928 11.501 1.00 97.12 363 LEU A O 1
ATOM 2807 N N . MET A 1 364 ? 3.425 8.588 10.050 1.00 95.62 364 MET A N 1
ATOM 2808 C CA . MET A 1 364 ? 4.865 8.602 10.295 1.00 95.62 364 MET A CA 1
ATOM 2809 C C . MET A 1 364 ? 5.393 10.029 10.458 1.00 95.62 364 MET A C 1
ATOM 2811 O O . MET A 1 364 ? 4.871 10.982 9.884 1.00 95.62 364 MET A O 1
ATOM 2815 N N . GLU A 1 365 ? 6.436 10.181 11.273 1.00 91.69 365 GLU A N 1
ATOM 2816 C CA . GLU A 1 365 ? 7.083 11.473 11.517 1.00 91.69 365 GLU A CA 1
ATOM 2817 C C . GLU A 1 365 ? 8.046 11.762 10.364 1.00 91.69 365 GLU A C 1
ATOM 2819 O O . GLU A 1 365 ? 8.960 10.974 10.120 1.00 91.69 365 GLU A O 1
ATOM 2824 N N . ARG A 1 366 ? 7.852 12.883 9.660 1.00 83.81 366 ARG A N 1
ATOM 2825 C CA . ARG A 1 366 ? 8.577 13.179 8.412 1.00 83.81 366 ARG A CA 1
ATOM 2826 C C . ARG A 1 366 ? 10.096 13.263 8.577 1.00 83.81 366 ARG A C 1
ATOM 2828 O O . ARG A 1 366 ? 10.843 12.743 7.753 1.00 83.81 366 ARG A O 1
ATOM 2835 N N . ASP A 1 367 ? 10.536 13.906 9.652 1.00 81.19 367 ASP A N 1
ATOM 2836 C CA . ASP A 1 367 ? 11.943 14.268 9.867 1.00 81.19 367 ASP A CA 1
ATOM 2837 C C . ASP A 1 367 ? 12.635 13.369 10.906 1.00 81.19 367 ASP A C 1
ATOM 2839 O O . ASP A 1 367 ? 13.698 13.709 11.425 1.00 81.19 367 ASP A O 1
ATOM 2843 N N . ALA A 1 368 ? 12.015 12.241 11.263 1.00 86.56 368 ALA A N 1
ATOM 2844 C CA . ALA A 1 368 ? 12.525 11.352 12.305 1.00 86.56 368 ALA A CA 1
ATOM 2845 C C . ALA A 1 368 ? 13.448 10.243 11.780 1.00 86.56 368 ALA A C 1
ATOM 2847 O O . ALA A 1 368 ? 14.163 9.636 12.579 1.00 86.56 368 ALA A O 1
ATOM 2848 N N . HIS A 1 369 ? 13.430 9.974 10.471 1.00 89.94 369 HIS A N 1
ATOM 2849 C CA . HIS A 1 369 ? 14.081 8.811 9.865 1.00 89.94 369 HIS A CA 1
ATOM 2850 C C . HIS A 1 369 ? 14.971 9.202 8.686 1.00 89.94 369 HIS A C 1
ATOM 2852 O O . HIS A 1 369 ? 14.840 10.278 8.101 1.00 89.94 369 HIS A O 1
ATOM 2858 N N . GLU A 1 370 ? 15.889 8.308 8.332 1.00 90.25 370 GLU A N 1
ATOM 2859 C CA . GLU A 1 370 ? 16.759 8.474 7.170 1.00 90.25 370 GLU A CA 1
ATOM 2860 C C . GLU A 1 370 ? 15.957 8.445 5.859 1.00 90.25 370 GLU A C 1
ATOM 2862 O O . GLU A 1 370 ? 14.932 7.771 5.746 1.00 90.25 370 GLU A O 1
ATOM 2867 N N . SER A 1 371 ? 16.451 9.130 4.823 1.00 90.69 371 SER A N 1
ATOM 2868 C CA . SER A 1 371 ? 15.761 9.228 3.526 1.00 90.69 371 SER A CA 1
ATOM 2869 C C . SER A 1 371 ? 15.492 7.868 2.881 1.00 90.69 371 SER A C 1
ATOM 2871 O O . SER A 1 371 ? 14.471 7.698 2.220 1.00 90.69 371 SER A O 1
ATOM 2873 N N . MET A 1 372 ? 16.389 6.902 3.099 1.00 92.31 372 MET A N 1
ATOM 2874 C CA . MET A 1 372 ? 16.246 5.534 2.602 1.00 92.31 372 MET A CA 1
ATOM 2875 C C . MET A 1 372 ? 15.032 4.828 3.209 1.00 92.31 372 MET A C 1
ATOM 2877 O O . MET A 1 372 ? 14.253 4.187 2.505 1.00 92.31 372 MET A O 1
ATOM 2881 N N . ILE A 1 373 ? 14.837 5.002 4.517 1.00 93.44 373 ILE A N 1
ATOM 2882 C CA . ILE A 1 373 ? 13.694 4.460 5.253 1.00 93.44 373 ILE A CA 1
ATOM 2883 C C . ILE A 1 373 ? 12.403 5.103 4.744 1.00 93.44 373 ILE A C 1
ATOM 2885 O O . ILE A 1 373 ? 11.434 4.397 4.465 1.00 93.44 373 ILE A O 1
ATOM 2889 N N . ASN A 1 374 ? 12.405 6.426 4.560 1.00 93.06 374 ASN A N 1
ATOM 2890 C CA . ASN A 1 374 ? 11.247 7.152 4.043 1.00 93.06 374 ASN A CA 1
ATOM 2891 C C . ASN A 1 374 ? 10.844 6.649 2.652 1.00 93.06 374 ASN A C 1
ATOM 2893 O O . ASN A 1 374 ? 9.687 6.288 2.453 1.00 93.06 374 ASN A O 1
ATOM 2897 N N . ALA A 1 375 ? 11.800 6.537 1.724 1.00 93.00 375 ALA A N 1
ATOM 2898 C CA . ALA A 1 375 ? 11.547 6.027 0.378 1.00 93.00 375 ALA A CA 1
ATOM 2899 C C . ALA A 1 375 ? 10.978 4.599 0.389 1.00 93.00 375 ALA A C 1
ATOM 2901 O O . ALA A 1 375 ? 10.083 4.283 -0.394 1.00 93.00 375 ALA A O 1
ATOM 2902 N N . ALA A 1 376 ? 11.460 3.748 1.300 1.00 94.62 376 ALA A N 1
ATOM 2903 C CA . ALA A 1 376 ? 10.973 2.381 1.422 1.00 94.62 376 ALA A CA 1
ATOM 2904 C C . ALA A 1 376 ? 9.500 2.326 1.832 1.00 94.62 376 ALA A C 1
ATOM 2906 O O . ALA A 1 376 ? 8.710 1.616 1.207 1.00 94.62 376 ALA A O 1
ATOM 2907 N N . PHE A 1 377 ? 9.113 3.087 2.857 1.00 95.56 377 PHE A N 1
ATOM 2908 C CA . PHE A 1 377 ? 7.718 3.134 3.287 1.00 95.56 377 PHE A CA 1
ATOM 2909 C C . PHE A 1 377 ? 6.819 3.844 2.275 1.00 95.56 377 PHE A C 1
ATOM 2911 O O . PHE A 1 377 ? 5.685 3.413 2.097 1.00 95.56 377 PHE A O 1
ATOM 2918 N N . GLU A 1 378 ? 7.309 4.854 1.554 1.00 94.31 378 GLU A N 1
ATOM 2919 C CA . GLU A 1 378 ? 6.539 5.491 0.478 1.00 94.31 378 GLU A CA 1
ATOM 2920 C C . GLU A 1 378 ? 6.171 4.518 -0.654 1.00 94.31 378 GLU A C 1
ATOM 2922 O O . GLU A 1 378 ? 5.103 4.634 -1.250 1.00 94.31 378 GLU A O 1
ATOM 2927 N N . GLU A 1 379 ? 7.009 3.519 -0.936 1.00 91.62 379 GLU A N 1
ATOM 2928 C CA . GLU A 1 379 ? 6.704 2.490 -1.938 1.00 91.62 379 GLU A CA 1
ATOM 2929 C C . GLU A 1 379 ? 5.667 1.464 -1.453 1.00 91.62 379 GLU A C 1
ATOM 2931 O O . GLU A 1 379 ? 4.992 0.811 -2.256 1.00 91.62 379 GLU A O 1
ATOM 2936 N N . LEU A 1 380 ? 5.514 1.310 -0.136 1.00 93.25 380 LEU A N 1
ATOM 2937 C CA . LEU A 1 380 ? 4.667 0.271 0.435 1.00 93.25 380 LEU A CA 1
ATOM 2938 C C . LEU A 1 380 ? 3.165 0.576 0.318 1.00 93.25 380 LEU A C 1
ATOM 2940 O O . LEU A 1 380 ? 2.362 -0.356 0.212 1.00 93.25 380 LEU A O 1
ATOM 2944 N N . PHE A 1 381 ? 2.793 1.855 0.341 1.00 95.62 381 PHE A N 1
ATOM 2945 C CA . PHE A 1 381 ? 1.405 2.310 0.424 1.00 95.62 381 PHE A CA 1
ATOM 2946 C C . PHE A 1 381 ? 0.881 2.821 -0.923 1.00 95.62 381 PHE A C 1
ATOM 2948 O O . PHE A 1 381 ? 1.640 3.148 -1.835 1.00 95.62 381 PHE A O 1
ATOM 2955 N N . ASP A 1 382 ? -0.441 2.865 -1.071 1.00 93.81 382 ASP A N 1
ATOM 2956 C CA . ASP A 1 382 ? -1.097 3.256 -2.321 1.00 93.81 382 ASP A CA 1
ATOM 2957 C C . ASP A 1 382 ? -1.131 4.766 -2.530 1.00 93.81 382 ASP A C 1
ATOM 2959 O O . ASP A 1 382 ? -1.197 5.221 -3.670 1.00 93.81 382 ASP A O 1
ATOM 2963 N N . GLY A 1 383 ? -1.063 5.558 -1.465 1.00 94.81 383 GLY A N 1
ATOM 2964 C CA . GLY A 1 383 ? -0.944 7.002 -1.578 1.00 94.81 383 GLY A CA 1
ATOM 2965 C C . GLY A 1 383 ? -0.097 7.625 -0.484 1.00 94.81 383 GLY A C 1
ATOM 2966 O O . GLY A 1 383 ? 0.005 7.103 0.620 1.00 94.81 383 GLY A O 1
ATOM 2967 N N . ILE A 1 384 ? 0.502 8.766 -0.800 1.00 96.31 384 ILE A N 1
ATOM 2968 C CA . ILE A 1 384 ? 1.360 9.529 0.098 1.00 96.31 384 ILE A CA 1
ATOM 2969 C C . ILE A 1 384 ? 0.736 10.905 0.299 1.00 96.31 384 ILE A C 1
ATOM 2971 O O . ILE A 1 384 ? 0.632 11.711 -0.633 1.00 96.31 384 ILE A O 1
ATOM 2975 N N . ILE A 1 385 ? 0.311 11.148 1.534 1.00 96.81 385 ILE A N 1
ATOM 2976 C CA . ILE A 1 385 ? -0.199 12.422 2.023 1.00 96.81 385 ILE A CA 1
ATOM 2977 C C . ILE A 1 385 ? 0.908 13.055 2.842 1.00 96.81 385 ILE A C 1
ATOM 2979 O O . ILE A 1 385 ? 1.449 12.448 3.762 1.00 96.81 385 ILE A O 1
ATOM 2983 N N . ASP A 1 386 ? 1.231 14.293 2.521 1.00 95.56 386 ASP A N 1
ATOM 2984 C CA . ASP A 1 386 ? 2.355 14.960 3.132 1.00 95.56 386 ASP A CA 1
ATOM 2985 C C . ASP A 1 386 ? 1.932 16.261 3.798 1.00 95.56 386 ASP A C 1
ATOM 2987 O O . ASP A 1 386 ? 1.489 17.197 3.129 1.00 95.56 386 ASP A O 1
ATOM 2991 N N . ILE A 1 387 ? 2.061 16.306 5.123 1.00 95.50 387 ILE A N 1
ATOM 2992 C CA . ILE A 1 387 ? 1.789 17.484 5.936 1.00 95.50 387 ILE A CA 1
ATOM 2993 C C . ILE A 1 387 ? 3.125 18.071 6.382 1.00 95.50 387 ILE A C 1
ATOM 2995 O O . ILE A 1 387 ? 3.991 17.385 6.925 1.00 95.50 387 ILE A O 1
ATOM 2999 N N . ARG A 1 388 ? 3.302 19.374 6.173 1.00 92.50 388 ARG A N 1
ATOM 3000 C CA . ARG A 1 388 ? 4.534 20.085 6.529 1.00 92.50 388 ARG A CA 1
ATOM 3001 C C . ARG A 1 388 ? 4.261 21.452 7.115 1.00 92.50 388 ARG A C 1
ATOM 3003 O O . ARG A 1 388 ? 3.170 21.992 6.973 1.00 92.50 388 ARG A O 1
ATOM 3010 N N . THR A 1 389 ? 5.286 22.027 7.729 1.00 91.12 389 THR A N 1
ATOM 3011 C CA . THR A 1 389 ? 5.248 23.405 8.221 1.00 91.12 389 THR A CA 1
ATOM 3012 C C . THR A 1 389 ? 6.154 24.267 7.357 1.00 91.12 389 THR A C 1
ATOM 3014 O O . THR A 1 389 ? 7.368 24.081 7.351 1.00 91.12 389 THR A O 1
ATOM 3017 N N . SER A 1 390 ? 5.567 25.225 6.645 1.00 86.88 390 SER A N 1
ATOM 3018 C CA . SER A 1 390 ? 6.271 26.174 5.781 1.00 86.88 390 SER A CA 1
ATOM 3019 C C . SER A 1 390 ? 5.951 27.598 6.232 1.00 86.88 390 SER A C 1
ATOM 3021 O O . SER A 1 390 ? 4.791 27.996 6.300 1.00 86.88 390 SER A O 1
ATOM 3023 N N . GLY A 1 391 ? 6.968 28.366 6.635 1.00 83.75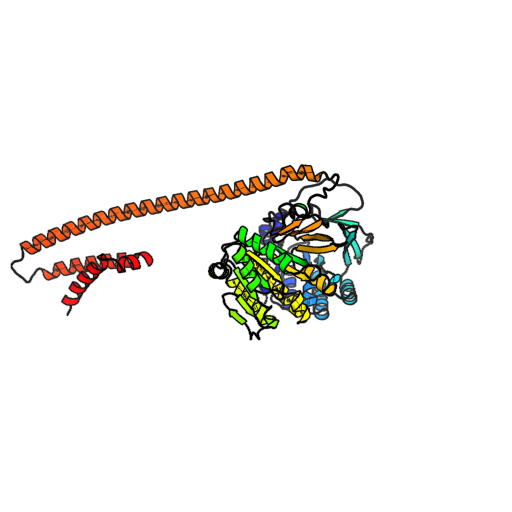 391 GLY A N 1
ATOM 3024 C CA . GLY A 1 391 ? 6.773 29.745 7.111 1.00 83.75 391 GLY A CA 1
ATOM 3025 C C . GLY A 1 391 ? 5.848 29.879 8.334 1.00 83.75 391 GLY A C 1
ATOM 3026 O O . GLY A 1 391 ? 5.203 30.910 8.498 1.00 83.75 391 GLY A O 1
ATOM 3027 N N . GLY A 1 392 ? 5.753 28.840 9.173 1.00 85.06 392 GLY A N 1
ATOM 3028 C CA . GLY A 1 392 ? 4.849 28.794 10.333 1.00 85.06 392 GLY A CA 1
ATOM 3029 C C . GLY A 1 392 ? 3.396 28.430 10.003 1.00 85.06 392 GLY A C 1
ATOM 3030 O O . GLY A 1 392 ? 2.567 28.373 10.908 1.00 85.06 392 GLY A O 1
ATOM 3031 N N . VAL A 1 393 ? 3.089 28.160 8.734 1.00 89.69 393 VAL A N 1
ATOM 3032 C CA . VAL A 1 393 ? 1.781 27.691 8.272 1.00 89.69 393 VAL A CA 1
ATOM 3033 C C . VAL A 1 393 ? 1.865 26.192 8.004 1.00 89.69 393 VAL A C 1
ATOM 3035 O O . VAL A 1 393 ? 2.841 25.714 7.425 1.00 89.69 393 VAL A O 1
ATOM 3038 N N . LEU A 1 394 ? 0.853 25.444 8.444 1.00 93.31 394 LEU A N 1
ATOM 3039 C CA . LEU A 1 394 ? 0.711 24.042 8.067 1.00 93.31 394 LEU A CA 1
ATOM 3040 C C . LEU A 1 394 ? 0.233 23.964 6.618 1.00 93.31 394 LEU A C 1
ATOM 3042 O O . LEU A 1 394 ? -0.696 24.665 6.225 1.00 93.31 394 LEU A O 1
ATOM 3046 N N . GLU A 1 395 ? 0.850 23.096 5.836 1.00 94.12 395 GLU A N 1
ATOM 3047 C CA . GLU A 1 395 ? 0.481 22.800 4.459 1.00 94.12 395 GLU A CA 1
ATOM 3048 C C . GLU A 1 395 ? 0.264 21.297 4.309 1.00 94.12 395 GLU A C 1
ATOM 3050 O O . GLU A 1 395 ? 0.930 20.505 4.973 1.00 94.12 395 GLU A O 1
ATOM 3055 N N . ILE A 1 396 ? -0.643 20.910 3.420 1.00 95.19 396 ILE A N 1
ATOM 3056 C CA . ILE A 1 396 ? -0.894 19.527 3.023 1.00 95.19 396 ILE A CA 1
ATOM 3057 C C . ILE A 1 396 ? -0.741 19.395 1.511 1.00 95.19 396 ILE A C 1
ATOM 3059 O O . ILE A 1 396 ? -1.179 20.268 0.760 1.00 95.19 396 ILE A O 1
ATOM 3063 N N . GLY A 1 397 ? -0.132 18.305 1.064 1.00 93.19 397 GLY A N 1
ATOM 3064 C CA . GLY A 1 397 ? -0.015 17.954 -0.343 1.00 93.19 397 GLY A CA 1
ATOM 3065 C C . GLY A 1 397 ? -0.304 16.477 -0.575 1.00 93.19 397 GLY A C 1
ATOM 3066 O O . GLY A 1 397 ? -0.023 15.630 0.274 1.00 93.19 397 GLY A O 1
ATOM 3067 N N . LEU A 1 398 ? -0.857 16.171 -1.748 1.00 92.56 398 LEU A N 1
ATOM 3068 C CA . LEU A 1 398 ? -0.908 14.809 -2.268 1.00 92.56 398 LEU A CA 1
ATOM 3069 C C . LEU A 1 398 ? 0.340 14.580 -3.119 1.00 92.56 398 LEU A C 1
ATOM 3071 O O . LEU A 1 398 ? 0.538 15.220 -4.159 1.00 92.56 398 LEU A O 1
ATOM 3075 N N . VAL A 1 399 ? 1.213 13.692 -2.649 1.00 89.88 399 VAL A N 1
ATOM 3076 C CA . VAL A 1 399 ? 2.467 13.374 -3.334 1.00 89.88 399 VAL A CA 1
ATOM 3077 C C . VAL A 1 399 ? 2.209 12.280 -4.358 1.00 89.88 399 VAL A C 1
ATOM 3079 O O . VAL A 1 399 ? 2.550 12.444 -5.524 1.00 89.88 399 VAL A O 1
ATOM 3082 N N . SER A 1 400 ? 1.556 11.187 -3.996 1.00 88.19 400 SER A N 1
ATOM 3083 C CA . SER A 1 400 ? 1.164 10.145 -4.951 1.00 88.19 400 SER A CA 1
ATOM 3084 C C . SER A 1 400 ? -0.147 9.509 -4.530 1.00 88.19 400 SER A C 1
ATOM 3086 O O . SER A 1 400 ? -0.447 9.443 -3.343 1.00 88.19 400 SER A O 1
ATOM 3088 N N . ILE A 1 401 ? -0.930 9.052 -5.504 1.00 88.19 401 ILE A N 1
ATOM 3089 C CA . ILE A 1 401 ? -2.047 8.131 -5.299 1.00 88.19 401 ILE A CA 1
ATOM 3090 C C . ILE A 1 401 ? -2.045 7.171 -6.488 1.00 88.19 401 ILE A C 1
ATOM 3092 O O . ILE A 1 401 ? -2.085 7.600 -7.643 1.00 88.19 401 ILE A O 1
ATOM 3096 N N . ARG A 1 402 ? -1.950 5.872 -6.217 1.00 84.38 402 ARG A N 1
ATOM 3097 C CA . ARG A 1 402 ? -2.042 4.821 -7.227 1.00 84.38 402 ARG A CA 1
ATOM 3098 C C . ARG A 1 402 ? -3.435 4.839 -7.830 1.00 84.38 402 ARG A C 1
ATOM 3100 O O . ARG A 1 402 ? -4.420 4.819 -7.102 1.00 84.38 402 ARG A O 1
ATOM 3107 N N . GLY A 1 403 ? -3.495 4.849 -9.159 1.00 75.31 403 GLY A N 1
ATOM 3108 C CA . GLY A 1 403 ? -4.754 4.643 -9.866 1.00 75.31 403 GLY A CA 1
ATOM 3109 C C . GLY A 1 403 ? -5.800 5.736 -9.664 1.00 75.31 403 GLY A C 1
ATOM 3110 O O . GLY A 1 403 ? -6.985 5.455 -9.738 1.00 75.31 403 GLY A O 1
ATOM 3111 N N . CYS A 1 404 ? -5.378 6.961 -9.342 1.00 75.94 404 CYS A N 1
ATOM 3112 C CA . CYS A 1 404 ? -6.281 8.093 -9.164 1.00 75.94 404 CYS A CA 1
ATOM 3113 C C . CYS A 1 404 ? -5.646 9.375 -9.692 1.00 75.94 404 CYS A C 1
ATOM 3115 O O . CYS A 1 404 ? -4.436 9.590 -9.579 1.00 75.94 404 CYS A O 1
ATOM 3117 N N . HIS A 1 405 ? -6.481 10.262 -10.222 1.00 77.69 405 HIS A N 1
ATOM 3118 C CA . HIS A 1 405 ? -6.067 11.610 -10.575 1.00 77.69 405 HIS A CA 1
ATOM 3119 C C . HIS A 1 405 ? -6.016 12.514 -9.335 1.00 77.69 405 HIS A C 1
ATOM 3121 O O . HIS A 1 405 ? -6.961 12.563 -8.548 1.00 77.69 405 HIS A O 1
ATOM 3127 N N . PHE A 1 406 ? -4.931 13.275 -9.190 1.00 83.06 406 PHE A N 1
ATOM 3128 C CA . PHE A 1 406 ? -4.767 14.271 -8.133 1.00 83.06 406 PHE A CA 1
ATOM 3129 C C . PHE A 1 406 ? -3.884 15.438 -8.599 1.00 83.06 406 PHE A C 1
ATOM 3131 O O . PHE A 1 406 ? -3.092 15.328 -9.537 1.00 83.06 406 PHE A O 1
ATOM 3138 N N . GLN A 1 407 ? -4.009 16.567 -7.912 1.00 81.56 407 GLN A N 1
ATOM 3139 C CA . GLN A 1 407 ? -3.193 17.757 -8.078 1.00 81.56 407 GLN A CA 1
ATOM 3140 C C . GLN A 1 407 ? -2.004 17.677 -7.128 1.00 81.56 407 GLN A C 1
ATOM 3142 O O . GLN A 1 407 ? -2.155 17.700 -5.906 1.00 81.56 407 GLN A O 1
ATOM 3147 N N . SER A 1 408 ? -0.807 17.583 -7.700 1.00 78.69 408 SER A N 1
ATOM 3148 C CA . SER A 1 408 ? 0.424 17.480 -6.924 1.00 78.69 408 SER A CA 1
ATOM 3149 C C . SER A 1 408 ? 0.965 18.861 -6.552 1.00 78.69 408 SER A C 1
ATOM 3151 O O . SER A 1 408 ? 1.954 19.344 -7.111 1.00 78.69 408 SER A O 1
ATOM 3153 N N . GLU A 1 409 ? 0.263 19.510 -5.627 1.00 84.06 409 GLU A N 1
ATOM 3154 C CA . GLU A 1 409 ? 0.622 20.806 -5.056 1.00 84.06 409 GLU A CA 1
ATOM 3155 C C . GLU A 1 409 ? 0.300 20.873 -3.559 1.00 84.06 409 GLU A C 1
ATOM 3157 O O . GLU A 1 409 ? -0.549 20.134 -3.057 1.00 84.06 409 GLU A O 1
ATOM 3162 N N . TYR A 1 410 ? 0.975 21.779 -2.853 1.00 89.69 410 TYR A N 1
ATOM 3163 C CA . TYR A 1 410 ? 0.708 22.044 -1.441 1.00 89.69 410 TYR A CA 1
ATOM 3164 C C . TYR A 1 410 ? -0.345 23.134 -1.258 1.00 89.69 410 TYR A C 1
ATOM 3166 O O . TYR A 1 410 ? -0.312 24.181 -1.916 1.00 89.69 410 TYR A O 1
ATOM 3174 N N . ARG A 1 411 ? -1.253 22.908 -0.306 1.00 91.25 411 ARG A N 1
ATOM 3175 C CA . ARG A 1 411 ? -2.285 23.863 0.104 1.00 91.25 411 ARG A CA 1
ATOM 3176 C C . ARG A 1 411 ? -2.253 24.103 1.608 1.00 91.25 411 ARG A C 1
ATOM 3178 O O . ARG A 1 411 ? -1.944 23.174 2.351 1.00 91.25 411 ARG A O 1
ATOM 3185 N N . PRO A 1 412 ? -2.585 25.318 2.077 1.00 93.12 412 PRO A N 1
ATOM 3186 C CA . PRO A 1 412 ? -2.692 25.587 3.505 1.00 93.12 412 PRO A CA 1
ATOM 3187 C C . PRO A 1 412 ? -3.677 24.634 4.193 1.00 93.12 412 PRO A C 1
ATOM 3189 O O . PRO A 1 412 ? -4.788 24.407 3.711 1.00 93.12 412 PRO A O 1
ATOM 3192 N N . LEU A 1 413 ? -3.266 24.102 5.338 1.00 94.69 413 LEU A N 1
ATOM 3193 C CA . LEU A 1 413 ? -4.036 23.216 6.198 1.00 94.69 413 LEU A CA 1
ATOM 3194 C C . LEU A 1 413 ? -4.369 23.952 7.497 1.00 94.69 413 LEU A C 1
ATOM 3196 O O . LEU A 1 413 ? -3.489 24.368 8.247 1.00 94.69 413 LEU A O 1
ATOM 3200 N N . THR A 1 414 ? -5.656 24.088 7.793 1.00 93.00 414 THR A N 1
ATOM 3201 C CA . THR A 1 414 ? -6.139 24.672 9.044 1.00 93.00 414 THR A CA 1
ATOM 3202 C C . THR A 1 414 ? -6.581 23.570 9.992 1.00 93.00 414 THR A C 1
ATOM 3204 O O . THR A 1 414 ? -7.481 22.785 9.691 1.00 93.00 414 THR A O 1
ATOM 3207 N N . LYS A 1 415 ? -5.975 23.553 11.178 1.00 89.50 415 LYS A N 1
ATOM 3208 C CA . LYS A 1 415 ? -6.378 22.692 12.287 1.00 89.50 415 LYS A CA 1
ATOM 3209 C C . LYS A 1 415 ? -7.457 23.380 13.123 1.00 89.50 415 LYS A C 1
ATOM 3211 O O . LYS A 1 415 ? -7.223 24.444 13.694 1.00 89.50 415 LYS A O 1
ATOM 3216 N N . LEU A 1 416 ? -8.623 22.751 13.229 1.00 84.81 416 LEU A N 1
ATOM 3217 C CA . LEU A 1 416 ? -9.693 23.124 14.156 1.00 84.81 416 LEU A CA 1
ATOM 3218 C C . LEU A 1 416 ? -9.823 22.055 15.256 1.00 84.81 416 LEU A C 1
ATOM 3220 O O . LEU A 1 416 ? -9.146 21.031 15.222 1.00 84.81 416 LEU A O 1
ATOM 3224 N N . ARG A 1 417 ? -10.679 22.285 16.263 1.00 77.25 417 ARG A N 1
ATOM 3225 C CA . ARG A 1 417 ? -10.800 21.392 17.438 1.00 77.25 417 ARG A CA 1
ATOM 3226 C C . ARG A 1 417 ? -11.172 19.946 17.075 1.00 77.25 417 ARG A C 1
ATOM 3228 O O . ARG A 1 417 ? -10.759 19.025 17.774 1.00 77.25 417 ARG A O 1
ATOM 3235 N N . ASP A 1 418 ? -11.988 19.758 16.043 1.00 76.50 418 ASP A N 1
ATOM 3236 C CA . ASP A 1 418 ? -12.577 18.469 15.667 1.00 76.50 418 ASP A CA 1
ATOM 3237 C C . ASP A 1 418 ? -12.409 18.112 14.185 1.00 76.50 418 ASP A C 1
ATOM 3239 O O . ASP A 1 418 ? -12.953 17.105 13.740 1.00 76.50 418 ASP A O 1
ATOM 3243 N N . ARG A 1 419 ? -11.677 18.926 13.416 1.00 86.31 419 ARG A N 1
ATOM 3244 C CA . ARG A 1 419 ? -11.541 18.751 11.967 1.00 86.31 419 ARG A CA 1
ATOM 3245 C C . ARG A 1 419 ? -10.252 19.358 11.421 1.00 86.31 419 ARG A C 1
ATOM 3247 O O . ARG A 1 419 ? -9.719 20.319 11.982 1.00 86.31 419 ARG A O 1
ATOM 3254 N N . LEU A 1 420 ? -9.822 18.826 10.285 1.00 91.31 420 LEU A N 1
ATOM 3255 C CA . LEU A 1 420 ? -8.802 19.406 9.422 1.00 91.31 420 LEU A CA 1
ATOM 3256 C C . LEU A 1 420 ? -9.483 19.981 8.180 1.00 91.31 420 LEU A C 1
ATOM 3258 O O . LEU A 1 420 ? -10.301 19.300 7.562 1.00 91.31 420 LEU A O 1
ATOM 3262 N N . THR A 1 421 ? -9.152 21.224 7.831 1.00 92.44 421 THR A N 1
ATOM 3263 C CA . THR A 1 421 ? -9.712 21.907 6.658 1.00 92.44 421 THR A CA 1
ATOM 3264 C C . THR A 1 421 ? -8.599 22.389 5.742 1.00 92.44 421 THR A C 1
ATOM 3266 O O . THR A 1 421 ? -7.691 23.092 6.181 1.00 92.44 421 THR A O 1
ATOM 3269 N N . ILE A 1 422 ? -8.696 22.048 4.464 1.00 91.75 422 ILE A N 1
ATOM 3270 C CA . ILE A 1 422 ? -7.765 22.444 3.411 1.00 91.75 422 ILE A CA 1
ATOM 3271 C C . ILE A 1 422 ? -8.294 23.709 2.742 1.00 91.75 422 ILE A C 1
ATOM 3273 O O . ILE A 1 422 ? -9.473 23.800 2.399 1.00 91.75 422 ILE A O 1
ATOM 3277 N N . ASP A 1 423 ? -7.427 24.702 2.573 1.00 86.38 423 ASP A N 1
ATOM 3278 C CA . ASP A 1 423 ? -7.790 25.948 1.911 1.00 86.38 423 ASP A CA 1
ATOM 3279 C C . ASP A 1 423 ? -8.015 25.730 0.404 1.00 86.38 423 ASP A C 1
ATOM 3281 O O . ASP A 1 423 ? -7.127 25.293 -0.330 1.00 86.38 423 ASP A O 1
ATOM 3285 N N . VAL A 1 424 ? -9.221 26.070 -0.052 1.00 81.94 424 VAL A N 1
ATOM 3286 C CA . VAL A 1 424 ? -9.678 25.946 -1.445 1.00 81.94 424 VAL A CA 1
ATOM 3287 C C . VAL A 1 424 ? -9.605 27.267 -2.224 1.00 81.94 424 VAL A C 1
ATOM 3289 O O . VAL A 1 424 ? -9.982 27.319 -3.394 1.00 81.94 424 VAL A O 1
ATOM 3292 N N . SER A 1 425 ? -9.158 28.358 -1.589 1.00 70.38 425 SER A N 1
ATOM 3293 C CA . SER A 1 425 ? -9.209 29.715 -2.152 1.00 70.38 425 SER A CA 1
ATOM 3294 C C . SER A 1 425 ? -8.162 29.992 -3.239 1.00 70.38 425 SER A C 1
ATOM 3296 O O . SER A 1 425 ? -8.376 30.868 -4.083 1.00 70.38 425 SER A O 1
ATOM 3298 N N . ARG A 1 426 ? -7.068 29.216 -3.303 1.00 56.19 426 ARG A N 1
ATOM 3299 C CA . ARG A 1 426 ? -6.140 29.228 -4.446 1.00 56.19 426 ARG A CA 1
ATOM 3300 C C . ARG A 1 426 ? -6.794 28.550 -5.656 1.00 56.19 426 ARG A C 1
ATOM 3302 O O . ARG A 1 426 ? -6.578 27.373 -5.918 1.00 56.19 426 ARG A O 1
ATOM 3309 N N . ARG A 1 427 ? -7.593 29.304 -6.419 1.00 41.66 427 ARG A N 1
ATOM 3310 C CA . ARG A 1 427 ? -7.972 28.921 -7.788 1.00 41.66 427 ARG A CA 1
ATOM 3311 C C . ARG A 1 427 ? -6.748 29.022 -8.696 1.00 41.66 427 ARG A C 1
ATOM 3313 O O . ARG A 1 427 ? -6.066 30.045 -8.704 1.00 41.66 427 ARG A O 1
ATOM 3320 N N . VAL A 1 428 ? -6.503 27.981 -9.486 1.00 43.59 428 VAL A N 1
ATOM 3321 C CA . VAL A 1 428 ? -5.590 28.051 -10.631 1.00 43.59 428 VAL A CA 1
ATOM 3322 C C . VAL A 1 428 ? -6.151 29.080 -11.627 1.00 43.59 428 VAL A C 1
ATOM 3324 O O . VAL A 1 428 ? -7.336 28.989 -11.959 1.00 43.59 428 VAL A O 1
ATOM 3327 N N . PRO A 1 429 ? -5.358 30.066 -12.085 1.00 39.78 429 PRO A N 1
ATOM 3328 C CA . PRO A 1 429 ? -5.717 30.867 -13.247 1.00 39.78 429 PRO A CA 1
ATOM 3329 C C . PRO A 1 429 ? -5.650 29.974 -14.492 1.00 39.78 429 PRO A C 1
ATOM 3331 O O . PRO A 1 429 ? -4.636 29.320 -14.718 1.00 39.78 429 PRO A O 1
ATOM 3334 N N . ASP A 1 430 ? -6.751 29.934 -15.241 1.00 40.66 430 ASP A N 1
ATOM 3335 C CA . ASP A 1 430 ? -6.906 29.348 -16.575 1.00 40.66 430 ASP A CA 1
ATOM 3336 C C . ASP A 1 430 ? -6.308 27.943 -16.766 1.00 40.66 430 ASP A C 1
ATOM 3338 O O . ASP A 1 430 ? -5.226 27.757 -17.319 1.00 40.66 430 ASP A O 1
ATOM 3342 N N . SER A 1 431 ? -7.064 26.913 -16.381 1.00 41.34 431 SER A N 1
ATOM 3343 C CA . SER A 1 431 ? -7.000 25.644 -17.104 1.00 41.34 431 SER A CA 1
ATOM 3344 C C . SER A 1 431 ? -8.392 25.303 -17.624 1.00 41.34 431 SER A C 1
ATOM 3346 O O . SER A 1 431 ? -9.382 25.365 -16.893 1.00 41.34 431 SER A O 1
ATOM 3348 N N . GLU A 1 432 ? -8.461 24.918 -18.898 1.00 40.78 432 GLU A N 1
ATOM 3349 C CA . GLU A 1 432 ? -9.659 24.449 -19.621 1.00 40.78 432 GLU A CA 1
ATOM 3350 C C . GLU A 1 432 ? -10.364 23.254 -18.933 1.00 40.78 432 GLU A C 1
ATOM 3352 O O . GLU A 1 432 ? -11.430 22.809 -19.346 1.00 40.78 432 GLU A O 1
ATOM 3357 N N . ILE A 1 433 ? -9.798 22.757 -17.830 1.00 46.81 433 ILE A N 1
ATOM 3358 C CA . ILE A 1 433 ? -10.273 21.638 -17.023 1.00 46.81 433 ILE A CA 1
ATOM 3359 C C . ILE A 1 433 ? -11.574 21.997 -16.282 1.00 46.81 433 ILE A C 1
ATOM 3361 O O . ILE A 1 433 ? -12.429 21.130 -16.099 1.00 46.81 433 ILE A O 1
ATOM 3365 N N . VAL A 1 434 ? -11.787 23.266 -15.909 1.00 44.28 434 VAL A N 1
ATOM 3366 C CA . VAL A 1 434 ? -12.944 23.681 -15.087 1.00 44.28 434 VAL A CA 1
ATOM 3367 C C . VAL A 1 434 ? -14.291 23.502 -15.812 1.00 44.28 434 VAL A C 1
ATOM 3369 O O . VAL A 1 434 ? -15.287 23.178 -15.164 1.00 44.28 434 VAL A O 1
ATOM 3372 N N . GLU A 1 435 ? -14.341 23.612 -17.145 1.00 40.19 435 GLU A N 1
ATOM 3373 C CA . GLU A 1 435 ? -15.577 23.367 -17.914 1.00 40.19 435 GLU A CA 1
ATOM 3374 C C . GLU A 1 435 ? -15.883 21.868 -18.090 1.00 40.19 435 GLU A C 1
ATOM 3376 O O . GLU A 1 435 ? -17.044 21.454 -18.007 1.00 40.19 435 GLU A O 1
ATOM 3381 N N . THR A 1 436 ? -14.857 21.019 -18.209 1.00 44.12 436 THR A N 1
ATOM 3382 C CA . THR A 1 436 ? -15.011 19.550 -18.161 1.00 44.12 436 THR A CA 1
ATOM 3383 C C . THR A 1 436 ? -15.371 19.022 -16.760 1.00 44.12 436 THR A C 1
ATOM 3385 O O . THR A 1 436 ? -16.059 18.009 -16.634 1.00 44.12 436 THR A O 1
ATOM 3388 N N . MET A 1 437 ? -14.983 19.726 -15.686 1.00 43.72 437 MET A N 1
ATOM 3389 C CA . MET A 1 437 ? -15.246 19.335 -14.288 1.00 43.72 437 MET A CA 1
ATOM 3390 C C . MET A 1 437 ? -16.723 19.430 -13.880 1.00 43.72 437 MET A C 1
ATOM 3392 O O . MET A 1 437 ? -17.191 18.620 -13.081 1.00 43.72 437 MET A O 1
ATOM 3396 N N . ALA A 1 438 ? -17.476 20.388 -14.427 1.00 45.59 438 ALA A N 1
ATOM 3397 C CA . ALA A 1 438 ? -18.891 20.560 -14.091 1.00 45.59 438 ALA A CA 1
ATOM 3398 C C . ALA A 1 438 ? -19.793 19.491 -14.736 1.00 45.59 438 ALA A C 1
ATOM 3400 O O . ALA A 1 438 ? -20.857 19.168 -14.210 1.00 45.59 438 ALA A O 1
ATOM 3401 N N . THR A 1 439 ? -19.368 18.922 -15.865 1.00 47.94 439 THR A N 1
ATOM 3402 C CA . THR A 1 439 ? -20.179 18.001 -16.672 1.00 47.94 439 THR A CA 1
ATOM 3403 C C . THR A 1 439 ? -19.912 16.526 -16.354 1.00 47.94 439 THR A C 1
ATOM 3405 O O . THR A 1 439 ? -20.843 15.721 -16.390 1.00 47.94 439 THR A O 1
ATOM 3408 N N . HIS A 1 440 ? -18.688 16.146 -15.968 1.00 50.47 440 HIS A N 1
ATOM 3409 C CA . HIS A 1 440 ? -18.346 14.739 -15.706 1.00 50.47 440 HIS A CA 1
ATOM 3410 C C . HIS A 1 440 ? -18.746 14.227 -14.315 1.00 50.47 440 HIS A C 1
ATOM 3412 O O . HIS A 1 440 ? -19.260 13.112 -14.214 1.00 50.47 440 HIS A O 1
ATOM 3418 N N . GLY A 1 441 ? -18.625 15.039 -13.258 1.00 52.12 441 GLY A N 1
ATOM 3419 C CA . GLY A 1 441 ? -19.003 14.613 -11.901 1.00 52.12 441 GLY A CA 1
ATOM 3420 C C . GLY A 1 441 ? -20.499 14.303 -11.756 1.00 52.12 441 GLY A C 1
ATOM 3421 O O . GLY A 1 441 ? -20.884 13.343 -11.091 1.00 52.12 441 GLY A O 1
ATOM 3422 N N . LEU A 1 442 ? -21.355 15.071 -12.439 1.00 52.06 442 LEU A N 1
ATOM 3423 C CA . LEU A 1 442 ? -22.800 14.830 -12.471 1.00 52.06 442 LEU A CA 1
ATOM 3424 C C . LEU A 1 442 ? -23.156 13.582 -13.280 1.00 52.06 442 LEU A C 1
ATOM 3426 O O . LEU A 1 442 ? -23.997 12.807 -12.837 1.00 52.06 442 LEU A O 1
ATOM 3430 N N . SER A 1 443 ? -22.499 13.356 -14.422 1.00 54.38 443 SER A N 1
ATOM 3431 C CA . SER A 1 443 ? -22.770 12.193 -15.274 1.00 54.38 443 SER A CA 1
ATOM 3432 C C . SER A 1 443 ? -22.335 10.877 -14.625 1.00 54.38 443 SER A C 1
ATOM 3434 O O . SER A 1 443 ? -23.061 9.889 -14.726 1.00 54.38 443 SER A O 1
ATOM 3436 N N . ALA A 1 444 ? -21.184 10.850 -13.947 1.00 60.09 444 ALA A N 1
ATOM 3437 C CA . ALA A 1 444 ? -20.719 9.668 -13.221 1.00 60.09 444 ALA A CA 1
ATOM 3438 C C . ALA A 1 444 ? -21.630 9.354 -12.024 1.00 60.09 444 ALA A C 1
ATOM 3440 O O . ALA A 1 444 ? -22.019 8.204 -11.818 1.00 60.09 444 ALA A O 1
ATOM 3441 N N . ARG A 1 445 ? -22.057 10.391 -11.288 1.00 62.53 445 ARG A N 1
ATOM 3442 C CA . ARG A 1 445 ? -22.994 10.246 -10.167 1.00 62.53 445 ARG A CA 1
ATOM 3443 C C . ARG A 1 445 ? -24.381 9.783 -10.619 1.00 62.53 445 ARG A C 1
ATOM 3445 O O . ARG A 1 445 ? -24.966 8.939 -9.953 1.00 62.53 445 ARG A O 1
ATOM 3452 N N . LEU A 1 446 ? -24.876 10.268 -11.761 1.00 65.12 446 LEU A N 1
ATOM 3453 C CA . LEU A 1 446 ? -26.119 9.787 -12.379 1.00 65.12 446 LEU A CA 1
ATOM 3454 C C . LEU A 1 446 ? -26.029 8.303 -12.733 1.00 65.12 446 LEU A C 1
ATOM 3456 O O . LEU A 1 446 ? -26.912 7.537 -12.370 1.00 65.12 446 LEU A O 1
ATOM 3460 N N . LYS A 1 447 ? -24.926 7.885 -13.357 1.00 71.50 447 LYS A N 1
ATOM 3461 C CA . LYS A 1 447 ? -24.711 6.489 -13.752 1.00 71.50 447 LYS A CA 1
ATOM 3462 C C . LYS A 1 447 ? -24.583 5.546 -12.548 1.00 71.50 447 LYS A C 1
ATOM 3464 O O . LYS A 1 447 ? -25.045 4.409 -12.605 1.00 71.50 447 LYS A O 1
ATOM 3469 N N . SER A 1 448 ? -23.980 6.017 -11.453 1.00 66.12 448 SER A N 1
ATOM 3470 C CA . SER A 1 448 ? -23.922 5.281 -10.182 1.00 66.12 448 SER A CA 1
ATOM 3471 C C . SER A 1 448 ? -25.313 5.121 -9.559 1.00 66.12 448 SER A C 1
ATOM 3473 O O . SER A 1 448 ? -25.722 4.005 -9.247 1.00 66.12 448 SER A O 1
ATOM 3475 N N . LEU A 1 449 ? -26.087 6.210 -9.490 1.00 71.25 449 LEU A N 1
ATOM 3476 C CA . LEU A 1 449 ? -27.461 6.190 -8.976 1.00 71.25 449 LEU A CA 1
ATOM 3477 C C . LEU A 1 449 ? -28.394 5.318 -9.828 1.00 71.25 449 LEU A C 1
ATOM 3479 O O . LEU A 1 449 ? -29.256 4.634 -9.286 1.00 71.25 449 LEU A O 1
ATOM 3483 N N . GLU A 1 450 ? -28.223 5.296 -11.151 1.00 81.50 450 GLU A N 1
ATOM 3484 C CA . GLU A 1 450 ? -28.968 4.398 -12.045 1.00 81.50 450 GLU A CA 1
ATOM 3485 C C . GLU A 1 450 ? -28.657 2.922 -11.762 1.00 81.50 450 GLU A C 1
ATOM 3487 O O . GLU A 1 450 ? -29.564 2.087 -11.755 1.00 81.50 450 GLU A O 1
ATOM 3492 N N . LYS A 1 451 ? -27.388 2.597 -11.485 1.00 85.00 451 LYS A N 1
ATOM 3493 C CA . LYS A 1 451 ? -26.963 1.239 -11.125 1.00 85.00 451 LYS A CA 1
ATOM 3494 C C . LYS A 1 451 ? -27.526 0.814 -9.766 1.00 85.00 451 LYS A C 1
ATOM 3496 O O . LYS A 1 451 ? -28.035 -0.298 -9.650 1.00 85.00 451 LYS A O 1
ATOM 3501 N N . GLU A 1 452 ? -27.471 1.699 -8.774 1.00 80.50 452 GLU A N 1
ATOM 3502 C CA . GLU A 1 452 ? -28.010 1.470 -7.427 1.00 80.50 452 GLU A CA 1
ATOM 3503 C C . GLU A 1 452 ? -29.542 1.316 -7.446 1.00 80.50 452 GLU A C 1
ATOM 3505 O O . GLU A 1 452 ? -30.109 0.430 -6.800 1.00 80.50 452 GLU A O 1
ATOM 3510 N N . LEU A 1 453 ? -30.234 2.113 -8.266 1.00 84.81 453 LEU A N 1
ATOM 3511 C CA . LEU A 1 453 ? -31.672 1.970 -8.491 1.00 84.81 453 LEU A CA 1
ATOM 3512 C C . LEU A 1 453 ? -32.012 0.620 -9.142 1.00 84.81 453 LEU A C 1
ATOM 3514 O O . LEU A 1 453 ? -32.999 -0.014 -8.763 1.00 84.81 453 LEU A O 1
ATOM 3518 N N . GLY A 1 454 ? -31.188 0.165 -10.091 1.00 88.38 454 GLY A N 1
ATOM 3519 C CA . GLY A 1 454 ? -31.321 -1.140 -10.738 1.00 88.38 454 GLY A CA 1
ATOM 3520 C C . GLY A 1 454 ? -31.209 -2.304 -9.752 1.00 88.38 454 GLY A C 1
ATOM 3521 O O . GLY A 1 454 ? -32.106 -3.146 -9.704 1.00 88.38 454 GLY A O 1
ATOM 3522 N N . SER A 1 455 ? -30.170 -2.319 -8.911 1.00 83.19 455 SER A N 1
ATOM 3523 C CA . SER A 1 455 ? -29.996 -3.373 -7.899 1.00 83.19 455 SER A CA 1
ATOM 3524 C C . SER A 1 455 ? -31.123 -3.376 -6.867 1.00 83.19 455 SER A C 1
ATOM 3526 O O . SER A 1 455 ? -31.630 -4.435 -6.504 1.00 83.19 455 SER A O 1
ATOM 3528 N N . THR A 1 456 ? -31.583 -2.192 -6.453 1.00 83.38 456 THR A N 1
ATOM 3529 C CA . THR A 1 456 ? -32.696 -2.062 -5.499 1.00 83.38 456 THR A CA 1
ATOM 3530 C C . THR A 1 456 ? -34.008 -2.606 -6.079 1.00 83.38 456 THR A C 1
ATOM 3532 O O . THR A 1 456 ? -34.809 -3.222 -5.374 1.00 83.38 456 THR A O 1
ATOM 3535 N N . LEU A 1 457 ? -34.246 -2.412 -7.381 1.00 87.00 457 LEU A N 1
ATOM 3536 C CA . LEU A 1 457 ? -35.413 -2.973 -8.068 1.00 87.00 457 LEU A CA 1
ATOM 3537 C C . LEU A 1 457 ? -35.347 -4.501 -8.175 1.00 87.00 457 LEU A C 1
ATOM 3539 O O . LEU A 1 457 ? -36.369 -5.163 -7.984 1.00 87.00 457 LEU A O 1
ATOM 3543 N N . GLU A 1 458 ? -34.172 -5.068 -8.451 1.00 88.62 458 GLU A N 1
ATOM 3544 C CA . GLU A 1 458 ? -33.977 -6.522 -8.472 1.00 88.62 458 GLU A CA 1
ATOM 3545 C C . GLU A 1 458 ? -34.216 -7.149 -7.093 1.00 88.62 458 GLU A C 1
ATOM 3547 O O . GLU A 1 458 ? -34.913 -8.162 -6.983 1.00 88.62 458 GLU A O 1
ATOM 3552 N N . GLU A 1 459 ? -33.711 -6.517 -6.033 1.00 88.19 459 GLU A N 1
ATOM 3553 C CA . GLU A 1 459 ? -33.926 -6.966 -4.658 1.00 88.19 459 GLU A CA 1
ATOM 3554 C C . GLU A 1 459 ? -35.408 -6.895 -4.269 1.00 88.19 459 GLU A C 1
ATOM 3556 O O . GLU A 1 459 ? -35.962 -7.863 -3.740 1.00 88.19 459 GLU A O 1
ATOM 3561 N N . LYS A 1 460 ? -36.095 -5.803 -4.627 1.00 90.19 460 LYS A N 1
ATOM 3562 C CA . LYS A 1 460 ? -37.543 -5.674 -4.430 1.00 90.19 460 LYS A CA 1
ATOM 3563 C C . LYS A 1 460 ? -38.316 -6.795 -5.134 1.00 90.19 460 LYS A C 1
ATOM 3565 O O . LYS A 1 460 ? -39.186 -7.406 -4.518 1.00 90.19 460 LYS A O 1
ATOM 3570 N N . LEU A 1 461 ? -37.994 -7.098 -6.394 1.00 89.00 461 LEU A N 1
ATOM 3571 C CA . LEU A 1 461 ? -38.648 -8.179 -7.144 1.00 89.00 461 LEU A CA 1
ATOM 3572 C C . LEU A 1 461 ? -38.386 -9.558 -6.523 1.00 89.00 461 LEU A C 1
ATOM 3574 O O . LEU A 1 461 ? -39.274 -10.411 -6.508 1.00 89.00 461 LEU A O 1
ATOM 3578 N N . SER A 1 462 ? -37.177 -9.786 -6.007 1.00 88.75 462 SER A N 1
ATOM 3579 C CA . SER A 1 462 ? -36.826 -11.012 -5.286 1.00 88.75 462 SER A CA 1
ATOM 3580 C C . SER A 1 462 ? -37.659 -11.171 -4.009 1.00 88.75 462 SER A C 1
ATOM 3582 O O . SER A 1 462 ? -38.243 -12.231 -3.766 1.00 88.75 462 SER A O 1
ATOM 3584 N N . LEU A 1 463 ? -37.790 -10.096 -3.227 1.00 87.38 463 LEU A N 1
ATOM 3585 C CA . LEU A 1 463 ? -38.603 -10.079 -2.011 1.00 87.38 463 LEU A CA 1
ATOM 3586 C C . LEU A 1 463 ? -40.092 -10.284 -2.306 1.00 87.38 463 LEU A C 1
ATOM 3588 O O . LEU A 1 463 ? -40.745 -11.044 -1.595 1.00 87.38 463 LEU A O 1
ATOM 3592 N N . GLU A 1 464 ? -40.623 -9.679 -3.371 1.00 89.31 464 GLU A N 1
ATOM 3593 C CA . GLU A 1 464 ? -42.013 -9.883 -3.797 1.00 89.31 464 GLU A CA 1
ATOM 3594 C C . GLU A 1 464 ? -42.290 -11.345 -4.186 1.00 89.31 464 GLU A C 1
ATOM 3596 O O . GLU A 1 464 ? -43.321 -11.894 -3.792 1.00 89.31 464 GLU A O 1
ATOM 3601 N N . ARG A 1 465 ? -41.357 -12.022 -4.878 1.00 90.50 465 ARG A N 1
ATOM 3602 C CA . ARG A 1 465 ? -41.479 -13.467 -5.162 1.00 90.50 465 ARG A CA 1
ATOM 3603 C C . ARG A 1 465 ? -41.475 -14.297 -3.885 1.00 90.50 465 ARG A C 1
ATOM 3605 O O . ARG A 1 465 ? -42.329 -15.162 -3.715 1.00 90.50 465 ARG A O 1
ATOM 3612 N N . ARG A 1 466 ? -40.554 -14.006 -2.964 1.00 87.12 466 ARG A N 1
ATOM 3613 C CA . ARG A 1 466 ? -40.451 -14.729 -1.689 1.00 87.12 466 ARG A CA 1
ATOM 3614 C C . ARG A 1 466 ? -41.693 -14.532 -0.817 1.00 87.12 466 ARG A C 1
ATOM 3616 O O . ARG A 1 466 ? -42.130 -15.467 -0.152 1.00 87.12 466 ARG A O 1
ATOM 3623 N N . LEU A 1 467 ? -42.285 -13.337 -0.842 1.00 86.62 467 LEU A N 1
ATOM 3624 C CA . LEU A 1 467 ? -43.546 -13.049 -0.161 1.00 86.62 467 LEU A CA 1
ATOM 3625 C C . LEU A 1 467 ? -44.697 -13.870 -0.760 1.00 86.62 467 LEU A C 1
ATOM 3627 O O . LEU A 1 467 ? -45.473 -14.457 -0.010 1.00 86.62 467 LEU A O 1
ATOM 3631 N N . ALA A 1 468 ? -44.783 -13.957 -2.091 1.00 89.50 468 ALA A N 1
ATOM 3632 C CA . ALA A 1 468 ? -45.801 -14.757 -2.769 1.00 89.50 468 ALA A CA 1
ATOM 3633 C C . ALA A 1 468 ? -45.686 -16.253 -2.423 1.00 89.50 468 ALA A C 1
ATOM 3635 O O . ALA A 1 468 ? -46.690 -16.877 -2.083 1.00 89.50 468 ALA A O 1
ATOM 3636 N N . GLU A 1 469 ? -44.468 -16.806 -2.414 1.00 88.19 469 GLU A N 1
ATOM 3637 C CA . GLU A 1 469 ? -44.217 -18.196 -2.003 1.00 88.19 469 GLU A CA 1
ATOM 3638 C C . GLU A 1 469 ? -44.626 -18.460 -0.545 1.00 88.19 469 GLU A C 1
ATOM 3640 O O . GLU A 1 469 ? -45.199 -19.505 -0.228 1.00 88.19 469 GLU A O 1
ATOM 3645 N N . LEU A 1 470 ? -44.352 -17.517 0.363 1.00 83.88 470 LEU A N 1
ATOM 3646 C CA . LEU A 1 470 ? -44.760 -17.634 1.765 1.00 83.88 470 LEU A CA 1
ATOM 3647 C C . LEU A 1 470 ? -46.280 -17.563 1.931 1.00 83.88 470 LEU A C 1
ATOM 3649 O O . LEU A 1 470 ? -46.833 -18.313 2.736 1.00 83.88 470 LEU A O 1
ATOM 3653 N N . MET A 1 471 ? -46.961 -16.708 1.165 1.00 85.62 471 MET A N 1
ATOM 3654 C CA . MET A 1 471 ? -48.423 -16.638 1.174 1.00 85.62 471 MET A CA 1
ATOM 3655 C C . MET A 1 471 ? -49.055 -17.934 0.660 1.00 85.62 471 MET A C 1
ATOM 3657 O O . MET A 1 471 ? -49.996 -18.430 1.277 1.00 85.62 471 MET A O 1
ATOM 3661 N N . GLU A 1 472 ? -48.524 -18.525 -0.413 1.00 88.38 472 GLU A N 1
ATOM 3662 C CA . GLU A 1 472 ? -49.004 -19.814 -0.924 1.00 88.38 472 GLU A CA 1
ATOM 3663 C C . GLU A 1 472 ? -48.839 -20.918 0.130 1.00 88.38 472 GLU A C 1
ATOM 3665 O O . GLU A 1 472 ? -49.809 -21.604 0.468 1.00 88.38 472 GLU A O 1
ATOM 3670 N N . LYS A 1 473 ? -47.659 -21.009 0.757 1.00 82.75 473 LYS A N 1
ATOM 3671 C CA . LYS A 1 473 ? -47.418 -21.954 1.859 1.00 82.75 473 LYS A CA 1
ATOM 3672 C C . LYS A 1 473 ? -48.379 -21.741 3.027 1.00 82.75 473 LYS A C 1
ATOM 3674 O O . LYS A 1 473 ? -48.914 -22.717 3.548 1.00 82.75 473 LYS A O 1
ATOM 3679 N N . ALA A 1 474 ? -48.643 -20.496 3.423 1.00 81.19 474 ALA A N 1
ATOM 3680 C CA . ALA A 1 474 ? -49.589 -20.193 4.496 1.00 81.19 474 ALA A CA 1
ATOM 3681 C C . ALA A 1 474 ? -51.008 -20.693 4.169 1.00 81.19 474 ALA A C 1
ATOM 3683 O O . ALA A 1 474 ? -51.649 -21.317 5.015 1.00 81.19 474 ALA A O 1
ATOM 3684 N N . THR A 1 475 ? -51.475 -20.511 2.928 1.00 86.25 475 THR A N 1
ATOM 3685 C CA . THR A 1 475 ? -52.789 -21.031 2.510 1.00 86.25 475 THR A CA 1
ATOM 3686 C C . THR A 1 475 ? -52.850 -22.559 2.508 1.00 86.25 475 THR A C 1
ATOM 3688 O O . THR A 1 475 ? -53.878 -23.138 2.874 1.00 86.25 475 THR A O 1
ATOM 3691 N N . GLU A 1 476 ? -51.752 -23.232 2.151 1.00 85.38 476 GLU A N 1
ATOM 3692 C CA . GLU A 1 476 ? -51.672 -24.690 2.220 1.00 85.38 476 GLU A CA 1
ATOM 3693 C C . GLU A 1 476 ? -51.719 -25.182 3.674 1.00 85.38 476 GLU A C 1
ATOM 3695 O O . GLU A 1 476 ? -52.465 -26.118 3.982 1.00 85.38 476 GLU A O 1
ATOM 3700 N N . TYR A 1 477 ? -50.997 -24.517 4.581 1.00 76.75 477 TYR A N 1
ATOM 3701 C CA . TYR A 1 477 ? -51.042 -24.806 6.015 1.00 76.75 477 TYR A CA 1
ATOM 3702 C C . TYR A 1 477 ? -52.448 -24.624 6.595 1.00 76.75 477 TYR A C 1
ATOM 3704 O O . TYR A 1 477 ? -52.933 -25.510 7.295 1.00 76.75 477 TYR A O 1
ATOM 3712 N N . GLU A 1 478 ? -53.152 -23.542 6.262 1.00 82.69 478 GLU A N 1
ATOM 3713 C CA . GLU A 1 478 ? -54.536 -23.333 6.707 1.00 82.69 478 GLU A CA 1
ATOM 3714 C C . GLU A 1 478 ? -55.506 -24.389 6.164 1.00 82.69 478 GLU A C 1
ATOM 3716 O O . GLU A 1 478 ? -56.469 -24.770 6.840 1.00 82.69 478 GLU A O 1
ATOM 3721 N N . ARG A 1 479 ? -55.286 -24.872 4.934 1.00 87.56 479 ARG A N 1
ATOM 3722 C CA . ARG A 1 479 ? -56.077 -25.974 4.374 1.00 87.56 479 ARG A CA 1
ATOM 3723 C C . ARG A 1 479 ? -55.841 -27.258 5.165 1.00 87.56 479 ARG A C 1
ATOM 3725 O O . ARG A 1 479 ? -56.809 -27.853 5.632 1.00 87.56 479 ARG A O 1
ATOM 3732 N N . ARG A 1 480 ? -54.575 -27.637 5.375 1.00 79.88 480 ARG A N 1
ATOM 3733 C CA . ARG A 1 480 ? -54.210 -28.830 6.157 1.00 79.88 480 ARG A CA 1
ATOM 3734 C C . ARG A 1 480 ? -54.714 -28.738 7.595 1.00 79.88 480 ARG A C 1
ATOM 3736 O O . ARG A 1 480 ? -55.232 -29.714 8.127 1.00 79.88 480 ARG A O 1
ATOM 3743 N N . HIS A 1 481 ? -54.647 -27.557 8.207 1.00 78.00 481 HIS A N 1
ATOM 3744 C CA . HIS A 1 481 ? -55.165 -27.352 9.555 1.00 78.00 481 HIS A CA 1
ATOM 3745 C C . HIS A 1 481 ? -56.686 -27.560 9.621 1.00 78.00 481 HIS A C 1
ATOM 3747 O O . HIS A 1 481 ? -57.172 -28.215 10.545 1.00 78.00 481 HIS A O 1
ATOM 3753 N N . ARG A 1 482 ? -57.449 -27.064 8.637 1.00 85.25 482 ARG A N 1
ATOM 3754 C CA . ARG A 1 482 ? -58.901 -27.309 8.561 1.00 85.25 482 ARG A CA 1
ATOM 3755 C C . ARG A 1 482 ? -59.239 -28.782 8.352 1.00 85.25 482 ARG A C 1
ATOM 3757 O O . ARG A 1 482 ? -60.169 -29.275 8.984 1.00 85.25 482 ARG A O 1
ATOM 3764 N N . GLU A 1 483 ? -58.486 -29.479 7.507 1.00 83.69 483 GLU A N 1
ATOM 3765 C CA . GLU A 1 483 ? -58.640 -30.924 7.298 1.00 83.69 483 GLU A CA 1
ATOM 3766 C C . GLU A 1 483 ? -58.377 -31.701 8.594 1.00 83.69 483 GLU A C 1
ATOM 3768 O O . GLU A 1 483 ? -59.194 -32.530 8.990 1.00 83.69 483 GLU A O 1
ATOM 3773 N N . MET A 1 484 ? -57.298 -31.363 9.306 1.00 75.62 484 MET A N 1
ATOM 3774 C CA . MET A 1 484 ? -56.955 -31.963 10.596 1.00 75.62 484 MET A CA 1
ATOM 3775 C C . MET A 1 484 ? -58.029 -31.702 11.657 1.00 75.62 484 MET A C 1
ATOM 3777 O O . MET A 1 484 ? -58.421 -32.616 12.376 1.00 75.62 484 MET A O 1
ATOM 3781 N N . LYS A 1 485 ? -58.555 -30.474 11.728 1.00 79.56 485 LYS A N 1
ATOM 3782 C CA . LYS A 1 485 ? -59.623 -30.123 12.671 1.00 79.56 485 LYS A CA 1
ATOM 3783 C C . LYS A 1 485 ? -60.910 -30.908 12.396 1.00 79.56 485 LYS A C 1
ATOM 3785 O O . LYS A 1 485 ? -61.507 -31.436 13.325 1.00 79.56 485 LYS A O 1
ATOM 3790 N N . SER A 1 486 ? -61.293 -31.040 11.127 1.00 82.38 486 SER A N 1
ATOM 3791 C CA . SER A 1 486 ? -62.441 -31.860 10.714 1.00 82.38 486 SER A CA 1
ATOM 3792 C C . SER A 1 486 ? -62.245 -33.340 11.071 1.00 82.38 486 SER A C 1
ATOM 3794 O O . SER A 1 486 ? -63.156 -33.987 11.583 1.00 82.38 486 SER A O 1
ATOM 3796 N N . ALA A 1 487 ? -61.039 -33.879 10.862 1.00 75.75 487 ALA A N 1
ATOM 3797 C CA . ALA A 1 487 ? -60.718 -35.253 11.240 1.00 75.75 487 ALA A CA 1
ATOM 3798 C C . ALA A 1 487 ? -60.810 -35.474 12.760 1.00 75.75 487 ALA A C 1
ATOM 3800 O O . ALA A 1 487 ? -61.364 -36.483 13.194 1.00 75.75 487 ALA A O 1
ATOM 3801 N N . LEU A 1 488 ? -60.333 -34.517 13.563 1.00 73.88 488 LEU A N 1
ATOM 3802 C CA . LEU A 1 488 ? -60.452 -34.560 15.023 1.00 73.88 488 LEU A CA 1
ATOM 3803 C C . LEU A 1 488 ? -61.914 -34.540 15.483 1.00 73.88 488 LEU A C 1
ATOM 3805 O O . LEU A 1 488 ? -62.284 -35.356 16.320 1.00 73.88 488 LEU A O 1
ATOM 3809 N N . GLU A 1 489 ? -62.766 -33.700 14.889 1.00 80.06 489 GLU A N 1
ATOM 3810 C CA . GLU A 1 489 ? -64.204 -33.661 15.207 1.00 80.06 489 GLU A CA 1
ATOM 3811 C C . GLU A 1 489 ? -64.909 -34.999 14.896 1.00 80.06 489 GLU A C 1
ATOM 3813 O O . GLU A 1 489 ? -65.796 -35.435 15.635 1.00 80.06 489 GLU A O 1
ATOM 3818 N N . VAL A 1 490 ? -64.501 -35.700 13.830 1.00 80.31 490 VAL A N 1
ATOM 3819 C CA . VAL A 1 490 ? -65.017 -37.043 13.505 1.00 80.31 490 VAL A CA 1
ATOM 3820 C C . VAL A 1 490 ? -64.580 -38.074 14.545 1.00 80.31 490 VAL A C 1
ATOM 3822 O O . VAL A 1 490 ? -65.407 -38.881 14.978 1.00 80.31 490 VAL A O 1
ATOM 3825 N N . VAL A 1 491 ? -63.312 -38.041 14.963 1.00 73.12 491 VAL A N 1
ATOM 3826 C CA . VAL A 1 491 ? -62.772 -38.949 15.987 1.00 73.12 491 VAL A CA 1
ATOM 3827 C C . VAL A 1 491 ? -63.430 -38.688 17.340 1.00 73.12 491 VAL A C 1
ATOM 3829 O O . VAL A 1 491 ? -63.886 -39.633 17.977 1.00 73.12 491 VAL A O 1
ATOM 3832 N N . GLU A 1 492 ? -63.585 -37.430 17.755 1.00 72.88 492 GLU A N 1
ATOM 3833 C CA . GLU A 1 492 ? -64.311 -37.069 18.980 1.00 72.88 492 GLU A CA 1
ATOM 3834 C C . GLU A 1 492 ? -65.768 -37.549 18.934 1.00 72.88 492 GLU A C 1
ATOM 3836 O O . GLU A 1 492 ? -66.272 -38.120 19.904 1.00 72.88 492 GLU A O 1
ATOM 3841 N N . GLY A 1 493 ? -66.439 -37.407 17.787 1.00 74.50 493 GLY A N 1
ATOM 3842 C CA . GLY A 1 493 ? -67.794 -37.919 17.585 1.00 74.50 493 GLY A CA 1
ATOM 3843 C C . GLY A 1 493 ? -67.890 -39.450 17.637 1.00 74.50 493 GLY A C 1
ATOM 3844 O O . GLY A 1 493 ? -68.894 -39.989 18.108 1.00 74.50 493 GLY A O 1
ATOM 3845 N N . GLN A 1 494 ? -66.862 -40.167 17.177 1.00 72.75 494 GLN A N 1
ATOM 3846 C CA . GLN A 1 494 ? -66.770 -41.625 17.304 1.00 72.75 494 GLN A CA 1
ATOM 3847 C C . GLN A 1 494 ? -66.460 -42.046 18.743 1.00 72.75 494 GLN A C 1
ATOM 3849 O O . GLN A 1 494 ? -67.081 -42.981 19.242 1.00 72.75 494 GLN A O 1
ATOM 3854 N N . MET A 1 495 ? -65.590 -41.318 19.445 1.00 60.00 495 MET A N 1
ATOM 3855 C CA . MET A 1 495 ? -65.291 -41.554 20.857 1.00 60.00 495 MET A CA 1
ATOM 3856 C C . MET A 1 495 ? -66.511 -41.329 21.753 1.00 60.00 495 MET A C 1
ATOM 3858 O O . MET A 1 495 ? -66.773 -42.151 22.629 1.00 60.00 495 MET A O 1
ATOM 3862 N N . ALA A 1 496 ? -67.306 -40.285 21.502 1.00 65.81 496 ALA A N 1
ATOM 3863 C CA . ALA A 1 496 ? -68.547 -40.035 22.234 1.00 65.81 496 ALA A CA 1
ATOM 3864 C C . ALA A 1 496 ? -69.590 -41.146 22.004 1.00 65.81 496 ALA A C 1
ATOM 3866 O O . ALA A 1 496 ? -70.218 -41.616 22.950 1.00 65.81 496 ALA A O 1
ATOM 3867 N N . LYS A 1 497 ? -69.726 -41.637 20.763 1.00 65.56 497 LYS A N 1
ATOM 3868 C CA . LYS A 1 497 ? -70.640 -42.745 20.427 1.00 65.56 497 LYS A CA 1
ATOM 3869 C C . LYS A 1 497 ? -70.184 -44.092 20.988 1.00 65.56 497 LYS A C 1
ATOM 3871 O O . LYS A 1 497 ? -71.026 -44.891 21.387 1.00 65.56 497 LYS A O 1
ATOM 3876 N N . SER A 1 498 ? -68.878 -44.343 21.043 1.00 56.03 498 SER A N 1
ATOM 3877 C CA . SER A 1 498 ? -68.323 -45.542 21.678 1.00 56.03 498 SER A CA 1
ATOM 3878 C C . SER A 1 498 ? -68.475 -45.495 23.200 1.00 56.03 498 SER A C 1
ATOM 3880 O O . SER A 1 498 ? -68.807 -46.517 23.791 1.00 56.03 498 SER A O 1
ATOM 3882 N N . ALA A 1 499 ? -68.341 -44.319 23.827 1.00 53.44 499 ALA A N 1
ATOM 3883 C CA . ALA A 1 499 ? -68.557 -44.136 25.264 1.00 53.44 499 ALA A CA 1
ATOM 3884 C C . ALA A 1 499 ? -70.031 -44.306 25.691 1.00 53.44 499 ALA A C 1
ATOM 3886 O O . ALA A 1 499 ? -70.292 -44.787 26.791 1.00 53.44 499 ALA A O 1
ATOM 3887 N N . GLU A 1 500 ? -70.998 -43.970 24.828 1.00 51.88 500 GLU A N 1
ATOM 3888 C CA . GLU A 1 500 ? -72.431 -44.201 25.086 1.00 51.88 500 GLU A CA 1
ATOM 3889 C C . GLU A 1 500 ? -72.885 -45.648 24.803 1.00 51.88 500 GLU A C 1
ATOM 3891 O O . GLU A 1 500 ? -73.916 -46.078 25.321 1.00 51.88 500 GLU A O 1
ATOM 3896 N N . ALA A 1 501 ? -72.127 -46.421 24.014 1.00 51.69 501 ALA A N 1
ATOM 3897 C CA . ALA A 1 501 ? -72.493 -47.783 23.608 1.00 51.69 501 ALA A CA 1
ATOM 3898 C C . ALA A 1 501 ? -71.803 -48.908 24.409 1.00 51.69 501 ALA A C 1
ATOM 3900 O O . ALA A 1 501 ? -72.216 -50.064 24.301 1.00 51.69 501 ALA A O 1
ATOM 3901 N N . SER A 1 502 ? -70.781 -48.621 25.221 1.00 43.56 502 SER A N 1
ATOM 3902 C CA . SER A 1 502 ? -69.999 -49.651 25.918 1.00 43.56 502 SER A CA 1
ATOM 3903 C C . SER A 1 502 ? -70.306 -49.733 27.415 1.00 43.56 502 SER A C 1
ATOM 3905 O O . SER A 1 502 ? -69.558 -49.246 28.260 1.00 43.56 502 SER A O 1
ATOM 3907 N N . GLY A 1 503 ? -71.395 -50.431 27.727 1.00 44.44 503 GLY A N 1
ATOM 3908 C CA . GLY A 1 503 ? -71.582 -51.147 28.985 1.00 44.44 503 GLY A CA 1
ATOM 3909 C C . GLY A 1 503 ? -71.277 -52.636 28.815 1.00 44.44 503 GLY A C 1
ATOM 3910 O O . GLY A 1 503 ? -72.150 -53.437 29.097 1.00 44.44 503 GLY A O 1
ATOM 3911 N N . ASP A 1 504 ? -70.112 -53.006 28.272 1.00 38.78 504 ASP A N 1
ATOM 3912 C CA . ASP A 1 504 ? -69.460 -54.297 28.551 1.00 38.78 504 ASP A CA 1
ATOM 3913 C C . ASP A 1 504 ? -68.066 -54.365 27.907 1.00 38.78 504 ASP A C 1
ATOM 3915 O O . ASP A 1 504 ? -67.851 -53.982 26.754 1.00 38.78 504 ASP A O 1
ATOM 3919 N N . ILE A 1 505 ? -67.099 -54.821 28.700 1.00 51.69 505 ILE A N 1
ATOM 3920 C CA . ILE A 1 505 ? -65.656 -54.739 28.461 1.00 51.69 505 ILE A CA 1
ATOM 3921 C C . ILE A 1 505 ? -65.156 -56.096 27.961 1.00 51.69 505 ILE A C 1
ATOM 3923 O O . ILE A 1 505 ? -65.301 -57.073 28.686 1.00 51.69 505 ILE A O 1
ATOM 3927 N N . SER A 1 506 ? -64.520 -56.129 26.777 1.00 44.75 506 SER A N 1
ATOM 3928 C CA . SER A 1 506 ? -63.295 -56.927 26.494 1.00 44.75 506 SER A CA 1
ATOM 3929 C C . SER A 1 506 ? -62.892 -57.017 25.006 1.00 44.75 506 SER A C 1
ATOM 3931 O O . SER A 1 506 ? -61.887 -57.651 24.703 1.00 44.75 506 SER A O 1
ATOM 3933 N N . GLY A 1 507 ? -63.632 -56.424 24.057 1.00 46.16 507 GLY A N 1
ATOM 3934 C CA . GLY A 1 507 ? -63.340 -56.560 22.611 1.00 46.16 507 GLY A CA 1
ATOM 3935 C C . GLY A 1 507 ? -62.821 -55.308 21.887 1.00 46.16 507 GLY A C 1
ATOM 3936 O O . GLY A 1 507 ? -62.374 -55.404 20.750 1.00 46.16 507 GLY A O 1
ATOM 3937 N N . VAL A 1 508 ? -62.885 -54.135 22.523 1.00 47.12 508 VAL A N 1
ATOM 3938 C CA . VAL A 1 508 ? -62.704 -52.825 21.860 1.00 47.12 508 VAL A CA 1
ATOM 3939 C C . VAL A 1 508 ? -61.237 -52.350 21.852 1.00 47.12 508 VAL A C 1
ATOM 3941 O O . VAL A 1 508 ? -60.853 -51.527 21.033 1.00 47.12 508 VAL A O 1
ATOM 3944 N N . GLN A 1 509 ? -60.355 -52.912 22.681 1.00 54.88 509 GLN A N 1
ATOM 3945 C CA . GLN A 1 509 ? -58.997 -52.374 22.871 1.00 54.88 509 GLN A CA 1
ATOM 3946 C C . GLN A 1 509 ? -58.042 -52.530 21.669 1.00 54.88 509 GLN A C 1
ATOM 3948 O O . GLN A 1 509 ? -57.051 -51.811 21.584 1.00 54.88 509 GLN A O 1
ATOM 3953 N N . THR A 1 510 ? -58.300 -53.433 20.718 1.00 55.09 510 THR A N 1
ATOM 3954 C CA . THR A 1 510 ? -57.326 -53.724 19.646 1.00 55.09 510 THR A CA 1
ATOM 3955 C C . THR A 1 510 ? -57.405 -52.752 18.467 1.00 55.09 510 THR A C 1
ATOM 3957 O O . THR A 1 510 ? -56.364 -52.338 17.965 1.00 55.09 510 THR A O 1
ATOM 3960 N N . GLN A 1 511 ? -58.607 -52.325 18.058 1.00 56.19 511 GLN A N 1
ATOM 3961 C CA . GLN A 1 511 ? -58.764 -51.341 16.972 1.00 56.19 511 GLN A CA 1
ATOM 3962 C C . GLN A 1 511 ? -58.340 -49.932 17.403 1.00 56.19 511 GLN A C 1
ATOM 3964 O O . GLN A 1 511 ? -57.641 -49.248 16.659 1.00 56.19 511 GLN A O 1
ATOM 3969 N N . HIS A 1 512 ? -58.656 -49.543 18.641 1.00 61.66 512 HIS A N 1
ATOM 3970 C CA . HIS A 1 512 ? -58.237 -48.257 19.206 1.00 61.66 512 HIS A CA 1
ATOM 3971 C C . HIS A 1 512 ? -56.707 -48.104 19.253 1.00 61.66 512 HIS A C 1
ATOM 3973 O O . HIS A 1 512 ? -56.182 -47.010 19.056 1.00 61.66 512 HIS A O 1
ATOM 3979 N N . ARG A 1 513 ? -55.974 -49.209 19.447 1.00 62.50 513 ARG A N 1
ATOM 3980 C CA . ARG A 1 513 ? -54.507 -49.212 19.494 1.00 62.50 513 ARG A CA 1
ATOM 3981 C C . ARG A 1 513 ? -53.868 -48.996 18.123 1.00 62.50 513 ARG A C 1
ATOM 3983 O O . ARG A 1 513 ? -52.843 -48.326 18.026 1.00 62.50 513 ARG A O 1
ATOM 3990 N N . GLU A 1 514 ? -54.465 -49.544 17.065 1.00 65.69 514 GLU A N 1
ATOM 3991 C CA . GLU A 1 514 ? -53.966 -49.359 15.698 1.00 65.69 514 GLU A CA 1
ATOM 3992 C C . GLU A 1 514 ? -54.188 -47.933 15.187 1.00 65.69 514 GLU A C 1
ATOM 3994 O O . GLU A 1 514 ? -53.337 -47.399 14.474 1.00 65.69 514 GLU A O 1
ATOM 3999 N N . GLU A 1 515 ? -55.300 -47.299 15.560 1.00 69.69 515 GLU A N 1
ATOM 4000 C CA . GLU A 1 515 ? -55.593 -45.917 15.171 1.00 69.69 515 GLU A CA 1
ATOM 4001 C C . GLU A 1 515 ? -54.699 -44.915 15.909 1.00 69.69 515 GLU A C 1
ATOM 4003 O O . GLU A 1 515 ? -54.125 -44.033 15.266 1.00 69.69 515 GLU A O 1
ATOM 4008 N N . LEU A 1 516 ? -54.468 -45.107 17.215 1.00 66.56 516 LEU A N 1
ATOM 4009 C CA . LEU A 1 516 ? -53.549 -44.260 17.984 1.00 66.56 516 LEU A CA 1
ATOM 4010 C C . LEU A 1 516 ? -52.097 -44.395 17.494 1.00 66.56 516 LEU A C 1
ATOM 4012 O O . LEU A 1 516 ? -51.391 -43.399 17.358 1.00 66.56 516 LEU A O 1
ATOM 4016 N N . ALA A 1 517 ? -51.660 -45.615 17.161 1.00 68.62 517 ALA A N 1
ATOM 4017 C CA . ALA A 1 517 ? -50.323 -45.860 16.620 1.00 68.62 517 ALA A CA 1
ATOM 4018 C C . ALA A 1 517 ? -50.127 -45.239 15.225 1.00 68.62 517 ALA A C 1
ATOM 4020 O O . ALA A 1 517 ? -49.042 -44.744 14.918 1.00 68.62 517 ALA A O 1
ATOM 4021 N N . LYS A 1 518 ? -51.167 -45.234 14.378 1.00 74.25 518 LYS A N 1
ATOM 4022 C CA . LYS A 1 518 ? -51.132 -44.527 13.087 1.00 74.25 518 LYS A CA 1
ATOM 4023 C C . LYS A 1 518 ? -51.058 -43.014 13.277 1.00 74.25 518 LYS A C 1
ATOM 4025 O O . LYS A 1 518 ? -50.310 -42.367 12.551 1.00 74.25 518 LYS A O 1
ATOM 4030 N N . LEU A 1 519 ? -51.792 -42.466 14.243 1.00 70.62 519 LEU A N 1
ATOM 4031 C CA . LEU A 1 519 ? -51.807 -41.031 14.520 1.00 70.62 519 LEU A CA 1
ATOM 4032 C C . LEU A 1 519 ? -50.461 -40.543 15.078 1.00 70.62 519 LEU A C 1
ATOM 4034 O O . LEU A 1 519 ? -49.926 -39.558 14.578 1.00 70.62 519 LEU A O 1
ATOM 4038 N N . LEU A 1 520 ? -49.861 -41.285 16.016 1.00 72.75 520 LEU A N 1
ATOM 4039 C CA . LEU A 1 520 ? -48.520 -40.995 16.542 1.00 72.75 520 LEU A CA 1
ATOM 4040 C C . LEU A 1 520 ? -47.446 -41.045 15.450 1.00 72.75 520 LEU A C 1
ATOM 4042 O O . LEU A 1 520 ? -46.599 -40.162 15.383 1.00 72.75 520 LEU A O 1
ATOM 4046 N N . LYS A 1 521 ? -47.525 -42.016 14.532 1.00 76.50 521 LYS A N 1
ATOM 4047 C CA . LYS A 1 521 ? -46.584 -42.106 13.410 1.00 76.50 521 LYS A CA 1
ATOM 4048 C C . LYS A 1 521 ? -46.681 -40.910 12.453 1.00 76.50 521 LYS A C 1
ATOM 4050 O O . LYS A 1 521 ? -45.663 -40.428 11.978 1.00 76.50 521 LYS A O 1
ATOM 4055 N N . ILE A 1 522 ? -47.894 -40.424 12.179 1.00 74.38 522 ILE A N 1
ATOM 4056 C CA . ILE A 1 522 ? -48.099 -39.233 11.338 1.00 74.38 522 ILE A CA 1
ATOM 4057 C C . ILE A 1 522 ? -47.547 -37.980 12.031 1.00 74.38 522 ILE A C 1
ATOM 4059 O O . ILE A 1 522 ? -46.988 -37.114 11.365 1.00 74.38 522 ILE A O 1
ATOM 4063 N N . MET A 1 523 ? -47.683 -37.883 13.356 1.00 68.00 523 MET A N 1
ATOM 4064 C CA . MET A 1 523 ? -47.147 -36.759 14.123 1.00 68.00 523 MET A CA 1
ATOM 4065 C C . MET A 1 523 ? -45.616 -36.756 14.171 1.00 68.00 523 MET A C 1
ATOM 4067 O O . MET A 1 523 ? -45.029 -35.699 13.954 1.00 68.00 523 MET A O 1
ATOM 4071 N N . ASP A 1 524 ? -44.976 -37.909 14.376 1.00 72.31 524 ASP A N 1
ATOM 4072 C CA . ASP A 1 524 ? -43.511 -38.023 14.350 1.00 72.31 524 ASP A CA 1
ATOM 4073 C C . ASP A 1 524 ? -42.941 -37.642 12.971 1.00 72.31 524 ASP A C 1
ATOM 4075 O O . ASP A 1 524 ? -42.050 -36.796 12.894 1.00 72.31 524 ASP A O 1
ATOM 4079 N N . ASP A 1 525 ? -43.525 -38.151 11.876 1.00 74.50 525 ASP A N 1
ATOM 4080 C CA . ASP A 1 525 ? -43.112 -37.801 10.503 1.00 74.50 525 ASP A CA 1
ATOM 4081 C C . ASP A 1 525 ? -43.271 -36.287 10.215 1.00 74.50 525 ASP A C 1
ATOM 4083 O O . ASP A 1 525 ? -42.533 -35.701 9.415 1.00 74.50 525 ASP A O 1
ATOM 4087 N N . MET A 1 526 ? -44.247 -35.625 10.851 1.00 70.62 526 MET A N 1
ATOM 4088 C CA . MET A 1 526 ? -44.464 -34.181 10.713 1.00 70.62 526 MET A CA 1
ATOM 4089 C C . MET A 1 526 ? -43.495 -33.352 11.556 1.00 70.62 526 MET A C 1
ATOM 4091 O O . MET A 1 526 ? -43.076 -32.290 11.100 1.00 70.62 526 MET A O 1
ATOM 4095 N N . LEU A 1 527 ? -43.133 -33.817 12.752 1.00 74.44 527 LEU A N 1
ATOM 4096 C CA . LEU A 1 527 ? -42.189 -33.128 13.633 1.00 74.44 527 LEU A CA 1
ATOM 4097 C C . LEU A 1 527 ? -40.744 -33.237 13.125 1.00 74.44 527 LEU A C 1
ATOM 4099 O O . LEU A 1 527 ? -39.989 -32.279 13.263 1.00 74.44 527 LEU A O 1
ATOM 4103 N N . GLU A 1 528 ? -40.377 -34.343 12.472 1.00 77.19 528 GLU A N 1
ATOM 4104 C CA . GLU A 1 528 ? -39.022 -34.577 11.945 1.00 77.19 528 GLU A CA 1
ATOM 4105 C C . GLU A 1 528 ? -38.637 -33.624 10.793 1.00 77.19 528 GLU A C 1
ATOM 4107 O O . GLU A 1 528 ? -37.459 -33.385 10.538 1.00 77.19 528 GLU A O 1
ATOM 4112 N N . ASN A 1 529 ? -39.624 -33.030 10.114 1.00 76.06 529 ASN A N 1
ATOM 4113 C CA . ASN A 1 529 ? -39.409 -32.140 8.968 1.00 76.06 529 ASN A CA 1
ATOM 4114 C C . ASN A 1 529 ? -39.538 -30.642 9.302 1.00 76.06 529 ASN A C 1
ATOM 4116 O O . ASN A 1 529 ? -39.512 -29.807 8.390 1.00 76.06 529 ASN A O 1
ATOM 4120 N N . LEU A 1 530 ? -39.710 -30.280 10.578 1.00 75.56 530 LEU A N 1
ATOM 4121 C CA . LEU A 1 530 ? -39.866 -28.886 10.989 1.00 75.56 530 LEU A CA 1
ATOM 4122 C C . LEU A 1 530 ? -38.517 -28.228 11.334 1.00 75.56 530 LEU A C 1
ATOM 4124 O O . LEU A 1 530 ? -37.655 -28.868 11.928 1.00 75.56 530 LEU A O 1
ATOM 4128 N N . PRO A 1 531 ? -38.334 -26.936 10.999 1.00 80.75 531 PRO A N 1
ATOM 4129 C CA . PRO A 1 531 ? -37.181 -26.152 11.441 1.00 80.75 531 PRO A CA 1
ATOM 4130 C C . PRO A 1 531 ? -37.051 -26.092 12.973 1.00 80.75 531 PRO A C 1
ATOM 4132 O O . PRO A 1 531 ? -38.058 -26.003 13.683 1.00 80.75 531 PRO A O 1
ATOM 4135 N N . ASP A 1 532 ? -35.812 -26.080 13.478 1.00 73.25 532 ASP A N 1
ATOM 4136 C CA . ASP A 1 532 ? -35.499 -26.148 14.916 1.00 73.25 532 ASP A CA 1
ATOM 4137 C C . ASP A 1 532 ? -36.186 -25.051 15.752 1.00 73.25 532 ASP A C 1
ATOM 4139 O O . ASP A 1 532 ? -36.557 -25.268 16.905 1.00 73.25 532 ASP A O 1
ATOM 4143 N N . ASP A 1 533 ? -36.390 -23.858 15.195 1.00 74.31 533 ASP A N 1
ATOM 4144 C CA . ASP A 1 533 ? -37.071 -22.747 15.866 1.00 74.31 533 ASP A CA 1
ATOM 4145 C C . ASP A 1 533 ? -38.570 -23.016 16.081 1.00 74.31 533 ASP A C 1
ATOM 4147 O O . ASP A 1 533 ? -39.123 -22.670 17.130 1.00 74.31 533 ASP A O 1
ATOM 4151 N N . VAL A 1 534 ? -39.216 -23.705 15.138 1.00 75.06 534 VAL A N 1
ATOM 4152 C CA . VAL A 1 534 ? -40.626 -24.110 15.239 1.00 75.06 534 VAL A CA 1
ATOM 4153 C C . VAL A 1 534 ? -40.790 -25.260 16.230 1.00 75.06 534 VAL A C 1
ATOM 4155 O O . VAL A 1 534 ? -41.722 -25.240 17.034 1.00 75.06 534 VAL A O 1
ATOM 4158 N N . VAL A 1 535 ? -39.861 -26.220 16.235 1.00 76.19 535 VAL A N 1
ATOM 4159 C CA . VAL A 1 535 ? -39.848 -27.331 17.202 1.00 76.19 535 VAL A CA 1
ATOM 4160 C C . VAL A 1 535 ? -39.693 -26.804 18.630 1.00 76.19 535 VAL A C 1
ATOM 4162 O O . VAL A 1 535 ? -40.446 -27.198 19.519 1.00 76.19 535 VAL A O 1
ATOM 4165 N N . ASN A 1 536 ? -38.783 -25.850 18.846 1.00 77.50 536 ASN A N 1
ATOM 4166 C CA . ASN A 1 536 ? -38.574 -25.228 20.155 1.00 77.50 536 ASN A CA 1
ATOM 4167 C C . ASN A 1 536 ? -39.797 -24.422 20.629 1.00 77.50 536 ASN A C 1
ATOM 4169 O O . ASN A 1 536 ? -40.149 -24.464 21.808 1.00 77.50 536 ASN A O 1
ATOM 4173 N N . SER A 1 537 ? -40.470 -23.718 19.713 1.00 77.50 537 SER A N 1
ATOM 4174 C CA . SER A 1 537 ? -41.735 -23.020 19.984 1.00 77.50 537 SER A CA 1
ATOM 4175 C C . SER A 1 537 ? -42.853 -23.994 20.377 1.00 77.50 537 SER A C 1
ATOM 4177 O O . SER A 1 537 ? -43.544 -23.782 21.376 1.00 77.50 537 SER A O 1
ATOM 4179 N N . PHE A 1 538 ? -42.996 -25.098 19.637 1.00 78.06 538 PHE A N 1
ATOM 4180 C CA . PHE A 1 538 ? -44.001 -26.120 19.915 1.00 78.06 538 PHE A CA 1
ATOM 4181 C C . PHE A 1 538 ? -43.744 -26.822 21.251 1.00 78.06 538 PHE A C 1
ATOM 4183 O O . PHE A 1 538 ? -44.668 -26.934 22.051 1.00 78.06 538 PHE A O 1
ATOM 4190 N N . ALA A 1 539 ? -42.500 -27.204 21.550 1.00 79.62 539 ALA A N 1
ATOM 4191 C CA . ALA A 1 539 ? -42.124 -27.826 22.822 1.00 79.62 539 ALA A CA 1
ATOM 4192 C C . ALA A 1 539 ? -42.407 -26.929 24.044 1.00 79.62 539 ALA A C 1
ATOM 4194 O O . ALA A 1 539 ? -42.669 -27.426 25.138 1.00 79.62 539 ALA A O 1
ATOM 4195 N N . ALA A 1 540 ? -42.390 -25.604 23.865 1.00 79.56 540 ALA A N 1
ATOM 4196 C CA . ALA A 1 540 ? -42.742 -24.638 24.904 1.00 79.56 540 ALA A CA 1
ATOM 4197 C C . ALA A 1 540 ? -44.258 -24.357 25.013 1.00 79.56 540 ALA A C 1
ATOM 4199 O O . ALA A 1 540 ? -44.681 -23.638 25.922 1.00 79.56 540 ALA A O 1
ATOM 4200 N N . SER A 1 541 ? -45.078 -24.885 24.097 1.00 84.31 541 SER A N 1
ATOM 4201 C CA . SER A 1 541 ? -46.517 -24.613 24.026 1.00 84.31 541 SER A CA 1
ATOM 4202 C C . SER A 1 541 ? -47.346 -25.465 24.999 1.00 84.31 541 SER A C 1
ATOM 4204 O O . SER A 1 541 ? -46.942 -26.541 25.440 1.00 84.31 541 SER A O 1
ATOM 4206 N N . GLU A 1 542 ? -48.556 -24.996 25.319 1.00 74.00 542 GLU A N 1
ATOM 4207 C CA . GLU A 1 542 ? -49.543 -25.767 26.094 1.00 74.00 542 GLU A CA 1
ATOM 4208 C C . GLU A 1 542 ? -50.006 -27.032 25.343 1.00 74.00 542 GLU A C 1
ATOM 4210 O O . GLU A 1 542 ? -50.321 -28.039 25.978 1.00 74.00 542 GLU A O 1
ATOM 4215 N N . ASP A 1 543 ? -49.971 -27.019 24.007 1.00 75.19 543 ASP A N 1
ATOM 4216 C CA . ASP A 1 543 ? -50.380 -28.147 23.161 1.00 75.19 543 ASP A CA 1
ATOM 4217 C C . ASP A 1 543 ? -49.419 -29.339 23.295 1.00 75.19 543 ASP A C 1
ATOM 4219 O O . ASP A 1 543 ? -49.840 -30.498 23.246 1.00 75.19 543 ASP A O 1
ATOM 4223 N N . PHE A 1 544 ? -48.137 -29.075 23.570 1.00 80.81 544 PHE A N 1
ATOM 4224 C CA . PHE A 1 544 ? -47.155 -30.123 23.849 1.00 80.81 544 PHE A CA 1
ATOM 4225 C C . PHE A 1 544 ? -47.467 -30.889 25.142 1.00 80.81 544 PHE A C 1
ATOM 4227 O O . PHE A 1 544 ? -47.275 -32.101 25.206 1.00 80.81 544 PHE A O 1
ATOM 4234 N N . LYS A 1 545 ? -48.052 -30.232 26.152 1.00 75.06 545 LYS A N 1
ATOM 4235 C CA . L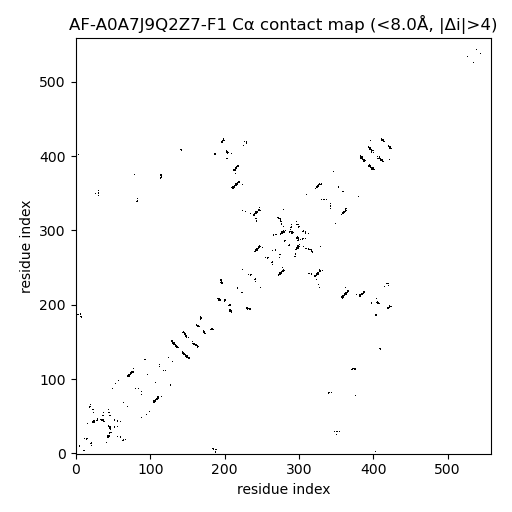YS A 1 545 ? -48.491 -30.915 27.384 1.00 75.06 545 LYS A CA 1
ATOM 4236 C C . LYS A 1 545 ? -49.638 -31.889 27.117 1.00 75.06 545 LYS A C 1
ATOM 4238 O O . LYS A 1 545 ? -49.741 -32.925 27.773 1.00 75.06 545 LYS A O 1
ATOM 4243 N N . LEU A 1 546 ? -50.517 -31.564 26.166 1.00 74.19 546 LEU A N 1
ATOM 4244 C CA . LEU A 1 546 ? -51.588 -32.466 25.742 1.00 74.19 546 LEU A CA 1
ATOM 4245 C C . LEU A 1 546 ? -51.008 -33.680 25.005 1.00 74.19 546 LEU A C 1
ATOM 4247 O O . LEU A 1 546 ? -51.436 -34.806 25.260 1.00 74.19 546 LEU A O 1
ATOM 4251 N N . TYR A 1 547 ? -49.995 -33.457 24.163 1.00 73.94 547 TYR A N 1
ATOM 4252 C CA . TYR A 1 547 ? -49.245 -34.521 23.499 1.00 73.94 547 TYR A CA 1
ATOM 4253 C C . TYR A 1 547 ? -48.548 -35.456 24.499 1.00 73.94 547 TYR A C 1
ATOM 4255 O O . TYR A 1 547 ? -48.767 -36.664 24.441 1.00 73.94 547 TYR A O 1
ATOM 4263 N N . GLU A 1 548 ? -47.807 -34.921 25.477 1.00 74.31 548 GLU A N 1
ATOM 4264 C CA . GLU A 1 548 ? -47.196 -35.713 26.560 1.00 74.31 548 GLU A CA 1
ATOM 4265 C C . GLU A 1 548 ? -48.231 -36.545 27.319 1.00 74.31 548 GLU A C 1
ATOM 4267 O O . GLU A 1 548 ? -47.997 -37.711 27.632 1.00 74.31 548 GLU A O 1
ATOM 4272 N N . LYS A 1 549 ? -49.406 -35.972 27.597 1.00 75.12 549 LYS A N 1
ATOM 4273 C CA . LYS A 1 549 ? -50.476 -36.680 28.302 1.00 75.12 549 LYS A CA 1
ATOM 4274 C C . LYS A 1 549 ? -51.003 -37.872 27.498 1.00 75.12 549 LYS A C 1
ATOM 4276 O O . LYS A 1 549 ? -51.242 -38.926 28.079 1.00 75.12 549 LYS A O 1
ATOM 4281 N N . ILE A 1 550 ? -51.163 -37.725 26.183 1.00 71.31 550 ILE A N 1
ATOM 4282 C CA . ILE A 1 550 ? -51.584 -38.815 25.287 1.00 71.31 550 ILE A CA 1
ATOM 4283 C C . ILE A 1 550 ? -50.478 -39.874 25.166 1.00 71.31 550 ILE A C 1
ATOM 4285 O O . ILE A 1 550 ? -50.767 -41.070 25.216 1.00 71.31 550 ILE A O 1
ATOM 4289 N N . LEU A 1 551 ? -49.216 -39.448 25.065 1.00 71.38 551 LEU A N 1
ATOM 4290 C CA . LEU A 1 551 ? -48.056 -40.337 24.993 1.00 71.38 551 LEU A CA 1
ATOM 4291 C C . LEU A 1 551 ? -47.912 -41.184 26.268 1.00 71.38 551 LEU A C 1
ATOM 4293 O O . LEU A 1 551 ? -47.686 -42.390 26.186 1.00 71.38 551 LEU A O 1
ATOM 4297 N N . ASN A 1 552 ? -48.107 -40.574 27.440 1.00 70.19 552 ASN A N 1
ATOM 4298 C CA . ASN A 1 552 ? -48.038 -41.262 28.729 1.00 70.19 552 ASN A CA 1
ATOM 4299 C C . ASN A 1 552 ? -49.162 -42.288 28.897 1.00 70.19 552 ASN A C 1
ATOM 4301 O O . ASN A 1 552 ? -48.887 -43.399 29.332 1.00 70.19 552 ASN A O 1
ATOM 4305 N N . ILE A 1 553 ? -50.390 -41.980 28.458 1.00 70.06 553 ILE A N 1
ATOM 4306 C CA . ILE A 1 553 ? -51.490 -42.963 28.441 1.00 70.06 553 ILE A CA 1
ATOM 4307 C C . ILE A 1 553 ? -51.116 -44.183 27.579 1.00 70.06 553 ILE A C 1
ATOM 4309 O O . ILE A 1 553 ? -51.415 -45.317 27.939 1.00 70.06 553 ILE A O 1
ATOM 4313 N N . TYR A 1 554 ? -50.413 -43.973 26.462 1.00 65.31 554 TYR A N 1
ATOM 4314 C CA . TYR A 1 554 ? -49.978 -45.063 25.586 1.00 65.31 554 TYR A CA 1
ATOM 4315 C C . TYR A 1 554 ? -48.812 -45.893 26.158 1.00 65.31 554 TYR A C 1
ATOM 4317 O O . TYR A 1 554 ? -48.679 -47.079 25.839 1.00 65.31 554 TYR A O 1
ATOM 4325 N N . LEU A 1 555 ? -47.950 -45.278 26.973 1.00 65.50 555 LEU A N 1
ATOM 4326 C CA . LEU A 1 555 ? -46.801 -45.936 27.600 1.00 65.50 555 LEU A CA 1
ATOM 4327 C C . LEU A 1 555 ? -47.179 -46.679 28.891 1.00 65.50 555 LEU A C 1
ATOM 4329 O O . LEU A 1 555 ? -46.678 -47.781 29.098 1.00 65.50 555 LEU A O 1
ATOM 4333 N N . GLU A 1 556 ? -48.092 -46.139 29.703 1.00 55.41 556 GLU A N 1
ATOM 4334 C CA . GLU A 1 556 ? -48.563 -46.768 30.949 1.00 55.41 556 GLU A CA 1
ATOM 4335 C C . GLU A 1 556 ? -49.381 -48.053 30.711 1.00 55.41 556 GLU A C 1
ATOM 4337 O O . GLU A 1 556 ? -49.421 -48.915 31.578 1.00 55.41 556 GLU A O 1
ATOM 4342 N N . GLU A 1 557 ? -49.977 -48.251 29.529 1.00 50.69 557 GLU A N 1
ATOM 4343 C CA . GLU A 1 557 ? -50.684 -49.498 29.171 1.00 50.69 557 GLU A CA 1
ATOM 4344 C C . GLU A 1 557 ? -49.768 -50.599 28.580 1.00 50.69 557 GLU A C 1
ATOM 4346 O O . GLU A 1 557 ? -50.248 -51.639 28.109 1.00 50.69 557 GLU A O 1
ATOM 4351 N N . LYS A 1 558 ? -48.446 -50.375 28.527 1.00 46.41 558 LYS A N 1
ATOM 4352 C CA . LYS A 1 558 ? -47.453 -51.358 28.045 1.00 46.41 558 LYS A CA 1
ATOM 4353 C C . LYS A 1 558 ? -46.660 -52.063 29.155 1.00 46.41 558 LYS A C 1
ATOM 4355 O O . LYS A 1 558 ? -45.960 -53.023 28.818 1.00 46.41 558 LYS A O 1
ATOM 4360 N N . GLU A 1 559 ? -46.770 -51.621 30.406 1.00 38.88 559 GLU A N 1
ATOM 4361 C CA . GLU A 1 559 ? -46.337 -52.363 31.607 1.00 38.88 559 GLU A CA 1
ATOM 4362 C C . GLU A 1 559 ? -47.491 -53.205 32.163 1.00 38.88 559 GLU A C 1
ATOM 4364 O O . GLU A 1 559 ? -47.210 -54.338 32.625 1.00 38.88 559 GLU A O 1
#

Secondary structure (DSSP, 8-state):
-HHHHHHTT--HHHHHHTTS--EEESSGGGTS--SSEEEETTEEEE-S-HHHHHHHHHHHHHHGGGSSS-EEEE--HHHHHHHH-HHHHHHHHHHHHHHHHHTT-EEEE---GGGS-HHHHHHHHHHSSEEEEEEEEEETTEEEEEEEEEEETTS------EEEEEETTEEEEESS----------STT--EE-TTEETGGGTSTTSEETT-EEEEEE-TTS-HHHHHHHHHHHHHHTT-EEEEEESSS-HHHHHHHHHHTT--HHHHHHTTSEEEEE-GGGGT----SEEEETTEEEE-S-HHHHHHHHHHHHHHS-TTS-EEEEEE-HHHHHHHS-HHHHHHHHHHHHHHHHHTT-EEEEEEETTSS-HHHHHHHHHHSSEEEEEEEETTEEEEEEEEETTS----BEEEEEE-SS-EEE----PPS--THHHHHHHHHHHHHHHHHHHHHHHHHHHHHHHHHHHHHHHHHHHHHHHHHHHHHHHHHHHHHHHHHHHHH-SS-SSSHHHHHHHHHHHHHHHHHHHTTS-HHHHHHHHTSHHHHHHHHHHHHHHHTT-

Foldseek 3Di:
DQLQCVLVVDPVVVCLVVLNDAAEAALCQLVDPDPAWDDDRRYIYGHPDLVSSLVSLLVSLVSCLVDPAAEEEAECLLLCCLQPNLVVSLVSVLSSVVSCVVSVYHYDYDDDCLLDPVVSVVSSCVSDQWDKDWDWDDDPQAIWIWIATPHHHPDDDDRDIFTWDQDQNGTDTDDDDDDDDDHRALLSLFQADQQQEAPCCLFFPNHAGFLFAEEEADEPVDDVCLVVQSNVVVCVVQQAAEEEEDAQDDPVVVQVSCVVVVHGPLVCLVVLSYAAEYNNCPPPDADDQWDADSRYIYGHPDLVSSLVSLVVNVVSHDLPGRYEYEHAPLQVCVVPDPLNVSLVSVSSSNSVSSVSSYHYYYYDHNPSDDSSSVSSVCVSTQWYWYWDADPNFIWIATCHHHSGDGGGGIFTWDRDPRGIYTDSPPDDPDDPVVVVSVPPVVVSVVVVVVVVVVVVVVVVVVVVVVVVVVVVVVVVVVVVVVVVVVVVVVVVVVVVVCVVPDPDDDDPPPVVLVVLVVVVVVVVVVLVPDDPVVNVVVCPDPVVVVVVVSVVVNVVVVD

pLDDT: mean 84.06, std 14.52, range [36.16, 98.31]

Mean predicted aligned error: 14.3 Å

Radius of gyration: 33.8 Å; Cα contacts (8 Å, |Δi|>4): 775; chains: 1; bounding box: 99×88×63 Å

Nearest PDB structures (foldseek):
  8db3-assembly1_B-2  TM=4.759E-01  e=2.940E-17  Cereibacter sphaeroides
  7dye-assembly1_B  TM=4.787E-01  e=4.679E-16  Synechococcus elongatus PCC 7942 = FACHB-805
  8dba-assembly1_J  TM=4.089E-01  e=1.240E-16  Cereibacter sphaeroides
  8fwi-assembly1_A  TM=3.735E-01  e=7.369E-18  Cereibacter sphaeroides KD131
  8dba-assembly1_G  TM=3.993E-01  e=3.877E-17  Cereibacter sphaeroides

Solvent-accessible surface area (backbone atoms only — not comparable to full-atom values): 31093 Å² total; per-residue (Å²): 109,68,66,60,45,40,49,74,72,42,63,58,70,57,33,31,75,69,50,76,40,71,45,72,38,65,65,55,45,54,72,42,95,48,91,48,75,50,75,58,87,48,37,35,37,20,18,93,45,69,68,45,42,56,48,44,52,52,50,49,54,58,67,34,60,88,47,96,75,44,76,46,79,42,73,56,53,45,67,43,28,57,64,66,35,56,70,62,43,53,55,48,51,54,53,50,52,53,50,29,61,77,67,69,32,53,73,47,75,44,73,57,65,58,52,48,58,68,68,59,45,52,58,54,51,72,72,45,67,52,40,75,44,78,50,75,46,80,55,97,62,29,67,47,39,31,34,31,43,79,44,57,66,98,58,91,80,63,70,61,79,30,45,38,44,83,49,51,83,40,85,43,75,46,73,94,72,92,76,88,89,67,91,43,69,49,44,59,83,56,56,48,39,54,79,32,35,44,53,41,41,77,38,16,71,66,18,48,60,61,34,36,36,28,38,32,31,36,33,94,92,54,60,70,63,75,57,49,49,13,32,54,53,41,35,56,74,74,60,31,19,36,41,39,33,32,40,88,56,67,72,64,61,54,42,51,60,35,45,79,71,77,41,54,57,59,65,32,34,79,67,15,36,37,31,39,33,37,50,30,52,81,81,82,54,93,56,77,50,66,49,78,56,92,71,32,34,36,28,22,93,48,68,66,34,42,50,52,40,49,53,55,40,54,74,52,47,49,87,88,40,64,37,36,34,41,36,38,46,59,58,62,41,56,76,75,45,57,63,40,61,46,50,52,48,50,50,32,52,50,45,47,35,48,76,68,45,22,27,31,41,38,43,36,57,61,86,78,60,56,68,38,60,51,44,46,56,60,68,73,37,44,23,35,38,42,36,42,72,58,98,89,40,43,29,38,26,45,76,46,49,67,65,44,67,66,45,48,40,63,33,50,40,45,82,55,100,68,39,37,38,40,60,72,80,81,69,77,81,89,60,86,57,64,71,56,55,69,57,49,60,55,52,54,50,50,54,49,51,54,51,53,52,50,54,52,50,54,52,51,53,52,52,54,51,54,50,51,55,50,53,53,51,49,55,52,50,55,50,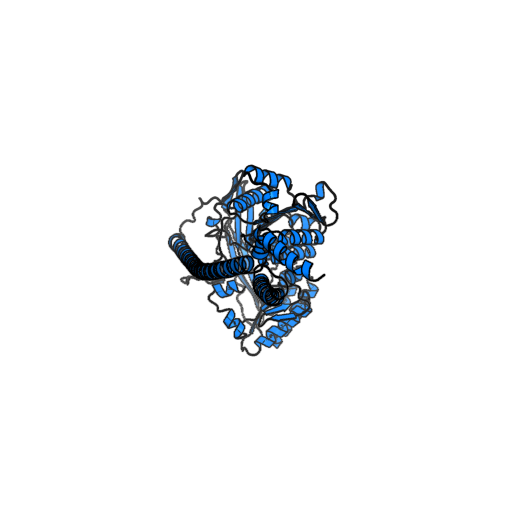52,50,51,53,51,51,54,52,48,55,52,50,53,53,48,51,55,52,49,65,76,67,59,91,73,91,87,80,66,71,64,64,57,50,55,53,52,53,53,51,52,52,54,50,51,63,54,59,75,73,51,58,71,70,58,50,56,52,44,69,71,35,75,67,40,57,54,50,51,53,54,52,46,59,63,54,66,76,73,115

Sequence (559 aa):
MKRGLESLGLDVSKLESDGRLIFVDWYSRFTKRVTSIDVSGNVLKVSNDLTNLAVGIDMALKMASNHTHVRLVLEMASPTIITEGFDRVHEFLNSVRAKLKNHSCTGLVLLNPLMHPEEETRMLEEIFDGTMLIERTELHGRFQSTFRVAHLSGTAYSPARLNLSITQRGMEISGSGDTQPLVIDYDHGDEKAILGLLGIESLSPGGLPVGHSFLVWIPSSMVPSDYVKPVVMEAQKEGNALLLALSSMDTDTIGEWMSEKGLSRKGLIDRGLLQVVEWYGQKSAKVFGMEMDQGVIRTSRDLTHLGVGLDTALSKISDQFSSLAVMELLSQAIRLFDMGGVYAFAQSINAKLVDRNFTTFVLMERDAHESMINAAFEELFDGIIDIRTSGGVLEIGLVSIRGCHFQSEYRPLTKLRDRLTIDVSRRVPDSEIVETMATHGLSARLKSLEKELGSTLEEKLSLERRLAELMEKATEYERRHREMKSALEVVEGQMAKSAEASGDISGVQTQHREELAKLLKIMDDMLENLPDDVVNSFAASEDFKLYEKILNIYLEEKE